Protein AF-A0A2T3CU09-F1 (afdb_monomer)

Nearest PDB structures (foldseek):
  6xbo-assembly1_A  TM=1.564E-01  e=3.171E+00  Mus musculus
  3hc1-assembly1_A  TM=1.417E-01  e=6.720E+00  Geobacter sulfurreducens

Radius of gyration: 25.85 Å; Cα contacts (8 Å, |Δi|>4): 640; chains: 1; bounding box: 70×50×76 Å

Mean predicted aligned error: 9.7 Å

Sequence (518 aa):
MKKQSDEFLNELQEYELAELKKSLKHATDPLSAEALLGFEELEFRTLTGRYPLNACKGVAEHIVHHLLDDADKKRIFASPYELGSPEVLDGKAVRQSPLIAHLETISPLAPGATIQNVDSVVKALKRVIQDLTGNRFQTYTEASPVFPCDAINHSFAIKALCTLYRYRMWEPKIFSRFAIPESGERWNLELRDLSPLKWDDDTARNGVALYSDLKQSLTFGMSYDEVISILPTMERVANRFAQSGFASTQVLALYLENPGINHLTIKQSDLAEHLPLRSNRPANRLDIDLYAGLVRREVKLRLLGKASLNSLLVSDDAHLPKCEVWSRDSVFEVVMALRARDWDTFRLKLAKLLGQSYSDAELNSAYDRHLNLTWIVKSPWEEDPTFNLLETLAAFITCLGKDVDTVRTKAYWYGKTTSSNNPLFYLDQVKDFKSTERVPEHYLEFWFRRYTLMVSRLVGREDLWHHQNELEQFEGERIAAVLDTYDIFTAVKMLNTYFDYVPDIAGPRERIKLTFQD

Structure (mmCIF, N/CA/C/O backbone):
data_AF-A0A2T3CU09-F1
#
_entry.id   AF-A0A2T3CU09-F1
#
loop_
_atom_site.group_PDB
_atom_site.id
_atom_site.type_symbol
_atom_site.label_atom_id
_atom_site.label_alt_id
_atom_site.label_comp_id
_atom_site.label_asym_id
_atom_site.label_entity_id
_atom_site.label_seq_id
_atom_site.pdbx_PDB_ins_code
_atom_site.Cartn_x
_atom_site.Cartn_y
_atom_site.Cartn_z
_atom_site.occupancy
_atom_site.B_iso_or_equiv
_atom_site.auth_seq_id
_atom_site.auth_comp_id
_atom_site.auth_asym_id
_atom_site.auth_atom_id
_atom_site.pdbx_PDB_model_num
ATOM 1 N N . MET A 1 1 ? -12.276 23.093 40.433 1.00 29.30 1 MET A N 1
ATOM 2 C CA . MET A 1 1 ? -11.068 23.939 40.308 1.00 29.30 1 MET A CA 1
ATOM 3 C C . MET A 1 1 ? -10.540 23.771 38.894 1.00 29.30 1 MET A C 1
ATOM 5 O O . MET A 1 1 ? -10.267 22.645 38.517 1.00 29.30 1 MET A O 1
ATOM 9 N N . LYS A 1 2 ? -10.484 24.858 38.109 1.00 30.83 2 LYS A N 1
ATOM 10 C CA . LYS A 1 2 ? -9.933 24.901 36.743 1.00 30.83 2 LYS A CA 1
ATOM 11 C C . LYS A 1 2 ? -8.401 24.825 36.798 1.00 30.83 2 LYS A C 1
ATOM 13 O O . LYS A 1 2 ? -7.739 25.857 36.819 1.00 30.83 2 LYS A O 1
ATOM 18 N N . LYS A 1 3 ? -7.853 23.621 36.898 1.00 32.84 3 LYS A N 1
ATOM 19 C CA . LYS A 1 3 ? -6.438 23.339 36.644 1.00 32.84 3 LYS A CA 1
ATOM 20 C C . LYS A 1 3 ? -6.372 22.214 35.609 1.00 32.84 3 LYS A C 1
ATOM 22 O O . LYS A 1 3 ? -7.215 21.327 35.670 1.00 32.84 3 LYS A O 1
ATOM 27 N N . GLN A 1 4 ? -5.373 22.297 34.727 1.00 42.72 4 GLN A N 1
ATOM 28 C CA . GLN A 1 4 ? -4.883 21.247 33.817 1.00 42.72 4 GLN A CA 1
ATOM 29 C C . GLN A 1 4 ? -5.504 21.121 32.410 1.00 42.72 4 GLN A C 1
ATOM 31 O O . GLN A 1 4 ? -5.758 20.023 31.939 1.00 42.72 4 GLN A O 1
ATOM 36 N N . SER A 1 5 ? -5.647 22.231 31.676 1.00 43.44 5 SER A N 1
ATOM 37 C CA . SER A 1 5 ? -5.325 22.212 30.228 1.00 43.44 5 SER A CA 1
ATOM 38 C C . SER A 1 5 ? -3.879 22.654 29.982 1.00 43.44 5 SER A C 1
ATOM 40 O O . SER A 1 5 ? -3.193 22.132 29.109 1.00 43.44 5 SER A O 1
ATOM 42 N N . ASP A 1 6 ? -3.403 23.598 30.799 1.00 42.94 6 ASP A N 1
ATOM 43 C CA . ASP A 1 6 ? -2.157 24.322 30.534 1.00 42.94 6 ASP A CA 1
ATOM 44 C C . ASP A 1 6 ? -0.901 23.621 31.075 1.00 42.94 6 ASP A C 1
ATOM 46 O O . ASP A 1 6 ? 0.175 23.842 30.538 1.00 42.94 6 ASP A O 1
ATOM 50 N N . GLU A 1 7 ? -1.002 22.762 32.099 1.00 47.84 7 GLU A N 1
ATOM 51 C CA . GLU A 1 7 ? 0.161 22.002 32.612 1.00 47.84 7 GLU A CA 1
ATOM 52 C C . GLU A 1 7 ? 0.639 20.942 31.608 1.00 47.84 7 GLU A C 1
ATOM 54 O O . GLU A 1 7 ? 1.838 20.783 31.425 1.00 47.84 7 GLU A O 1
ATOM 59 N N . PHE A 1 8 ? -0.286 20.316 30.879 1.00 50.16 8 PHE A N 1
ATOM 60 C CA . PHE A 1 8 ? -0.008 19.335 29.828 1.00 50.16 8 PHE A CA 1
ATOM 61 C C . PHE A 1 8 ? 0.751 19.942 28.629 1.00 50.16 8 PHE A C 1
ATOM 63 O O . PHE A 1 8 ? 1.723 19.373 28.134 1.00 50.16 8 PHE A O 1
ATOM 70 N N . LEU A 1 9 ? 0.361 21.145 28.190 1.00 49.84 9 LEU A N 1
ATOM 71 C CA . LEU A 1 9 ? 1.042 21.851 27.096 1.00 49.84 9 LEU A CA 1
ATOM 72 C C . LEU A 1 9 ? 2.477 22.270 27.457 1.00 49.84 9 LEU A C 1
ATOM 74 O O . LEU A 1 9 ? 3.256 22.570 26.553 1.00 49.84 9 LEU A O 1
ATOM 78 N N . ASN A 1 10 ? 2.819 22.291 28.750 1.00 50.94 10 ASN A N 1
ATOM 79 C CA . ASN A 1 10 ? 4.150 22.649 29.237 1.00 50.94 10 ASN A CA 1
ATOM 80 C C . ASN A 1 10 ? 5.135 21.463 29.251 1.00 50.94 10 ASN A C 1
ATOM 82 O O . ASN A 1 10 ? 6.325 21.694 29.449 1.00 50.94 10 ASN A O 1
ATOM 86 N N . GLU A 1 11 ? 4.671 20.222 29.047 1.00 50.72 11 GLU A N 1
ATOM 87 C CA . GLU A 1 11 ? 5.529 19.024 28.946 1.00 50.72 11 GLU A CA 1
ATOM 88 C C . GLU A 1 11 ? 5.989 18.731 27.507 1.00 50.72 11 GLU A C 1
ATOM 90 O O . GLU A 1 11 ? 6.929 17.966 27.292 1.00 50.72 11 GLU A O 1
ATOM 95 N N . LEU A 1 12 ? 5.359 19.370 26.518 1.00 50.12 12 LEU A N 1
ATOM 96 C CA . LEU A 1 12 ? 5.694 19.243 25.101 1.00 50.12 12 LEU A CA 1
ATOM 97 C C . LEU A 1 12 ? 6.868 20.156 24.733 1.00 50.12 12 LEU A C 1
ATOM 99 O O . LEU A 1 12 ? 6.918 21.318 25.144 1.00 50.12 12 LEU A O 1
ATOM 103 N N . GLN A 1 13 ? 7.792 19.675 23.895 1.00 54.78 13 GLN A N 1
ATOM 104 C CA . GLN A 1 13 ? 8.824 20.549 23.332 1.00 54.78 13 GLN A CA 1
ATOM 105 C C . GLN A 1 13 ? 8.184 21.628 22.443 1.00 54.78 13 GLN A C 1
ATOM 107 O O . GLN A 1 13 ? 7.120 21.420 21.859 1.00 54.78 13 GLN A O 1
ATOM 112 N N . GLU A 1 14 ? 8.831 22.791 22.291 1.00 53.22 14 GLU A N 1
ATOM 113 C CA . GLU A 1 14 ? 8.254 23.935 21.559 1.00 53.22 14 GLU A CA 1
ATOM 114 C C . GLU A 1 14 ? 7.772 23.582 20.141 1.00 53.22 14 GLU A C 1
ATOM 116 O O . GLU A 1 14 ? 6.736 24.085 19.703 1.00 53.22 14 GLU A O 1
ATOM 121 N N . TYR A 1 15 ? 8.479 22.696 19.429 1.00 53.81 15 TYR A N 1
ATOM 122 C CA . TYR A 1 15 ? 8.080 22.267 18.085 1.00 53.81 15 TYR A CA 1
ATOM 123 C C . TYR A 1 15 ? 6.871 21.314 18.098 1.00 53.81 15 TYR A C 1
ATOM 125 O O . TYR A 1 15 ? 6.025 21.390 17.208 1.00 53.81 15 TYR A O 1
ATOM 133 N N . GLU A 1 16 ? 6.753 20.459 19.118 1.00 52.53 16 GLU A N 1
ATOM 134 C CA . GLU A 1 16 ? 5.622 19.545 19.306 1.00 52.53 16 GLU A CA 1
ATOM 135 C C . GLU A 1 16 ? 4.369 20.335 19.670 1.00 52.53 16 GLU A C 1
ATOM 137 O O . GLU A 1 16 ? 3.296 20.106 19.121 1.00 52.53 16 GLU A O 1
ATOM 142 N N . LEU A 1 17 ? 4.521 21.333 20.540 1.00 56.66 17 LEU A N 1
ATOM 143 C CA . LEU A 1 17 ? 3.458 22.257 20.897 1.00 56.66 17 LEU A CA 1
ATOM 144 C C . LEU A 1 17 ? 3.015 23.103 19.693 1.00 56.66 17 LEU A C 1
ATOM 146 O O . LEU A 1 17 ? 1.826 23.389 19.551 1.00 56.66 17 LEU A O 1
ATOM 150 N N . ALA A 1 18 ? 3.943 23.504 18.820 1.00 57.41 18 ALA A N 1
ATOM 151 C CA . ALA A 1 18 ? 3.637 24.255 17.605 1.00 57.41 18 ALA A CA 1
ATOM 152 C C . ALA A 1 18 ? 2.876 23.415 16.562 1.00 57.41 18 ALA A C 1
ATOM 154 O O . ALA A 1 18 ? 1.879 23.899 16.022 1.00 57.41 18 ALA A O 1
ATOM 155 N N . GLU A 1 19 ? 3.284 22.167 16.301 1.00 54.22 19 GLU A N 1
ATOM 156 C CA . GLU A 1 19 ? 2.557 21.262 15.391 1.00 54.22 19 GLU A CA 1
ATOM 157 C C . GLU A 1 19 ? 1.210 20.813 15.976 1.00 54.22 19 GLU A C 1
ATOM 159 O O . GLU A 1 19 ? 0.210 20.778 15.253 1.00 54.22 19 GLU A O 1
ATOM 164 N N . LEU A 1 20 ? 1.135 20.581 17.291 1.00 56.41 20 LEU A N 1
ATOM 165 C CA . LEU A 1 20 ? -0.122 20.326 17.991 1.00 56.41 20 LEU A CA 1
ATOM 166 C C . LEU A 1 20 ? -1.075 21.526 17.848 1.00 56.41 20 LEU A C 1
ATOM 168 O O . LEU A 1 20 ? -2.192 21.363 17.369 1.00 56.41 20 LEU A O 1
ATOM 172 N N . LYS A 1 21 ? -0.630 22.753 18.159 1.00 58.06 21 LYS A N 1
ATOM 173 C CA . LYS A 1 21 ? -1.435 23.986 18.013 1.00 58.06 21 LYS A CA 1
ATOM 174 C C . LYS A 1 21 ? -1.863 24.265 16.569 1.00 58.06 21 LYS A C 1
ATOM 176 O O . LYS A 1 21 ? -2.958 24.773 16.346 1.00 58.06 21 LYS A O 1
ATOM 181 N N . LYS A 1 22 ? -1.016 23.943 15.590 1.00 55.03 22 LYS A N 1
ATOM 182 C CA . LYS A 1 22 ? -1.319 24.061 14.155 1.00 55.03 22 LYS A CA 1
ATOM 183 C C . LYS A 1 22 ? -2.363 23.040 13.701 1.00 55.03 22 LYS A C 1
ATOM 185 O O . LYS A 1 22 ? -3.202 23.381 12.872 1.00 55.03 22 LYS A O 1
ATOM 190 N N . SER A 1 23 ? -2.322 21.830 14.258 1.00 51.06 23 SER A N 1
ATOM 191 C CA . SER A 1 23 ? -3.320 20.783 14.011 1.00 51.06 23 SER A CA 1
ATOM 192 C C . SER A 1 23 ? -4.656 21.119 14.687 1.00 51.06 23 SER A C 1
ATOM 194 O O . SER A 1 23 ? -5.711 20.862 14.126 1.00 51.06 23 SER A O 1
ATOM 196 N N . LEU A 1 24 ? -4.619 21.778 15.849 1.00 53.41 24 LEU A N 1
ATOM 197 C CA . LEU A 1 24 ? -5.768 22.172 16.678 1.00 53.41 24 LEU A CA 1
ATOM 198 C C . LEU A 1 24 ? -6.518 23.433 16.224 1.00 53.41 24 LEU A C 1
ATOM 200 O O . LEU A 1 24 ? -7.202 24.059 17.032 1.00 53.41 24 LEU A O 1
ATOM 204 N N . LYS A 1 25 ? -6.388 23.857 14.964 1.00 51.25 25 LYS A N 1
ATOM 205 C CA . LYS A 1 25 ? -6.789 25.203 14.512 1.00 51.25 25 LYS A CA 1
ATOM 206 C C . LYS A 1 25 ? -8.268 25.566 14.776 1.00 51.25 25 LYS A C 1
ATOM 208 O O . LYS A 1 25 ? -8.602 26.752 14.739 1.00 51.25 25 LYS A O 1
ATOM 213 N N . HIS A 1 26 ? -9.130 24.592 15.066 1.00 49.41 26 HIS A N 1
ATOM 214 C CA . HIS A 1 26 ? -10.576 24.782 15.180 1.00 49.41 26 HIS A CA 1
ATOM 215 C C . HIS A 1 26 ? -11.249 24.069 16.375 1.00 49.41 26 HIS A C 1
ATOM 217 O O . HIS A 1 26 ? -12.436 24.292 16.605 1.00 49.41 26 HIS A O 1
ATOM 223 N N . ALA A 1 27 ? -10.528 23.275 17.180 1.00 52.62 27 ALA A N 1
ATOM 224 C CA . ALA A 1 27 ? -11.100 22.634 18.369 1.00 52.62 27 ALA A CA 1
ATOM 225 C C . ALA A 1 27 ? -11.117 23.604 19.566 1.00 52.62 27 ALA A C 1
ATOM 227 O O . ALA A 1 27 ? -10.083 24.159 19.940 1.00 52.62 27 ALA A O 1
ATOM 228 N N . THR A 1 28 ? -12.277 23.794 20.206 1.00 54.97 28 THR A N 1
ATOM 229 C CA . THR A 1 28 ? -12.402 24.630 21.419 1.00 54.97 28 THR A CA 1
ATOM 230 C C . THR A 1 28 ? -11.719 24.018 22.646 1.00 54.97 28 THR A C 1
ATOM 232 O O . THR A 1 28 ? -11.299 24.762 23.530 1.00 54.97 28 THR A O 1
ATOM 235 N N . ASP A 1 29 ? -11.596 22.686 22.689 1.00 65.88 29 ASP A N 1
ATOM 236 C CA . ASP A 1 29 ? -10.807 21.931 23.670 1.00 65.88 29 ASP A CA 1
ATOM 237 C C . ASP A 1 29 ? -10.159 20.696 22.991 1.00 65.88 29 ASP A C 1
ATOM 239 O O . ASP A 1 29 ? -10.887 19.784 22.579 1.00 65.88 29 ASP A O 1
ATOM 243 N N . PRO A 1 30 ? -8.815 20.643 22.872 1.00 61.44 30 PRO A N 1
ATOM 244 C CA . PRO A 1 30 ? -8.057 19.519 22.300 1.00 61.44 30 PRO A CA 1
ATOM 245 C C . PRO A 1 30 ? -8.287 18.176 22.995 1.00 61.44 30 PRO A C 1
ATOM 247 O O . PRO A 1 30 ? -8.074 17.122 22.400 1.00 61.44 30 PRO A O 1
ATOM 250 N N . LEU A 1 31 ? -8.638 18.234 24.281 1.00 68.62 31 LEU A N 1
ATOM 251 C CA . LEU A 1 31 ? -8.733 17.091 25.183 1.00 68.62 31 LEU A CA 1
ATOM 252 C C . LEU A 1 31 ? -10.190 16.666 25.397 1.00 68.62 31 LEU A C 1
ATOM 254 O O . LEU A 1 31 ? -10.487 15.908 26.313 1.00 68.62 31 LEU A O 1
ATOM 258 N N . SER A 1 32 ? -11.110 17.153 24.566 1.00 70.31 32 SER A N 1
ATOM 259 C CA . SER A 1 32 ? -12.509 16.730 24.583 1.00 70.31 32 SER A CA 1
ATOM 260 C C . SER A 1 32 ? -12.705 15.387 23.872 1.00 70.31 32 SER A C 1
ATOM 262 O O . SER A 1 32 ? -11.960 15.034 22.949 1.00 70.31 32 SER A O 1
ATOM 264 N N . ALA A 1 33 ? -13.738 14.636 24.272 1.00 72.69 33 ALA A N 1
ATOM 265 C CA . ALA A 1 33 ? -14.137 13.423 23.560 1.00 72.69 33 ALA A CA 1
ATOM 266 C C . ALA A 1 33 ? -14.485 13.754 22.111 1.00 72.69 33 ALA A C 1
ATOM 268 O O . ALA A 1 33 ? -14.114 13.027 21.199 1.00 72.69 33 ALA A O 1
ATOM 269 N N . GLU A 1 34 ? -15.146 14.885 21.890 1.00 70.75 34 GLU A N 1
ATOM 270 C CA . GLU A 1 34 ? -15.532 15.383 20.581 1.00 70.75 34 GLU A CA 1
ATOM 271 C C . GLU A 1 34 ? -14.313 15.544 19.663 1.00 70.75 34 GLU A C 1
ATOM 273 O O . GLU A 1 34 ? -14.320 15.015 18.551 1.00 70.75 34 GLU A O 1
ATOM 278 N N . ALA A 1 35 ? -13.235 16.174 20.143 1.00 69.06 35 ALA A N 1
ATOM 279 C CA . ALA A 1 35 ? -12.009 16.366 19.368 1.00 69.06 35 ALA A CA 1
ATOM 280 C C . ALA A 1 35 ? -11.264 15.047 19.098 1.00 69.06 35 ALA A C 1
ATOM 282 O O . ALA A 1 35 ? -10.878 14.769 17.960 1.00 69.06 35 ALA A O 1
ATOM 283 N N . LEU A 1 36 ? -11.086 14.202 20.120 1.00 75.00 36 LEU A N 1
ATOM 284 C CA . LEU A 1 36 ? -10.353 12.935 19.982 1.00 75.00 36 LEU A CA 1
ATOM 285 C C . LEU A 1 36 ? -11.125 11.898 19.164 1.00 75.00 36 LEU A C 1
ATOM 287 O O . LEU A 1 36 ? -10.532 11.106 18.429 1.00 75.00 36 LEU A O 1
ATOM 291 N N . LEU A 1 37 ? -12.452 11.896 19.284 1.00 74.88 37 LEU A N 1
ATOM 292 C CA . LEU A 1 37 ? -13.323 11.003 18.537 1.00 74.88 37 LEU A CA 1
ATOM 293 C C . LEU A 1 37 ? -13.683 11.538 17.166 1.00 74.88 37 LEU A C 1
ATOM 295 O O . LEU A 1 37 ? -14.169 10.706 16.410 1.00 74.88 37 LEU A O 1
ATOM 299 N N . GLY A 1 38 ? -13.437 12.826 16.872 1.00 63.19 38 GLY A N 1
ATOM 300 C CA . GLY A 1 38 ? -13.491 13.462 15.552 1.00 63.19 38 GLY A CA 1
ATOM 301 C C . GLY A 1 38 ? -14.807 14.070 15.109 1.00 63.19 38 GLY A C 1
ATOM 302 O O . GLY A 1 38 ? -15.121 14.052 13.917 1.00 63.19 38 GLY A O 1
ATOM 303 N N . PHE A 1 39 ? -15.589 14.572 16.051 1.00 59.75 39 PHE A N 1
ATOM 304 C CA . PHE A 1 39 ? -16.752 15.379 15.738 1.00 59.75 39 PHE A CA 1
ATOM 305 C C . PHE A 1 39 ? -16.257 16.647 15.017 1.00 59.75 39 PHE A C 1
ATOM 307 O O . PHE A 1 39 ? -15.502 17.426 15.580 1.00 59.75 39 PHE A O 1
ATOM 314 N N . GLU A 1 40 ? -16.646 16.803 13.748 1.00 48.97 40 GLU A N 1
ATOM 315 C CA . GLU A 1 40 ? -16.403 17.968 12.873 1.00 48.97 40 GLU A CA 1
ATOM 316 C C . GLU A 1 40 ? -15.056 18.045 12.118 1.00 48.97 40 GLU A C 1
ATOM 318 O O . GLU A 1 40 ? -15.042 18.662 11.054 1.00 48.97 40 GLU A O 1
ATOM 323 N N . GLU A 1 41 ? -13.972 17.359 12.524 1.00 57.78 41 GLU A N 1
ATOM 324 C CA . GLU A 1 41 ? -12.656 17.508 11.855 1.00 57.78 41 GLU A CA 1
ATOM 325 C C . GLU A 1 41 ? -11.840 16.214 11.674 1.00 57.78 41 GLU A C 1
ATOM 327 O O . GLU A 1 41 ? -11.237 15.662 12.597 1.00 57.78 41 GLU A O 1
ATOM 332 N N . LEU A 1 42 ? -11.753 15.739 10.428 1.00 56.00 42 LEU A N 1
ATOM 333 C CA . LEU A 1 42 ? -10.886 14.616 10.037 1.00 56.00 42 LEU A CA 1
ATOM 334 C C . LEU A 1 42 ? -9.401 15.006 9.958 1.00 56.00 42 LEU A C 1
ATOM 336 O O . LEU A 1 42 ? -8.538 14.182 10.247 1.00 56.00 42 LEU A O 1
ATOM 340 N N . GLU A 1 43 ? -9.100 16.258 9.599 1.00 52.28 43 GLU A N 1
ATOM 341 C CA . GLU A 1 43 ? -7.728 16.737 9.368 1.00 52.28 43 GLU A CA 1
ATOM 342 C C . GLU A 1 43 ? -6.896 16.829 10.655 1.00 52.28 43 GLU A C 1
ATOM 344 O O . GLU A 1 43 ? -5.691 16.595 10.616 1.00 52.28 43 GLU A O 1
ATOM 349 N N . PHE A 1 44 ? -7.538 17.099 11.798 1.00 52.62 44 PHE A N 1
ATOM 350 C CA . PHE A 1 44 ? -6.885 17.195 13.108 1.00 52.62 44 PHE A CA 1
ATOM 351 C C . PHE A 1 44 ? -6.216 15.877 13.545 1.00 52.62 44 PHE A C 1
ATOM 353 O O . PHE A 1 44 ? -5.164 15.882 14.185 1.00 52.62 44 PHE A O 1
ATOM 360 N N . ARG A 1 45 ? -6.807 14.729 13.191 1.00 58.66 45 ARG A N 1
ATOM 361 C CA . ARG A 1 45 ? -6.384 13.411 13.697 1.00 58.66 45 ARG A CA 1
ATOM 362 C C . ARG A 1 45 ? -5.282 12.780 12.847 1.00 58.66 45 ARG A C 1
ATOM 364 O O . ARG A 1 45 ? -4.399 12.110 13.379 1.00 58.66 45 ARG A O 1
ATOM 371 N N . THR A 1 46 ? -5.253 13.074 11.549 1.00 54.81 46 THR A N 1
ATOM 372 C CA . THR A 1 46 ? -4.238 12.576 10.612 1.00 54.81 46 THR A CA 1
ATOM 373 C C . THR A 1 46 ? -3.122 13.609 10.412 1.00 54.81 46 THR A C 1
ATOM 375 O O . THR A 1 46 ? -3.292 14.573 9.669 1.00 54.81 46 THR A O 1
ATOM 378 N N . LEU A 1 47 ? -1.970 13.418 11.062 1.00 49.31 47 LEU A N 1
ATOM 379 C CA . LEU A 1 47 ? -0.835 14.349 11.011 1.00 49.31 47 LEU A CA 1
ATOM 380 C C . LEU A 1 47 ? -0.341 14.657 9.582 1.00 49.31 47 LEU A C 1
ATOM 382 O O . LEU A 1 47 ? -0.167 13.763 8.749 1.00 49.31 47 LEU A O 1
ATOM 386 N N . THR A 1 48 ? 0.027 15.921 9.342 1.00 43.78 48 THR A N 1
ATOM 387 C CA . THR A 1 48 ? 0.951 16.312 8.268 1.00 43.78 48 THR A CA 1
ATOM 388 C C . THR A 1 48 ? 2.385 16.258 8.794 1.00 43.78 48 THR A C 1
ATOM 390 O O . THR A 1 48 ? 2.904 17.257 9.280 1.00 43.78 48 THR A O 1
ATOM 393 N N . GLY A 1 49 ? 3.022 15.093 8.702 1.00 43.84 49 GLY A N 1
ATOM 394 C CA . GLY A 1 49 ? 4.395 14.882 9.170 1.00 43.84 49 GLY A CA 1
ATOM 395 C C . GLY A 1 49 ? 4.443 13.916 10.348 1.00 43.84 49 GLY A C 1
ATOM 396 O O . GLY A 1 49 ? 3.776 14.106 11.359 1.00 43.84 49 GLY A O 1
ATOM 397 N N . ARG A 1 50 ? 5.213 12.836 10.189 1.00 43.53 50 ARG A N 1
ATOM 398 C CA . ARG A 1 50 ? 5.438 11.839 11.241 1.00 43.53 50 ARG A CA 1
ATOM 399 C C . ARG A 1 50 ? 6.091 12.540 12.433 1.00 43.53 50 ARG A C 1
ATOM 401 O O . ARG A 1 50 ? 7.107 13.198 12.231 1.00 43.53 50 ARG A O 1
ATOM 408 N N . TYR A 1 51 ? 5.555 12.378 13.644 1.00 43.12 51 TYR A N 1
ATOM 409 C CA . TYR A 1 51 ? 6.331 12.664 14.852 1.00 43.12 51 TYR A CA 1
ATOM 410 C C . TYR A 1 51 ? 7.502 11.673 14.869 1.00 43.12 51 TYR A C 1
ATOM 412 O O . TYR A 1 51 ? 7.261 10.471 14.980 1.00 43.12 51 TYR A O 1
ATOM 420 N N . PRO A 1 52 ? 8.759 12.120 14.717 1.00 39.84 52 PRO A N 1
ATOM 421 C CA . PRO A 1 52 ? 9.884 11.215 14.493 1.00 39.84 52 PRO A CA 1
ATOM 422 C C . PRO A 1 52 ? 10.317 10.440 15.750 1.00 39.84 52 PRO A C 1
ATOM 424 O O . PRO A 1 52 ? 11.333 9.754 15.709 1.00 39.84 52 PRO A O 1
ATOM 427 N N . LEU A 1 53 ? 9.572 10.533 16.858 1.00 42.75 53 LEU A N 1
ATOM 428 C CA . LEU A 1 53 ? 9.982 9.994 18.155 1.00 42.75 53 LEU A CA 1
ATOM 429 C C . LEU A 1 53 ? 9.020 8.962 18.770 1.00 42.75 53 LEU A C 1
ATOM 431 O O . LEU A 1 53 ? 9.413 8.330 19.743 1.00 42.75 53 LEU A O 1
ATOM 435 N N . ASN A 1 54 ? 7.818 8.729 18.217 1.00 56.25 54 ASN A N 1
ATOM 436 C CA . ASN A 1 54 ? 6.808 7.863 18.852 1.00 56.25 54 ASN A CA 1
ATOM 437 C C . ASN A 1 54 ? 6.159 6.860 17.876 1.00 56.25 54 ASN A C 1
ATOM 439 O O . ASN A 1 54 ? 6.063 7.114 16.678 1.00 56.25 54 ASN A O 1
ATOM 443 N N . ALA A 1 55 ? 5.674 5.723 18.398 1.00 60.12 55 ALA A N 1
ATOM 444 C CA . ALA A 1 55 ? 5.003 4.672 17.613 1.00 60.12 55 ALA A CA 1
ATOM 445 C C . ALA A 1 55 ? 3.662 5.122 16.986 1.00 60.12 55 ALA A C 1
ATOM 447 O O . ALA A 1 55 ? 3.192 4.510 16.023 1.00 60.12 55 ALA A O 1
ATOM 448 N N . CYS A 1 56 ? 3.070 6.199 17.513 1.00 68.25 56 CYS A N 1
ATOM 449 C CA . CYS A 1 56 ? 1.775 6.741 17.103 1.00 68.25 56 CYS A CA 1
ATOM 450 C C . CYS A 1 56 ? 1.806 7.403 15.707 1.00 68.25 56 CYS A C 1
ATOM 452 O O . CYS A 1 56 ? 2.803 7.993 15.290 1.00 68.25 56 CYS A O 1
ATOM 454 N N . LYS A 1 57 ? 0.684 7.333 14.987 1.00 67.81 57 LYS A N 1
ATOM 455 C CA . LYS A 1 57 ? 0.469 7.822 13.613 1.00 67.81 57 LYS A CA 1
ATOM 456 C C . LYS A 1 57 ? -0.341 9.111 13.532 1.00 67.81 57 LYS A C 1
ATOM 458 O O . LYS A 1 57 ? -0.324 9.771 12.494 1.00 67.81 57 LYS A O 1
ATOM 463 N N . GLY A 1 58 ? -1.033 9.479 14.605 1.00 71.88 58 GLY A N 1
ATOM 464 C CA . GLY A 1 58 ? -1.877 10.668 14.656 1.00 71.88 58 GLY A CA 1
ATOM 465 C C . GLY A 1 58 ? -1.806 11.399 15.985 1.00 71.88 58 GLY A C 1
ATOM 466 O O . GLY A 1 58 ? -1.356 10.849 16.991 1.00 71.88 58 GLY A O 1
ATOM 467 N N . VAL A 1 59 ? -2.282 12.645 15.984 1.00 71.94 59 VAL A N 1
ATOM 468 C CA . VAL A 1 59 ? -2.309 13.498 17.183 1.00 71.94 59 VAL A CA 1
ATOM 469 C C . VAL A 1 59 ? -3.179 12.873 18.268 1.00 71.94 59 VAL A C 1
ATOM 471 O O . VAL A 1 59 ? -2.749 12.764 19.412 1.00 71.94 59 VAL A O 1
ATOM 474 N N . ALA A 1 60 ? -4.386 12.426 17.913 1.00 76.81 60 ALA A N 1
ATOM 475 C CA . ALA A 1 60 ? -5.317 11.863 18.886 1.00 76.81 60 ALA A CA 1
ATOM 476 C C . ALA A 1 60 ? -4.796 10.549 19.488 1.00 76.81 60 ALA A C 1
ATOM 478 O O . ALA A 1 60 ? -4.895 10.346 20.693 1.00 76.81 60 ALA A O 1
ATOM 479 N N . GLU A 1 61 ? -4.172 9.697 18.672 1.00 80.25 61 GLU A N 1
ATOM 480 C CA . GLU A 1 61 ? -3.509 8.481 19.147 1.00 80.25 61 GLU A CA 1
ATOM 481 C C . GLU A 1 61 ? -2.358 8.798 20.113 1.00 80.25 61 GLU A C 1
ATOM 483 O O . GLU A 1 61 ? -2.254 8.183 21.172 1.00 80.25 61 GLU A O 1
ATOM 488 N N . HIS A 1 62 ? -1.541 9.807 19.797 1.00 78.62 62 HIS A N 1
ATOM 489 C CA . HIS A 1 62 ? -0.466 10.245 20.682 1.00 78.62 62 HIS A CA 1
ATOM 490 C C . HIS A 1 62 ? -0.998 10.777 22.019 1.00 78.62 62 HIS A C 1
ATOM 492 O O . HIS A 1 62 ? -0.502 10.367 23.067 1.00 78.62 62 HIS A O 1
ATOM 498 N N . ILE A 1 63 ? -2.034 11.624 21.996 1.00 78.31 63 ILE A N 1
ATOM 499 C CA . ILE A 1 63 ? -2.679 12.138 23.212 1.00 78.31 63 ILE A CA 1
ATOM 500 C C . ILE A 1 63 ? -3.167 10.977 24.080 1.00 78.31 63 ILE A C 1
ATOM 502 O O . ILE A 1 63 ? -2.785 10.877 25.243 1.00 78.31 63 ILE A O 1
ATOM 506 N N . VAL A 1 64 ? -3.952 10.062 23.507 1.00 85.44 64 VAL A N 1
ATOM 507 C CA . VAL A 1 64 ? -4.548 8.948 24.255 1.00 85.44 64 VAL A CA 1
ATOM 508 C C . VAL A 1 64 ? -3.495 8.044 24.897 1.00 85.44 64 VAL A C 1
ATOM 510 O O . VAL A 1 64 ? -3.713 7.570 26.008 1.00 85.44 64 VAL A O 1
ATOM 513 N N . HIS A 1 65 ? -2.361 7.802 24.242 1.00 85.62 65 HIS A N 1
ATOM 514 C CA . HIS A 1 65 ? -1.387 6.819 24.732 1.00 85.62 65 HIS A CA 1
ATOM 515 C C . HIS A 1 65 ? -0.255 7.387 25.565 1.00 85.62 65 HIS A C 1
ATOM 517 O O . HIS A 1 65 ? 0.247 6.689 26.441 1.00 85.62 65 HIS A O 1
ATOM 523 N N . HIS A 1 66 ? 0.159 8.621 25.299 1.00 78.31 66 HIS A N 1
ATOM 524 C CA . HIS A 1 66 ? 1.332 9.202 25.949 1.00 78.31 66 HIS A CA 1
ATOM 525 C C . HIS A 1 66 ? 0.986 10.271 26.979 1.00 78.31 66 HIS A C 1
ATOM 527 O O . HIS A 1 66 ? 1.821 10.563 27.827 1.00 78.31 66 HIS A O 1
ATOM 533 N N . LEU A 1 67 ? -0.204 10.871 26.888 1.00 76.69 67 LEU A N 1
ATOM 534 C CA . LEU A 1 67 ? -0.503 12.121 27.587 1.00 76.69 67 LEU A CA 1
ATOM 535 C C . LEU A 1 67 ? -1.686 12.001 28.549 1.00 76.69 67 LEU A C 1
ATOM 537 O O . LEU A 1 67 ? -1.823 12.830 29.440 1.00 76.69 67 LEU A O 1
ATOM 541 N N . LEU A 1 68 ? -2.539 10.988 28.377 1.00 81.62 68 LEU A N 1
ATOM 542 C CA . LEU A 1 68 ? -3.683 10.741 29.251 1.00 81.62 68 LEU A CA 1
ATOM 543 C C . LEU A 1 68 ? -3.434 9.520 30.137 1.00 81.62 68 LEU A C 1
ATOM 545 O O . LEU A 1 68 ? -3.179 8.422 29.634 1.00 81.62 68 LEU A O 1
ATOM 549 N N . ASP A 1 69 ? -3.595 9.696 31.447 1.00 84.75 69 ASP A N 1
ATOM 550 C CA . ASP A 1 69 ? -3.721 8.579 32.380 1.00 84.75 69 ASP A CA 1
ATOM 551 C C . ASP A 1 69 ? -5.157 8.011 32.389 1.00 84.75 69 ASP A C 1
ATOM 553 O O . ASP A 1 69 ? -6.060 8.506 31.706 1.00 84.75 69 ASP A O 1
ATOM 557 N N . ASP A 1 70 ? -5.400 6.948 33.158 1.00 86.44 70 ASP A N 1
ATOM 558 C CA . ASP A 1 70 ? -6.729 6.329 33.232 1.00 86.44 70 ASP A CA 1
ATOM 559 C C . ASP A 1 70 ? -7.798 7.260 33.836 1.00 86.44 70 ASP A C 1
ATOM 561 O O . ASP A 1 70 ? -8.979 7.160 33.486 1.00 86.44 70 ASP A O 1
ATOM 565 N N . ALA A 1 71 ? -7.420 8.176 34.733 1.00 86.75 71 ALA A N 1
ATOM 566 C CA . ALA A 1 71 ? -8.355 9.125 35.330 1.00 86.75 71 ALA A CA 1
ATOM 567 C C . ALA A 1 71 ? -8.784 10.186 34.307 1.00 86.75 71 ALA A C 1
ATOM 569 O O . ALA A 1 71 ? -9.976 10.500 34.204 1.00 86.75 71 ALA A O 1
ATOM 570 N N . ASP A 1 72 ? -7.842 10.678 33.506 1.00 85.19 72 ASP A N 1
ATOM 571 C CA . ASP A 1 72 ? -8.101 11.573 32.389 1.00 85.19 72 ASP A CA 1
ATOM 572 C C . ASP A 1 72 ? -8.913 10.890 31.296 1.00 85.19 72 ASP A C 1
ATOM 574 O O . ASP A 1 72 ? -9.936 11.430 30.874 1.00 85.19 72 ASP A O 1
ATOM 578 N N . LYS A 1 73 ? -8.545 9.668 30.894 1.00 87.94 73 LYS A N 1
ATOM 579 C CA . LYS A 1 73 ? -9.323 8.884 29.923 1.00 87.94 73 LYS A CA 1
ATOM 580 C C . LYS A 1 73 ? -10.757 8.685 30.385 1.00 87.94 73 LYS A C 1
ATOM 582 O O . LYS A 1 73 ? -11.672 8.857 29.591 1.00 87.94 73 LYS A O 1
ATOM 587 N N . LYS A 1 74 ? -10.982 8.378 31.663 1.00 88.00 74 LYS A N 1
ATOM 588 C CA . LYS A 1 74 ? -12.331 8.241 32.228 1.00 88.00 74 LYS A CA 1
ATOM 589 C C . LYS A 1 74 ? -13.114 9.557 32.229 1.00 88.00 74 LYS A C 1
ATOM 591 O O . LYS A 1 74 ? -14.328 9.547 32.041 1.00 88.00 74 LYS A O 1
ATOM 596 N N . ARG A 1 75 ? -12.445 10.687 32.469 1.00 85.81 75 ARG A N 1
ATOM 597 C CA . ARG A 1 75 ? -13.065 12.020 32.424 1.00 85.81 75 ARG A CA 1
ATOM 598 C C . ARG A 1 75 ? -13.444 12.420 30.998 1.00 85.81 75 ARG A C 1
ATOM 600 O O . ARG A 1 75 ? -14.483 13.045 30.813 1.00 85.81 75 ARG A O 1
ATOM 607 N N . ILE A 1 76 ? -12.588 12.093 30.034 1.00 84.31 76 ILE A N 1
ATOM 608 C CA . ILE A 1 76 ? -12.734 12.467 28.629 1.00 84.31 76 ILE A CA 1
ATOM 609 C C . ILE A 1 76 ? -13.717 11.520 27.940 1.00 84.31 76 ILE A C 1
ATOM 611 O O . ILE A 1 76 ? -14.760 11.965 27.479 1.00 84.31 76 ILE A O 1
ATOM 615 N N . PHE A 1 77 ? -13.451 10.214 27.951 1.00 88.56 77 PHE A N 1
ATOM 616 C CA . PHE A 1 77 ? -14.335 9.178 27.415 1.00 88.56 77 PHE A CA 1
ATOM 617 C C . PHE A 1 77 ? -15.429 8.813 28.427 1.00 88.56 77 PHE A C 1
ATOM 619 O O . PHE A 1 77 ? -15.424 7.740 29.044 1.00 88.56 77 PHE A O 1
ATOM 626 N N . ALA A 1 78 ? -16.340 9.764 28.640 1.00 82.25 78 ALA A N 1
ATOM 627 C CA . ALA A 1 78 ? -17.376 9.701 29.664 1.00 82.25 78 ALA A CA 1
ATOM 628 C C . ALA A 1 78 ? -18.407 8.586 29.422 1.00 82.25 78 ALA A C 1
ATOM 630 O O . ALA A 1 78 ? -19.072 8.151 30.366 1.00 82.25 78 ALA A O 1
ATOM 631 N N . SER A 1 79 ? -18.567 8.116 28.179 1.00 88.38 79 SER A N 1
ATOM 632 C CA . SER A 1 79 ? -19.421 6.966 27.896 1.00 88.38 79 SER A CA 1
ATOM 633 C C . SER A 1 79 ? -18.625 5.670 28.070 1.00 88.38 79 SER A C 1
ATOM 635 O O . SER A 1 79 ? -17.610 5.473 27.399 1.00 88.38 79 SER A O 1
ATOM 637 N N . PRO A 1 80 ? -19.112 4.698 28.861 1.00 89.69 80 PRO A N 1
ATOM 638 C CA . PRO A 1 80 ? -18.427 3.416 29.014 1.00 89.69 80 PRO A CA 1
ATOM 639 C C . PRO A 1 80 ? -18.458 2.569 27.728 1.00 89.69 80 PRO A C 1
ATOM 641 O O . PRO A 1 80 ? -17.802 1.536 27.665 1.00 89.69 80 PRO A O 1
ATOM 644 N N . TYR A 1 81 ? -19.206 2.976 26.695 1.00 92.00 81 TYR A N 1
ATOM 645 C CA . TYR A 1 81 ? -19.200 2.342 25.370 1.00 92.00 81 TYR A CA 1
ATOM 646 C C . TYR A 1 81 ? -18.107 2.886 24.437 1.00 92.00 81 TYR A C 1
ATOM 648 O O . TYR A 1 81 ? -17.923 2.353 23.341 1.00 92.00 81 TYR A O 1
ATOM 656 N N . GLU A 1 82 ? -17.383 3.930 24.840 1.00 91.38 82 GLU A N 1
ATOM 657 C CA . GLU A 1 82 ? -16.271 4.476 24.065 1.00 91.38 82 GLU A CA 1
ATOM 658 C C . GLU A 1 82 ? -15.019 3.620 24.240 1.00 91.38 82 GLU A C 1
ATOM 660 O O . GLU A 1 82 ? -14.680 3.181 25.341 1.00 91.38 82 GLU A O 1
ATOM 665 N N . LEU A 1 83 ? -14.312 3.385 23.133 1.00 92.25 83 LEU A N 1
ATOM 666 C CA . LEU A 1 83 ? -13.160 2.487 23.116 1.00 92.25 83 LEU A CA 1
ATOM 667 C C . LEU A 1 83 ? -11.991 2.980 23.979 1.00 92.25 83 LEU A C 1
ATOM 669 O O . LEU A 1 83 ? -11.320 2.153 24.583 1.00 92.25 83 LEU A O 1
ATOM 673 N N . GLY A 1 84 ? -11.807 4.299 24.092 1.00 89.88 84 GLY A N 1
ATOM 674 C CA . GLY A 1 84 ? -10.794 4.907 24.962 1.00 89.88 84 GLY A CA 1
ATOM 675 C C . GLY A 1 84 ? -11.149 4.926 26.451 1.00 89.88 84 GLY A C 1
ATOM 676 O O . GLY A 1 84 ? -10.300 5.267 27.270 1.00 89.88 84 GLY A O 1
ATOM 677 N N . SER A 1 85 ? -12.383 4.567 26.827 1.00 91.31 85 SER A N 1
ATOM 678 C CA . SER A 1 85 ? -12.782 4.518 28.235 1.00 91.31 85 SER A CA 1
ATOM 679 C C . SER A 1 85 ? -12.136 3.311 28.927 1.00 91.31 85 SER A C 1
ATOM 681 O O . SER A 1 85 ? -12.270 2.193 28.419 1.00 91.31 85 SER A O 1
ATOM 683 N N . PRO A 1 86 ? -11.503 3.469 30.104 1.00 88.50 86 PRO A N 1
ATOM 684 C CA . PRO A 1 86 ? -10.932 2.345 30.849 1.00 88.50 86 PRO A CA 1
ATOM 685 C C . PRO A 1 86 ? -12.005 1.495 31.552 1.00 88.50 86 PRO A C 1
ATOM 687 O O . PRO A 1 86 ? -11.718 0.401 32.035 1.00 88.50 86 PRO A O 1
ATOM 690 N N . GLU A 1 87 ? -13.257 1.963 31.625 1.00 90.19 87 GLU A N 1
ATOM 691 C CA . GLU A 1 87 ? -14.319 1.262 32.352 1.00 90.19 87 GLU A CA 1
ATOM 692 C C . GLU A 1 87 ? -14.761 -0.021 31.641 1.00 90.19 87 GLU A C 1
ATOM 694 O O . GLU A 1 87 ? -15.101 -0.013 30.458 1.00 90.19 87 GLU A O 1
ATOM 699 N N . VAL A 1 88 ? -14.801 -1.138 32.366 1.00 90.81 88 VAL A N 1
ATOM 700 C CA . VAL A 1 88 ? -15.305 -2.411 31.837 1.00 90.81 88 VAL A CA 1
ATOM 701 C C . VAL A 1 88 ? -16.832 -2.400 31.865 1.00 90.81 88 VAL A C 1
ATOM 703 O O . VAL A 1 88 ? -17.437 -2.169 32.913 1.00 90.81 88 VAL A O 1
ATOM 706 N N . LEU A 1 89 ? -17.458 -2.683 30.722 1.00 90.12 89 LEU A N 1
ATOM 707 C CA . LEU A 1 89 ? -18.908 -2.815 30.623 1.00 90.12 89 LEU A CA 1
ATOM 708 C C . LEU A 1 89 ? -19.409 -3.970 31.495 1.00 90.12 89 LEU A C 1
ATOM 710 O O . LEU A 1 89 ? -18.875 -5.081 31.465 1.00 90.12 89 LEU A O 1
ATOM 714 N N . ASP A 1 90 ? -20.479 -3.720 32.244 1.00 87.44 90 ASP A N 1
ATOM 715 C CA . ASP A 1 90 ? -21.117 -4.761 33.038 1.00 87.44 90 ASP A CA 1
ATOM 716 C C . ASP A 1 90 ? -21.908 -5.762 32.166 1.00 87.44 90 ASP A C 1
ATOM 718 O O . ASP A 1 90 ? -22.209 -5.539 30.988 1.00 87.44 90 ASP A O 1
ATOM 722 N N . GLY A 1 91 ? -22.306 -6.888 32.767 1.00 81.50 91 GLY A N 1
ATOM 723 C CA . GLY A 1 91 ? -23.045 -7.952 32.076 1.00 81.50 91 GLY A CA 1
ATOM 724 C C . GLY A 1 91 ? -24.443 -7.562 31.563 1.00 81.50 91 GLY A C 1
ATOM 725 O O . GLY A 1 91 ? -25.077 -8.356 30.857 1.00 81.50 91 GLY A O 1
ATOM 726 N N . LYS A 1 92 ? -24.973 -6.384 31.925 1.00 85.50 92 LYS A N 1
ATOM 727 C CA . LYS A 1 92 ? -26.208 -5.836 31.346 1.00 85.50 92 LYS A CA 1
ATOM 728 C C . LYS A 1 92 ? -25.882 -4.988 30.123 1.00 85.50 92 LYS A C 1
ATOM 730 O O . LYS A 1 92 ? -26.524 -5.185 29.096 1.00 85.50 92 LYS A O 1
ATOM 735 N N . ALA A 1 93 ? -24.892 -4.107 30.219 1.00 84.31 93 ALA A N 1
ATOM 736 C CA . ALA A 1 93 ? -24.499 -3.173 29.172 1.00 84.31 93 ALA A CA 1
ATOM 737 C C . ALA A 1 93 ? -23.999 -3.875 27.898 1.00 84.31 93 ALA A C 1
ATOM 739 O O . ALA A 1 93 ? -24.266 -3.416 26.793 1.00 84.31 93 ALA A O 1
ATOM 740 N N . VAL A 1 94 ? -23.369 -5.048 28.025 1.00 85.62 94 VAL A N 1
ATOM 741 C CA . VAL A 1 94 ? -22.920 -5.842 26.863 1.00 85.62 94 VAL A CA 1
ATOM 742 C C . VAL A 1 94 ? -24.051 -6.551 26.097 1.00 85.62 94 VAL A C 1
ATOM 744 O O . VAL A 1 94 ? -23.821 -7.141 25.041 1.00 85.62 94 VAL A O 1
ATOM 747 N N . ARG A 1 95 ? -25.292 -6.538 26.604 1.00 85.62 95 ARG A N 1
ATOM 748 C CA . ARG A 1 95 ? -26.428 -7.197 25.936 1.00 85.62 95 ARG A CA 1
ATOM 749 C C . ARG A 1 95 ? -26.886 -6.396 24.716 1.00 85.62 95 ARG A C 1
ATOM 751 O O . ARG A 1 95 ? -26.735 -5.180 24.654 1.00 85.62 95 ARG A O 1
ATOM 758 N N . GLN A 1 96 ? -27.539 -7.077 23.772 1.00 86.88 96 GLN A N 1
ATOM 759 C CA . GLN A 1 96 ? -27.996 -6.446 22.530 1.00 86.88 96 GLN A CA 1
ATOM 760 C C . GLN A 1 96 ? -28.958 -5.275 22.774 1.00 86.88 96 GLN A C 1
ATOM 762 O O . GLN A 1 96 ? -28.759 -4.225 22.184 1.00 86.88 96 GLN A O 1
ATOM 767 N N . SER A 1 97 ? -29.973 -5.405 23.638 1.00 88.50 97 SER A N 1
ATOM 768 C CA . SER A 1 97 ? -30.964 -4.327 23.807 1.00 88.50 97 SER A CA 1
ATOM 769 C C . SER A 1 97 ? -30.363 -3.024 24.365 1.00 88.50 97 SER A C 1
ATOM 771 O O . SER A 1 97 ? -30.620 -1.982 23.768 1.00 88.50 97 SER A O 1
ATOM 773 N N . PRO A 1 98 ? -29.536 -3.037 25.434 1.00 88.31 98 PRO A N 1
ATOM 774 C CA . PRO A 1 98 ? -28.843 -1.831 25.900 1.00 88.31 98 PRO A CA 1
ATOM 775 C C . PRO A 1 98 ? -27.870 -1.246 24.876 1.00 88.31 98 PRO A C 1
ATOM 777 O O . PRO A 1 98 ? -27.827 -0.028 24.720 1.00 88.31 98 PRO A O 1
ATOM 780 N N . LEU A 1 99 ? -27.150 -2.096 24.135 1.00 89.31 99 LEU A N 1
ATOM 781 C CA . LEU A 1 99 ? -26.290 -1.649 23.042 1.00 89.31 99 LEU A CA 1
ATOM 782 C C . LEU A 1 99 ? -27.092 -0.918 21.957 1.00 89.31 99 LEU A C 1
ATOM 784 O O . LEU A 1 99 ? -26.718 0.182 21.569 1.00 89.31 99 LEU A O 1
ATOM 788 N N . ILE A 1 100 ? -28.190 -1.503 21.470 1.00 89.50 100 ILE A N 1
ATOM 789 C CA . ILE A 1 100 ? -29.023 -0.877 20.432 1.00 89.50 100 ILE A CA 1
ATOM 790 C C . ILE A 1 100 ? -29.584 0.457 20.930 1.00 89.50 100 ILE A C 1
ATOM 792 O O . ILE A 1 100 ? -29.438 1.454 20.231 1.00 89.50 100 ILE A O 1
ATOM 796 N N . ALA A 1 101 ? -30.110 0.503 22.159 1.00 87.81 101 ALA A N 1
ATOM 797 C CA . ALA A 1 101 ? -30.590 1.745 22.762 1.00 87.81 101 ALA A CA 1
ATOM 798 C C . ALA A 1 101 ? -29.488 2.817 22.838 1.00 87.81 101 ALA A C 1
ATOM 800 O O . ALA A 1 101 ? -29.750 3.983 22.569 1.00 87.81 101 ALA A O 1
ATOM 801 N N . HIS A 1 102 ? -28.244 2.439 23.154 1.00 89.12 102 HIS A N 1
ATOM 802 C CA . HIS A 1 102 ? -27.113 3.367 23.117 1.00 89.12 102 HIS A CA 1
ATOM 803 C C . HIS A 1 102 ? -26.807 3.848 21.689 1.00 89.12 102 HIS A C 1
ATOM 805 O O . HIS A 1 102 ? -26.692 5.050 21.461 1.00 89.12 102 HIS A O 1
ATOM 811 N N . LEU A 1 103 ? -26.724 2.946 20.709 1.00 88.50 103 LEU A N 1
ATOM 812 C CA . LEU A 1 103 ? -26.436 3.300 19.313 1.00 88.50 103 LEU A CA 1
ATOM 813 C C . LEU A 1 103 ? -27.524 4.180 18.674 1.00 88.50 103 LEU A C 1
ATOM 815 O O . LEU A 1 103 ? -27.211 4.980 17.794 1.00 88.50 103 LEU A O 1
ATOM 819 N N . GLU A 1 104 ? -28.775 4.073 19.125 1.00 86.00 104 GLU A N 1
ATOM 820 C CA . GLU A 1 104 ? -29.874 4.971 18.737 1.00 86.00 104 GLU A CA 1
ATOM 821 C C . GLU A 1 104 ? -29.670 6.413 19.230 1.00 86.00 104 GLU A C 1
ATOM 823 O O . GLU A 1 104 ? -30.179 7.344 18.608 1.00 86.00 104 GLU A O 1
ATOM 828 N N . THR A 1 105 ? -28.898 6.623 20.305 1.00 82.38 105 THR A N 1
ATOM 829 C CA . THR A 1 105 ? -28.552 7.972 20.793 1.00 82.38 105 THR A CA 1
ATOM 830 C C . THR A 1 105 ? -27.412 8.625 20.007 1.00 82.38 105 THR A C 1
ATOM 832 O O . THR A 1 105 ? -27.281 9.851 20.027 1.00 82.38 105 THR A O 1
ATOM 835 N N . ILE A 1 106 ? -26.601 7.841 19.284 1.00 77.56 106 ILE A N 1
ATOM 836 C CA . ILE A 1 106 ? -25.506 8.360 18.458 1.00 77.56 106 ILE A CA 1
ATOM 837 C C . ILE A 1 106 ? -26.114 8.976 17.194 1.00 77.56 106 ILE A C 1
ATOM 839 O O . ILE A 1 106 ? -26.475 8.277 16.245 1.00 77.56 106 ILE A O 1
ATOM 843 N N . SER A 1 107 ? -26.245 10.303 17.189 1.00 60.22 107 SER A N 1
ATOM 844 C CA . SER A 1 107 ? -26.826 11.034 16.062 1.00 60.22 107 SER A CA 1
ATOM 845 C C . SER A 1 107 ? -25.911 11.007 14.824 1.00 60.22 107 SER A C 1
ATOM 847 O O . SER A 1 107 ? -24.687 11.094 14.963 1.00 60.22 107 SER A O 1
ATOM 849 N N . PRO A 1 108 ? -26.471 10.924 13.599 1.00 57.16 108 PRO A N 1
ATOM 850 C CA . PRO A 1 108 ? -25.704 11.136 12.377 1.00 57.16 108 PRO A CA 1
ATOM 851 C C . PRO A 1 108 ? -25.111 12.549 12.382 1.00 57.16 108 PRO A C 1
ATOM 853 O O . PRO A 1 108 ? -25.845 13.518 12.553 1.00 57.16 108 PRO A O 1
ATOM 856 N N . LEU A 1 109 ? -23.805 12.677 12.138 1.00 50.16 109 LEU A N 1
ATOM 857 C CA . LEU A 1 109 ? -23.179 13.991 11.934 1.00 50.16 109 LEU A CA 1
ATOM 858 C C . LEU A 1 109 ? -23.494 14.593 10.557 1.00 50.16 109 LEU A C 1
ATOM 860 O O . LEU A 1 109 ? -23.375 15.798 10.371 1.00 50.16 109 LEU A O 1
ATOM 864 N N . ALA A 1 110 ? -23.913 13.774 9.589 1.00 48.78 110 ALA A N 1
ATOM 865 C CA . ALA A 1 110 ? -24.235 14.234 8.244 1.00 48.78 110 ALA A CA 1
ATOM 866 C C . ALA A 1 110 ? -25.716 14.667 8.133 1.00 48.78 110 ALA A C 1
ATOM 868 O O . ALA A 1 110 ? -26.610 13.832 8.337 1.00 48.78 110 ALA A O 1
ATOM 869 N N . PRO A 1 111 ? -26.014 15.926 7.751 1.00 41.50 111 PRO A N 1
ATOM 870 C CA . PRO A 1 111 ? -27.380 16.381 7.504 1.00 41.50 111 PRO A CA 1
ATOM 871 C C . PRO A 1 111 ? -28.061 15.531 6.419 1.00 41.50 111 PRO A C 1
ATOM 873 O O . PRO A 1 111 ? -27.550 15.395 5.309 1.00 41.50 111 PRO A O 1
ATOM 876 N N . GLY A 1 112 ? -29.229 14.960 6.727 1.00 47.56 112 GLY A N 1
ATOM 877 C CA . GLY A 1 112 ? -30.065 14.231 5.760 1.00 47.56 112 GLY A CA 1
ATOM 878 C C . GLY A 1 112 ? -29.862 12.710 5.692 1.00 47.56 112 GLY A C 1
ATOM 879 O O . GLY A 1 112 ? -30.625 12.037 4.999 1.00 47.56 112 GLY A O 1
ATOM 880 N N . ALA A 1 113 ? -28.911 12.134 6.435 1.00 52.22 113 ALA A N 1
ATOM 881 C CA . ALA A 1 113 ? -28.767 10.681 6.542 1.00 52.22 113 ALA A CA 1
ATOM 882 C C . ALA A 1 113 ? -29.761 10.105 7.569 1.00 52.22 113 ALA A C 1
ATOM 884 O O . ALA A 1 113 ? -29.491 10.058 8.766 1.00 52.22 113 ALA A O 1
ATOM 885 N N . THR A 1 114 ? -30.926 9.644 7.112 1.00 52.41 114 THR A N 1
ATOM 886 C CA . THR A 1 114 ? -31.863 8.885 7.954 1.00 52.41 114 THR A CA 1
ATOM 887 C C . THR A 1 114 ? -31.424 7.422 8.013 1.00 52.41 114 THR A C 1
ATOM 889 O O . THR A 1 114 ? -31.483 6.703 7.014 1.00 52.41 114 THR A O 1
ATOM 892 N N . ILE A 1 115 ? -30.987 6.950 9.183 1.00 57.81 115 ILE A N 1
ATOM 893 C CA . ILE A 1 115 ? -30.843 5.507 9.411 1.00 57.81 115 ILE A CA 1
ATOM 894 C C . ILE A 1 115 ? -32.245 4.932 9.554 1.00 57.81 115 ILE A C 1
ATOM 896 O O . ILE A 1 115 ? -33.006 5.353 10.418 1.00 57.81 115 ILE A O 1
ATOM 900 N N . GLN A 1 116 ? -32.581 3.946 8.730 1.00 60.75 116 GLN A N 1
ATOM 901 C CA . GLN A 1 116 ? -33.891 3.300 8.805 1.00 60.75 116 GLN A CA 1
ATOM 902 C C . GLN A 1 116 ? -33.924 2.121 9.797 1.00 60.75 116 GLN A C 1
ATOM 904 O O . GLN A 1 116 ? -35.012 1.686 10.161 1.00 60.75 116 GLN A O 1
ATOM 909 N N . ASN A 1 117 ? -32.767 1.585 10.235 1.00 81.62 117 ASN A N 1
ATOM 910 C CA . ASN A 1 117 ? -32.690 0.443 11.161 1.00 81.62 117 ASN A CA 1
ATOM 911 C C . ASN A 1 117 ? -31.272 0.218 11.765 1.00 81.62 117 ASN A C 1
ATOM 913 O O . ASN A 1 117 ? -30.363 -0.200 11.040 1.00 81.62 117 ASN A O 1
ATOM 917 N N . VAL A 1 118 ? -31.084 0.431 13.078 1.00 87.25 118 VAL A N 1
ATOM 918 C CA . VAL A 1 118 ? -29.799 0.222 13.794 1.00 87.25 118 VAL A CA 1
ATOM 919 C C . VAL A 1 118 ? -29.353 -1.245 13.775 1.00 87.25 118 VAL A C 1
ATOM 921 O O . VAL A 1 118 ? -28.193 -1.529 13.467 1.00 87.25 118 VAL A O 1
ATOM 924 N N . ASP A 1 119 ? -30.260 -2.198 14.009 1.00 88.06 119 ASP A N 1
ATOM 925 C CA . ASP A 1 119 ? -29.953 -3.636 13.971 1.00 88.06 119 ASP A CA 1
ATOM 926 C C . ASP A 1 119 ? -29.398 -4.079 12.610 1.00 88.06 119 ASP A C 1
ATOM 928 O O . ASP A 1 119 ? -28.459 -4.878 12.534 1.00 88.06 119 ASP A O 1
ATOM 932 N N . SER A 1 120 ? -29.940 -3.540 11.514 1.00 87.69 120 SER A N 1
ATOM 933 C CA . SER A 1 120 ? -29.444 -3.824 10.164 1.00 87.69 120 SER A CA 1
ATOM 934 C C . SER A 1 120 ? -28.007 -3.334 9.976 1.00 87.69 120 SER A C 1
ATOM 936 O O . SER A 1 120 ? -27.188 -4.039 9.377 1.00 87.69 120 SER A O 1
ATOM 938 N N . VAL A 1 121 ? -27.680 -2.148 10.501 1.00 89.12 121 VAL A N 1
ATOM 939 C CA . VAL A 1 121 ? -26.315 -1.608 10.465 1.00 89.12 121 VAL A CA 1
ATOM 940 C C . VAL A 1 121 ? -25.382 -2.491 11.287 1.00 89.12 121 VAL A C 1
ATOM 942 O O . VAL A 1 121 ? -24.364 -2.943 10.767 1.00 89.12 121 VAL A O 1
ATOM 945 N N . VAL A 1 122 ? -25.758 -2.832 12.521 1.00 91.94 122 VAL A N 1
ATOM 946 C CA . VAL A 1 122 ? -24.974 -3.722 13.392 1.00 91.94 122 VAL A CA 1
ATOM 947 C C . VAL A 1 122 ? -24.718 -5.074 12.723 1.00 91.94 122 VAL A C 1
ATOM 949 O O . VAL A 1 122 ? -23.593 -5.576 12.735 1.00 91.94 122 VAL A O 1
ATOM 952 N N . LYS A 1 123 ? -25.727 -5.664 12.074 1.00 92.75 123 LYS A N 1
ATOM 953 C CA . LYS A 1 123 ? -25.574 -6.920 11.325 1.00 92.75 123 LYS A CA 1
ATOM 954 C C . LYS A 1 123 ? -24.578 -6.789 10.171 1.00 92.75 123 LYS A C 1
ATOM 956 O O . LYS A 1 123 ? -23.805 -7.718 9.937 1.00 92.75 123 LYS A O 1
ATOM 961 N N . ALA A 1 124 ? -24.581 -5.664 9.458 1.00 91.94 124 ALA A N 1
ATOM 962 C CA . ALA A 1 124 ? -23.604 -5.396 8.407 1.00 91.94 124 ALA A CA 1
ATOM 963 C C . ALA A 1 124 ? -22.185 -5.233 8.978 1.00 91.94 124 ALA A C 1
ATOM 965 O O . ALA A 1 124 ? -21.251 -5.832 8.452 1.00 91.94 124 ALA A O 1
ATOM 966 N N . LEU A 1 125 ? -22.024 -4.517 10.094 1.00 94.50 125 LEU A N 1
ATOM 967 C CA . LEU A 1 125 ? -20.728 -4.345 10.761 1.00 94.50 125 LEU A CA 1
ATOM 968 C C . LEU A 1 125 ? -20.155 -5.667 11.278 1.00 94.50 125 LEU A C 1
ATOM 970 O O . LEU A 1 125 ? -18.964 -5.913 11.137 1.00 94.50 125 LEU A O 1
ATOM 974 N N . LYS A 1 126 ? -20.994 -6.579 11.780 1.00 95.56 126 LYS A N 1
ATOM 975 C CA . LYS A 1 126 ? -20.554 -7.935 12.153 1.00 95.56 126 LYS A CA 1
ATOM 976 C C . LYS A 1 126 ? -19.980 -8.724 10.969 1.00 95.56 126 LYS A C 1
ATOM 978 O O . LYS A 1 126 ? -19.083 -9.538 11.170 1.00 95.56 126 LYS A O 1
ATOM 983 N N . ARG A 1 127 ? -20.457 -8.476 9.741 1.00 95.06 127 ARG A N 1
ATOM 984 C CA . ARG A 1 127 ? -19.863 -9.055 8.521 1.00 95.06 127 ARG A CA 1
ATOM 985 C C . ARG A 1 127 ? -18.535 -8.394 8.168 1.00 95.06 127 ARG A C 1
ATOM 987 O O . ARG A 1 127 ? -17.625 -9.100 7.764 1.00 95.06 127 ARG A O 1
ATOM 994 N N . VAL A 1 128 ? -18.416 -7.077 8.356 1.00 94.75 128 VAL A N 1
ATOM 995 C CA . VAL A 1 128 ? -17.140 -6.355 8.195 1.00 94.75 128 VAL A CA 1
ATOM 996 C C . VAL A 1 128 ? -16.090 -6.894 9.166 1.00 94.75 128 VAL A C 1
ATOM 998 O O . VAL A 1 128 ? -14.965 -7.150 8.760 1.00 94.75 128 VAL A O 1
ATOM 1001 N N . ILE A 1 129 ? -16.466 -7.133 10.426 1.00 95.81 129 ILE A N 1
ATOM 1002 C CA . ILE A 1 129 ? -15.586 -7.756 11.422 1.00 95.81 129 ILE A CA 1
ATOM 1003 C C . ILE A 1 129 ? -15.094 -9.113 10.912 1.00 95.81 129 ILE A C 1
ATOM 1005 O O . ILE A 1 129 ? -13.893 -9.338 10.855 1.00 95.81 129 ILE A O 1
ATOM 1009 N N . GLN A 1 130 ? -16.004 -9.976 10.454 1.00 94.44 130 GLN A N 1
ATOM 1010 C CA . GLN A 1 130 ? -15.629 -11.281 9.911 1.00 94.44 130 GLN A CA 1
ATOM 1011 C C . GLN A 1 130 ? -14.724 -11.186 8.672 1.00 94.44 130 GLN A C 1
ATOM 1013 O O . GLN A 1 130 ? -13.801 -11.982 8.542 1.00 94.44 130 GLN A O 1
ATOM 1018 N N . ASP A 1 131 ? -14.964 -10.222 7.784 1.00 92.75 131 ASP A N 1
ATOM 1019 C CA . ASP A 1 131 ? -14.143 -9.978 6.590 1.00 92.75 131 ASP A CA 1
ATOM 1020 C C . ASP A 1 131 ? -12.720 -9.496 6.931 1.00 92.75 131 ASP A C 1
ATOM 1022 O O . ASP A 1 131 ? -11.757 -9.865 6.259 1.00 92.75 131 ASP A O 1
ATOM 1026 N N . LEU A 1 132 ? -12.569 -8.684 7.981 1.00 92.50 132 LEU A N 1
ATOM 1027 C CA . LEU A 1 132 ? -11.273 -8.141 8.395 1.00 92.50 132 LEU A CA 1
ATOM 1028 C C . LEU A 1 132 ? -10.476 -9.094 9.288 1.00 92.50 132 LEU A C 1
ATOM 1030 O O . LEU A 1 132 ? -9.248 -9.127 9.193 1.00 92.50 132 LEU A O 1
ATOM 1034 N N . THR A 1 133 ? -11.145 -9.848 10.163 1.00 91.56 133 THR A N 1
ATOM 1035 C CA . THR A 1 133 ? -10.475 -10.673 11.181 1.00 91.56 133 THR A CA 1
ATOM 1036 C C . THR A 1 133 ? -10.489 -12.165 10.869 1.00 91.56 133 THR A C 1
ATOM 1038 O O . THR A 1 133 ? -9.735 -12.908 11.488 1.00 91.56 133 THR A O 1
ATOM 1041 N N . GLY A 1 134 ? -11.345 -12.620 9.948 1.00 89.81 134 GLY A N 1
ATOM 1042 C CA . GLY A 1 134 ? -11.617 -14.041 9.707 1.00 89.81 134 GLY A CA 1
ATOM 1043 C C . GLY A 1 134 ? -12.534 -14.686 10.756 1.00 89.81 134 GLY A C 1
ATOM 1044 O O . GLY A 1 134 ? -13.022 -15.798 10.551 1.00 89.81 134 GLY A O 1
ATOM 1045 N N . ASN A 1 135 ? -12.837 -13.986 11.854 1.00 90.19 135 ASN A N 1
ATOM 1046 C CA . ASN A 1 135 ? -13.605 -14.501 12.984 1.00 90.19 135 ASN A CA 1
ATOM 1047 C C . ASN A 1 135 ? -15.002 -13.884 13.048 1.00 90.19 135 ASN A C 1
ATOM 1049 O O . ASN A 1 135 ? -15.206 -12.691 12.821 1.00 90.19 135 ASN A O 1
ATOM 1053 N N . ARG A 1 136 ? -16.002 -14.685 13.426 1.00 92.81 136 ARG A N 1
ATOM 1054 C CA . ARG A 1 136 ? -17.343 -14.152 13.704 1.00 92.81 136 ARG A CA 1
ATOM 1055 C C . ARG A 1 136 ? -17.292 -13.270 14.949 1.00 92.81 136 ARG A C 1
ATOM 1057 O O . ARG A 1 136 ? -16.573 -13.572 15.891 1.00 92.81 136 ARG A O 1
ATOM 1064 N N . PHE A 1 137 ? -18.143 -12.246 15.015 1.00 93.12 137 PHE A N 1
ATOM 1065 C CA . PHE A 1 137 ? -18.248 -11.390 16.207 1.00 93.12 137 PHE A CA 1
ATOM 1066 C C . PHE A 1 137 ? -18.504 -12.176 17.511 1.00 93.12 137 PHE A C 1
ATOM 1068 O O . PHE A 1 137 ? -18.028 -11.795 18.576 1.00 93.12 137 PHE A O 1
ATOM 1075 N N . GLN A 1 138 ? -19.209 -13.309 17.419 1.00 91.19 138 GLN A N 1
ATOM 1076 C CA . GLN A 1 138 ? -19.457 -14.212 18.550 1.00 91.19 138 GLN A CA 1
ATOM 1077 C C . GLN A 1 138 ? -18.168 -14.745 19.186 1.00 91.19 138 GLN A C 1
ATOM 1079 O O . GLN A 1 138 ? -18.115 -14.873 20.403 1.00 91.19 138 GLN A O 1
ATOM 1084 N N . THR A 1 139 ? -17.104 -14.951 18.400 1.00 88.88 139 THR A N 1
ATOM 1085 C CA . THR A 1 139 ? -15.789 -15.385 18.899 1.00 88.88 139 THR A CA 1
ATOM 1086 C C . THR A 1 139 ? -15.229 -14.442 19.969 1.00 88.88 139 THR A C 1
ATOM 1088 O O . THR A 1 139 ? -14.493 -14.882 20.843 1.00 88.88 139 THR A O 1
ATOM 1091 N N . TYR A 1 140 ? -15.602 -13.160 19.929 1.00 89.75 140 TYR A N 1
ATOM 1092 C CA . TYR A 1 140 ? -15.114 -12.126 20.845 1.00 89.75 140 TYR A CA 1
ATOM 1093 C C . TYR A 1 140 ? -16.051 -11.851 22.032 1.00 89.75 140 TYR A C 1
ATOM 1095 O O . TYR A 1 140 ? -15.729 -11.024 22.878 1.00 89.75 140 TYR A O 1
ATOM 1103 N N . THR A 1 141 ? -17.226 -12.485 22.075 1.00 87.62 141 THR A N 1
ATOM 1104 C CA . THR A 1 141 ? -18.291 -12.176 23.052 1.00 87.62 141 THR A CA 1
ATOM 1105 C C . THR A 1 141 ? -18.809 -13.404 23.801 1.00 87.62 141 THR A C 1
ATOM 1107 O O . THR A 1 141 ? -19.373 -13.272 24.887 1.00 87.62 141 THR A O 1
ATOM 1110 N N . GLU A 1 142 ? -18.604 -14.605 23.258 1.00 81.50 142 GLU A N 1
ATOM 1111 C CA . GLU A 1 142 ? -18.971 -15.872 23.888 1.00 81.50 142 GLU A CA 1
ATOM 1112 C C . GLU A 1 142 ? -17.744 -16.513 24.556 1.00 81.50 142 GLU A C 1
ATOM 1114 O O . GLU A 1 142 ? -16.650 -16.552 23.992 1.00 81.50 142 GLU A O 1
ATOM 1119 N N . ALA A 1 143 ? -17.919 -17.040 25.770 1.00 66.44 143 ALA A N 1
ATOM 1120 C CA . ALA A 1 143 ? -16.863 -17.778 26.455 1.00 66.44 143 ALA A CA 1
ATOM 1121 C C . ALA A 1 143 ? -16.582 -19.103 25.723 1.00 66.44 143 ALA A C 1
ATOM 1123 O O . ALA A 1 143 ? -17.489 -19.911 25.523 1.00 66.44 143 ALA A O 1
ATOM 1124 N N . SER A 1 144 ? -15.322 -19.342 25.354 1.00 57.47 144 SER A N 1
ATOM 1125 C CA . SER A 1 144 ? -14.867 -20.567 24.692 1.00 57.47 144 SER A CA 1
ATOM 1126 C C . SER A 1 144 ? -13.804 -21.280 25.540 1.00 57.47 144 SER A C 1
ATOM 1128 O O . SER A 1 144 ? -12.992 -20.615 26.182 1.00 57.47 144 SER A O 1
ATOM 1130 N N . PRO A 1 145 ? -13.719 -22.624 25.512 1.00 50.56 145 PRO A N 1
ATOM 1131 C CA . PRO A 1 145 ? -12.615 -23.362 26.137 1.00 50.56 145 PRO A CA 1
ATOM 1132 C C . PRO A 1 145 ? -11.232 -22.995 25.567 1.00 50.56 145 PRO A C 1
ATOM 1134 O O . PRO A 1 145 ? -10.222 -23.199 26.230 1.00 50.56 145 PRO A O 1
ATOM 1137 N N . VAL A 1 146 ? -11.192 -22.476 24.332 1.00 51.97 146 VAL A N 1
ATOM 1138 C CA . VAL A 1 146 ? -9.975 -22.066 23.602 1.00 51.97 146 VAL A CA 1
ATOM 1139 C C . VAL A 1 146 ? -9.711 -20.560 23.745 1.00 51.97 146 VAL A C 1
ATOM 1141 O O . VAL A 1 146 ? -8.602 -20.096 23.501 1.00 51.97 146 VAL A O 1
ATOM 1144 N N . PHE A 1 147 ? -10.727 -19.799 24.158 1.00 53.00 147 PHE A N 1
ATOM 1145 C CA . PHE A 1 147 ? -10.663 -18.357 24.358 1.00 53.00 147 PHE A CA 1
ATOM 1146 C C . PHE A 1 147 ? -11.571 -17.982 25.537 1.00 53.00 147 PHE A C 1
ATOM 1148 O O . PHE A 1 147 ? -12.782 -17.814 25.346 1.00 53.00 147 PHE A O 1
ATOM 1155 N N . PRO A 1 148 ? -11.046 -17.911 26.773 1.00 50.62 148 PRO A N 1
ATOM 1156 C CA . PRO A 1 148 ? -11.831 -17.424 27.890 1.00 50.62 148 PRO A CA 1
ATOM 1157 C C . PRO A 1 148 ? -12.139 -15.950 27.617 1.00 50.62 148 PRO A C 1
ATOM 1159 O O . PRO A 1 148 ? -11.284 -15.085 27.780 1.00 50.62 148 PRO A O 1
ATOM 1162 N N . CYS A 1 149 ? -13.350 -15.665 27.136 1.00 59.41 149 CYS A N 1
ATOM 1163 C CA . CYS A 1 149 ? -13.844 -14.303 27.005 1.00 59.41 149 CYS A CA 1
ATOM 1164 C C . CYS A 1 149 ? -14.085 -13.777 28.425 1.00 59.41 149 CYS A C 1
ATOM 1166 O O . CYS A 1 149 ? -15.151 -13.975 29.012 1.00 59.41 149 CYS A O 1
ATOM 1168 N N . ASP A 1 150 ? -13.044 -13.201 29.020 1.00 73.06 150 ASP A N 1
ATOM 1169 C CA . ASP A 1 150 ? -13.168 -12.435 30.248 1.00 73.06 150 ASP A CA 1
ATOM 1170 C C . ASP A 1 150 ? -14.032 -11.185 30.001 1.00 73.06 150 ASP A C 1
ATOM 1172 O O . ASP A 1 150 ? -14.251 -10.742 28.869 1.00 73.06 150 ASP A O 1
ATOM 1176 N N . ALA A 1 151 ? -14.587 -10.620 31.076 1.00 80.88 151 ALA A N 1
ATOM 1177 C CA . ALA A 1 151 ? -15.479 -9.461 30.978 1.00 80.88 151 ALA A CA 1
ATOM 1178 C C . ALA A 1 151 ? -14.825 -8.279 30.234 1.00 80.88 151 ALA A C 1
ATOM 1180 O O . ALA A 1 151 ? -15.510 -7.500 29.570 1.00 80.88 151 ALA A O 1
ATOM 1181 N N . ILE A 1 152 ? -13.494 -8.192 30.307 1.00 85.19 152 ILE A N 1
ATOM 1182 C CA . ILE A 1 152 ? -12.669 -7.195 29.631 1.00 85.19 152 ILE A CA 1
ATOM 1183 C C . ILE A 1 152 ? -12.772 -7.365 28.111 1.00 85.19 152 ILE A C 1
ATOM 1185 O O . ILE A 1 152 ? -13.195 -6.432 27.426 1.00 85.19 152 ILE A O 1
ATOM 1189 N N . ASN A 1 153 ? -12.471 -8.547 27.570 1.00 87.25 153 ASN A N 1
ATOM 1190 C CA . ASN A 1 153 ? -12.503 -8.784 26.126 1.00 87.25 153 ASN A CA 1
ATOM 1191 C C . ASN A 1 153 ? -13.899 -8.585 25.522 1.00 87.25 153 ASN A C 1
ATOM 1193 O O . ASN A 1 153 ? -14.022 -7.964 24.463 1.00 87.25 153 ASN A O 1
ATOM 1197 N N . HIS A 1 154 ? -14.955 -9.026 26.216 1.00 89.75 154 HIS A N 1
ATOM 1198 C CA . HIS A 1 154 ? -16.331 -8.768 25.785 1.00 89.75 154 HIS A CA 1
ATOM 1199 C C . HIS A 1 154 ? -16.610 -7.259 25.732 1.00 89.75 154 HIS A C 1
ATOM 1201 O O . HIS A 1 154 ? -17.110 -6.750 24.728 1.00 89.75 154 HIS A O 1
ATOM 1207 N N . SER A 1 155 ? -16.237 -6.523 26.784 1.00 92.06 155 SER A N 1
ATOM 1208 C CA . SER A 1 155 ? -16.401 -5.070 26.843 1.00 92.06 155 SER A CA 1
ATOM 1209 C C . SER A 1 155 ? -15.723 -4.376 25.655 1.00 92.06 155 SER A C 1
ATOM 1211 O O . SER A 1 155 ? -16.357 -3.586 24.955 1.00 92.06 155 SER A O 1
ATOM 1213 N N . PHE A 1 156 ? -14.468 -4.720 25.357 1.00 92.75 156 PHE A N 1
ATOM 1214 C CA . PHE A 1 156 ? -13.745 -4.159 24.212 1.00 92.75 156 PHE A CA 1
ATOM 1215 C C . PHE A 1 156 ? -14.357 -4.536 22.860 1.00 92.75 156 PHE A C 1
ATOM 1217 O O . PHE A 1 156 ? -14.387 -3.703 21.955 1.00 92.75 156 PHE A O 1
ATOM 1224 N N . ALA A 1 157 ? -14.918 -5.739 22.719 1.00 94.06 157 ALA A N 1
ATOM 1225 C CA . ALA A 1 157 ? -15.618 -6.129 21.499 1.00 94.06 157 ALA A CA 1
ATOM 1226 C C . ALA A 1 157 ? -16.852 -5.250 21.228 1.00 94.06 157 ALA A C 1
ATOM 1228 O O . ALA A 1 157 ? -17.079 -4.821 20.093 1.00 94.06 157 ALA A O 1
ATOM 1229 N N . ILE A 1 158 ? -17.629 -4.936 22.269 1.00 95.19 158 ILE A N 1
ATOM 1230 C CA . ILE A 1 158 ? -18.780 -4.028 22.165 1.00 95.19 158 ILE A CA 1
ATOM 1231 C C . ILE A 1 158 ? -18.316 -2.605 21.833 1.00 95.19 158 ILE A C 1
ATOM 1233 O O . ILE A 1 158 ? -18.837 -1.997 20.899 1.00 95.19 158 ILE A O 1
ATOM 1237 N N . LYS A 1 159 ? -17.296 -2.097 22.532 1.00 95.44 159 LYS A N 1
ATOM 1238 C CA . LYS A 1 159 ? -16.728 -0.764 22.285 1.00 95.44 159 LYS A CA 1
ATOM 1239 C C . LYS A 1 159 ? -16.186 -0.608 20.860 1.00 95.44 159 LYS A C 1
ATOM 1241 O O . LYS A 1 159 ? -16.469 0.385 20.194 1.00 95.44 159 LYS A O 1
ATOM 1246 N N . ALA A 1 160 ? -15.465 -1.607 20.349 1.00 95.94 160 ALA A N 1
ATOM 1247 C CA . ALA A 1 160 ? -14.953 -1.599 18.980 1.00 95.94 160 ALA A CA 1
ATOM 1248 C C . ALA A 1 160 ? -16.091 -1.596 17.943 1.00 95.94 160 ALA A C 1
ATOM 1250 O O . ALA A 1 160 ? -16.015 -0.887 16.938 1.00 95.94 160 ALA A O 1
ATOM 1251 N N . LEU A 1 161 ? -17.185 -2.324 18.199 1.00 95.75 161 LEU A N 1
ATOM 1252 C CA . LEU A 1 161 ? -18.386 -2.274 17.361 1.00 95.75 161 LEU A CA 1
ATOM 1253 C C . LEU A 1 161 ? -19.034 -0.877 17.369 1.00 95.75 161 LEU A C 1
ATOM 1255 O O . LEU A 1 161 ? -19.443 -0.405 16.305 1.00 95.75 161 LEU A O 1
ATOM 1259 N N . CYS A 1 162 ? -19.087 -0.198 18.521 1.00 93.38 162 CYS A N 1
ATOM 1260 C CA . CYS A 1 162 ? -19.544 1.193 18.618 1.00 93.38 162 CYS A CA 1
ATOM 1261 C C . CYS A 1 162 ? -18.654 2.142 17.800 1.00 93.38 162 CYS A C 1
ATOM 1263 O O . CYS A 1 162 ? -19.175 2.982 17.064 1.00 93.38 162 CYS A O 1
ATOM 1265 N N . THR A 1 163 ? -17.328 1.965 17.844 1.00 92.12 163 THR A N 1
ATOM 1266 C CA . THR A 1 163 ? -16.391 2.716 16.991 1.00 92.12 163 THR A CA 1
ATOM 1267 C C . THR A 1 163 ? -16.717 2.512 15.511 1.00 92.12 163 THR A C 1
ATOM 1269 O O . THR A 1 163 ? -16.927 3.489 14.795 1.00 92.12 163 THR A O 1
ATOM 1272 N N . LEU A 1 164 ? -16.857 1.267 15.039 1.00 93.12 164 LEU A N 1
ATOM 1273 C CA . LEU A 1 164 ? -17.223 0.989 13.641 1.00 93.12 164 LEU A CA 1
ATOM 1274 C C . LEU A 1 164 ? -18.574 1.608 13.248 1.00 93.12 164 LEU A C 1
ATOM 1276 O O . LEU A 1 164 ? -18.730 2.101 12.127 1.00 93.12 164 LEU A O 1
ATOM 1280 N N . TYR A 1 165 ? -19.547 1.597 14.163 1.00 90.75 165 TYR A N 1
ATOM 1281 C CA . TYR A 1 165 ? -20.849 2.224 13.955 1.00 90.75 165 TYR A CA 1
ATOM 1282 C C . TYR A 1 165 ? -20.723 3.734 13.765 1.00 90.75 165 TYR A C 1
ATOM 1284 O O . TYR A 1 165 ? -21.273 4.259 12.799 1.00 90.75 165 TYR A O 1
ATOM 1292 N N . ARG A 1 166 ? -19.930 4.420 14.597 1.00 86.38 166 ARG A N 1
ATOM 1293 C CA . ARG A 1 166 ? -19.666 5.859 14.449 1.00 86.38 166 ARG A CA 1
ATOM 1294 C C . ARG A 1 166 ? -19.146 6.198 13.049 1.00 86.38 166 ARG A C 1
ATOM 1296 O O . ARG A 1 166 ? -19.719 7.045 12.372 1.00 86.38 166 ARG A O 1
ATOM 1303 N N . TYR A 1 167 ? -18.143 5.472 12.557 1.00 84.81 167 TYR A N 1
ATOM 1304 C CA . TYR A 1 167 ? -17.619 5.691 11.203 1.00 84.81 167 TYR A CA 1
ATOM 1305 C C . TYR A 1 167 ? -18.641 5.383 10.104 1.00 84.81 167 TYR A C 1
ATOM 1307 O O . TYR A 1 167 ? -18.713 6.104 9.109 1.00 84.81 167 TYR A O 1
ATOM 1315 N N . ARG A 1 168 ? -19.474 4.345 10.280 1.00 84.00 168 ARG A N 1
ATOM 1316 C CA . ARG A 1 168 ? -20.577 4.046 9.350 1.00 84.00 168 ARG A CA 1
ATOM 1317 C C . ARG A 1 168 ? -21.604 5.171 9.281 1.00 84.00 168 ARG A C 1
ATOM 1319 O O . ARG A 1 168 ? -22.284 5.296 8.257 1.00 84.00 168 ARG A O 1
ATOM 1326 N N . MET A 1 169 ? -21.746 5.913 10.374 1.00 80.38 169 MET A N 1
ATOM 1327 C CA . MET A 1 169 ? -22.656 7.041 10.485 1.00 80.38 169 MET A CA 1
ATOM 1328 C C . MET A 1 169 ? -22.114 8.315 9.873 1.00 80.38 169 MET A C 1
ATOM 1330 O O . MET A 1 169 ? -22.879 9.077 9.287 1.00 80.38 169 MET A O 1
ATOM 1334 N N . TRP A 1 170 ? -20.809 8.516 9.964 1.00 77.69 170 TRP A N 1
ATOM 1335 C CA . TRP A 1 170 ? -20.142 9.638 9.327 1.00 77.69 170 TRP A CA 1
ATOM 1336 C C . TRP A 1 170 ? -20.051 9.475 7.816 1.00 77.69 170 TRP A C 1
ATOM 1338 O O . TRP A 1 170 ? -20.387 10.391 7.076 1.00 77.69 170 TRP A O 1
ATOM 1348 N N . GLU A 1 171 ? -19.655 8.288 7.356 1.00 78.50 171 GLU A N 1
ATOM 1349 C CA . GLU A 1 171 ? -19.518 7.981 5.937 1.00 78.50 171 GLU A CA 1
ATOM 1350 C C . GLU A 1 171 ? -20.194 6.633 5.643 1.00 78.50 171 GLU A C 1
ATOM 1352 O O . GLU A 1 171 ? -19.608 5.560 5.841 1.00 78.50 171 GLU A O 1
ATOM 1357 N N . PRO A 1 172 ? -21.435 6.645 5.116 1.00 79.69 172 PRO A N 1
ATOM 1358 C CA . PRO A 1 172 ? -22.203 5.431 4.881 1.00 79.69 172 PRO A CA 1
ATOM 1359 C C . PRO A 1 172 ? -21.528 4.367 4.013 1.00 79.69 172 PRO A C 1
ATOM 1361 O O . PRO A 1 172 ? -21.883 3.189 4.060 1.00 79.69 172 PRO A O 1
ATOM 1364 N N . LYS A 1 173 ? -20.556 4.759 3.196 1.00 78.25 173 LYS A N 1
ATOM 1365 C CA . LYS A 1 173 ? -19.846 3.858 2.291 1.00 78.25 173 LYS A CA 1
ATOM 1366 C C . LYS A 1 173 ? -18.418 3.562 2.743 1.00 78.25 173 LYS A C 1
ATOM 1368 O O . LYS A 1 173 ? -17.698 2.917 1.985 1.00 78.25 173 LYS A O 1
ATOM 1373 N N . ILE A 1 174 ? -18.017 3.942 3.961 1.00 78.75 174 ILE A N 1
ATOM 1374 C CA . ILE A 1 174 ? -16.620 3.865 4.418 1.00 78.75 174 ILE A CA 1
ATOM 1375 C C . ILE A 1 174 ? -16.012 2.472 4.212 1.00 78.75 174 ILE A C 1
ATOM 1377 O O . ILE A 1 174 ? -15.013 2.340 3.514 1.00 78.75 174 ILE A O 1
ATOM 1381 N N . PHE A 1 175 ? -16.683 1.417 4.678 1.00 83.88 175 PHE A N 1
ATOM 1382 C CA . PHE A 1 175 ? -16.195 0.037 4.567 1.00 83.88 175 PHE A CA 1
ATOM 1383 C C . PHE A 1 175 ? -16.159 -0.488 3.127 1.00 83.88 175 PHE A C 1
ATOM 1385 O O . PHE A 1 175 ? -15.372 -1.372 2.811 1.00 83.88 175 PHE A O 1
ATOM 1392 N N . SER A 1 176 ? -16.973 0.075 2.228 1.00 79.38 176 SER A N 1
ATOM 1393 C CA . SER A 1 176 ? -16.914 -0.271 0.802 1.00 79.38 176 SER A CA 1
ATOM 1394 C C . SER A 1 176 ? -15.728 0.376 0.080 1.00 79.38 176 SER A C 1
ATOM 1396 O O . SER A 1 176 ? -15.325 -0.117 -0.968 1.00 79.38 176 SER A O 1
ATOM 1398 N N . ARG A 1 177 ? -15.133 1.444 0.639 1.00 75.06 177 ARG A N 1
ATOM 1399 C CA . ARG A 1 177 ? -13.964 2.127 0.052 1.00 75.06 177 ARG A CA 1
ATOM 1400 C C . ARG A 1 177 ? -12.676 1.312 0.180 1.00 75.06 177 ARG A C 1
ATOM 1402 O O . ARG A 1 177 ? -11.770 1.504 -0.623 1.00 75.06 177 ARG A O 1
ATOM 1409 N N . PHE A 1 178 ? -12.620 0.401 1.150 1.00 78.56 178 PHE A N 1
ATOM 1410 C CA . PHE A 1 178 ? -11.506 -0.527 1.371 1.00 78.56 178 PHE A CA 1
ATOM 1411 C C . PHE A 1 178 ? -11.935 -2.002 1.314 1.00 78.56 178 PHE A C 1
ATOM 1413 O O . PHE A 1 178 ? -11.242 -2.901 1.800 1.00 78.56 178 PHE A O 1
ATOM 1420 N N . ALA A 1 179 ? -13.091 -2.281 0.711 1.00 80.75 179 ALA A N 1
ATOM 1421 C CA . ALA A 1 179 ? -13.470 -3.643 0.371 1.00 80.75 179 ALA A CA 1
ATOM 1422 C C . ALA A 1 179 ? -12.538 -4.186 -0.722 1.00 80.75 179 ALA A C 1
ATOM 1424 O O . ALA A 1 179 ? -12.091 -3.441 -1.595 1.00 80.75 179 ALA A O 1
ATOM 1425 N N . ILE A 1 180 ? -12.262 -5.491 -0.692 1.00 78.81 180 ILE A 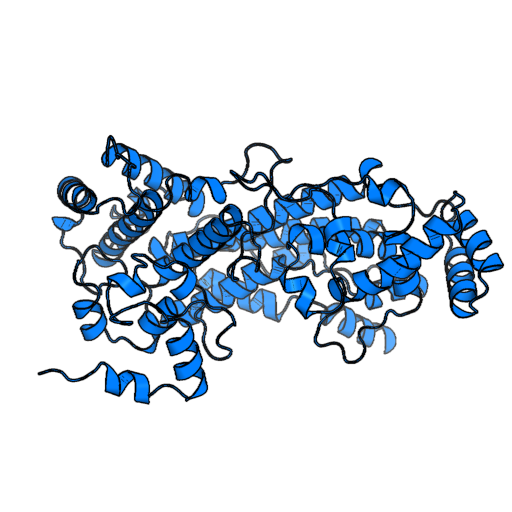N 1
ATOM 1426 C CA . ILE A 1 180 ? -11.608 -6.149 -1.825 1.00 78.81 180 ILE A CA 1
ATOM 1427 C C . ILE A 1 180 ? -12.578 -6.071 -3.013 1.00 78.81 180 ILE A C 1
ATOM 1429 O O . ILE A 1 180 ? -13.736 -6.471 -2.864 1.00 78.81 180 ILE A O 1
ATOM 1433 N N . PRO A 1 181 ? -12.152 -5.539 -4.167 1.00 72.31 181 PRO A N 1
ATOM 1434 C CA . PRO A 1 181 ? -13.009 -5.449 -5.338 1.00 72.31 181 PRO A CA 1
ATOM 1435 C C . PRO A 1 181 ? -13.373 -6.843 -5.859 1.00 72.31 181 PRO A C 1
ATOM 1437 O O . PRO A 1 181 ? -12.541 -7.743 -5.898 1.00 72.31 181 PRO A O 1
ATOM 1440 N N . GLU A 1 182 ? -14.619 -7.005 -6.308 1.00 68.62 182 GLU A N 1
ATOM 1441 C CA . GLU A 1 182 ? -15.111 -8.265 -6.894 1.00 68.62 182 GLU A CA 1
ATOM 1442 C C . GLU A 1 182 ? -14.474 -8.574 -8.262 1.00 68.62 182 GLU A C 1
ATOM 1444 O O . GLU A 1 182 ? -14.453 -9.722 -8.695 1.00 68.62 182 GLU A O 1
ATOM 1449 N N . SER A 1 183 ? -13.947 -7.552 -8.945 1.00 67.19 183 SER A N 1
ATOM 1450 C CA . SER A 1 183 ? -13.249 -7.664 -10.229 1.00 67.19 183 SER A CA 1
ATOM 1451 C C . SER A 1 183 ? -11.781 -7.277 -10.066 1.00 67.19 183 SER A C 1
ATOM 1453 O O . SER A 1 183 ? -11.469 -6.234 -9.485 1.00 67.19 183 SER A O 1
ATOM 1455 N N . GLY A 1 184 ? -10.890 -8.083 -10.652 1.00 60.69 184 GLY A N 1
ATOM 1456 C CA . GLY A 1 184 ? -9.443 -7.850 -10.668 1.00 60.69 184 GLY A CA 1
ATOM 1457 C C . GLY A 1 184 ? -8.993 -6.600 -11.434 1.00 60.69 184 GLY A C 1
ATOM 1458 O O . GLY A 1 184 ? -7.820 -6.262 -11.381 1.00 60.69 184 GLY A O 1
ATOM 1459 N N . GLU A 1 185 ? -9.900 -5.885 -12.105 1.00 58.62 185 GLU A N 1
ATOM 1460 C CA . GLU A 1 185 ? -9.605 -4.651 -12.853 1.00 58.62 185 GLU A CA 1
ATOM 1461 C C . GLU A 1 185 ? -9.912 -3.370 -12.051 1.00 58.62 185 GLU A C 1
ATOM 1463 O O . GLU A 1 185 ? -9.734 -2.258 -12.547 1.00 58.62 185 GLU A O 1
ATOM 1468 N N . ARG A 1 186 ? -10.420 -3.494 -10.814 1.00 64.50 186 ARG A N 1
ATOM 1469 C CA . ARG A 1 186 ? -10.907 -2.360 -10.002 1.00 64.50 186 ARG A CA 1
ATOM 1470 C C . ARG A 1 186 ? -10.189 -2.236 -8.663 1.00 64.50 186 ARG A C 1
ATOM 1472 O O . ARG A 1 186 ? -10.821 -2.276 -7.615 1.00 64.50 186 ARG A O 1
ATOM 1479 N N . TRP A 1 187 ? -8.878 -2.078 -8.677 1.00 64.81 187 TRP A N 1
ATOM 1480 C CA . TRP A 1 187 ? -8.047 -2.053 -7.469 1.00 64.81 187 TRP A CA 1
ATOM 1481 C C . TRP A 1 187 ? -7.548 -0.648 -7.123 1.00 64.81 187 TRP A C 1
ATOM 1483 O O . TRP A 1 187 ? -7.456 0.243 -7.969 1.00 64.81 187 TRP A O 1
ATOM 1493 N N . ASN A 1 188 ? -7.249 -0.459 -5.840 1.00 61.78 188 ASN A N 1
ATOM 1494 C CA . ASN A 1 188 ? -6.796 0.797 -5.264 1.00 61.78 188 ASN A CA 1
ATOM 1495 C C . ASN A 1 188 ? -5.445 0.577 -4.575 1.00 61.78 188 ASN A C 1
ATOM 1497 O O . ASN A 1 188 ? -5.375 -0.233 -3.653 1.00 61.78 188 ASN A O 1
ATOM 1501 N N . LEU A 1 189 ? -4.403 1.293 -5.002 1.00 62.09 189 LEU A N 1
ATOM 1502 C CA . LEU A 1 189 ? -3.080 1.264 -4.361 1.00 62.09 189 LEU A CA 1
ATOM 1503 C C . LEU A 1 189 ? -2.913 2.313 -3.260 1.00 62.09 189 LEU A C 1
ATOM 1505 O O . LEU A 1 189 ? -1.909 2.325 -2.571 1.00 62.09 189 LEU A O 1
ATOM 1509 N N . GLU A 1 190 ? -3.886 3.195 -3.074 1.00 63.66 190 GLU A N 1
ATOM 1510 C CA . GLU A 1 190 ? -3.699 4.412 -2.284 1.00 63.66 190 GLU A CA 1
ATOM 1511 C C . GLU A 1 190 ? -4.217 4.318 -0.841 1.00 63.66 190 GLU A C 1
ATOM 1513 O O . GLU A 1 190 ? -4.280 5.331 -0.139 1.00 63.66 190 GLU A O 1
ATOM 1518 N N . LEU A 1 191 ? -4.667 3.143 -0.385 1.00 64.81 191 LEU A N 1
ATOM 1519 C CA . LEU A 1 191 ? -4.946 2.985 1.041 1.00 64.81 191 LEU A CA 1
ATOM 1520 C C . LEU A 1 191 ? -3.616 3.041 1.783 1.00 64.81 191 LEU A C 1
ATOM 1522 O O . LEU A 1 191 ? -2.742 2.214 1.546 1.00 64.81 191 LEU A O 1
ATOM 1526 N N . ARG A 1 192 ? -3.459 4.029 2.658 1.00 61.62 192 ARG A N 1
ATOM 1527 C CA . ARG A 1 192 ? -2.229 4.241 3.418 1.00 61.62 192 ARG A CA 1
ATOM 1528 C C . ARG A 1 192 ? -2.513 4.905 4.757 1.00 61.62 192 ARG A C 1
ATOM 1530 O O . ARG A 1 192 ? -3.500 5.623 4.894 1.00 61.62 192 ARG A O 1
ATOM 1537 N N . ASP A 1 193 ? -1.590 4.715 5.695 1.00 53.25 193 ASP A N 1
ATOM 1538 C CA . ASP A 1 193 ? -1.545 5.397 7.003 1.00 53.25 193 ASP A CA 1
ATOM 1539 C C . ASP A 1 193 ? -1.003 6.832 6.938 1.00 53.25 193 ASP A C 1
ATOM 1541 O O . ASP A 1 193 ? -0.775 7.478 7.959 1.00 53.25 193 ASP A O 1
ATOM 1545 N N . LEU A 1 194 ? -0.742 7.333 5.732 1.00 47.81 194 LEU A N 1
ATOM 1546 C CA . LEU A 1 194 ? -0.265 8.689 5.499 1.00 47.81 194 LEU A CA 1
ATOM 1547 C C . LEU A 1 194 ? -1.418 9.583 5.065 1.00 47.81 194 LEU A C 1
ATOM 1549 O O . LEU A 1 194 ? -2.363 9.119 4.425 1.00 47.81 194 LEU A O 1
ATOM 1553 N N . SER A 1 195 ? -1.289 10.879 5.370 1.00 47.16 195 SER A N 1
ATOM 1554 C CA . SER A 1 195 ? -2.238 11.908 4.950 1.00 47.16 195 SER A CA 1
ATOM 1555 C C . SER A 1 195 ? -2.668 11.678 3.494 1.00 47.16 195 SER A C 1
ATOM 1557 O O . SER A 1 195 ? -1.827 11.317 2.647 1.00 47.16 195 SER A O 1
ATOM 1559 N N . PRO A 1 196 ? -3.960 11.858 3.173 1.00 47.59 196 PRO A N 1
ATOM 1560 C CA . PRO A 1 196 ? -4.356 11.939 1.781 1.00 47.59 196 PRO A CA 1
ATOM 1561 C C . PRO A 1 196 ? -3.435 12.904 1.033 1.00 47.59 196 PRO A C 1
ATOM 1563 O O . PRO A 1 196 ? -2.973 13.900 1.590 1.00 47.59 196 PRO A O 1
ATOM 1566 N N . LEU A 1 197 ? -3.140 12.590 -0.229 1.00 48.47 197 LEU A N 1
ATOM 1567 C CA . LEU A 1 197 ? -2.403 13.500 -1.106 1.00 48.47 197 LEU A CA 1
ATOM 1568 C C . LEU A 1 197 ? -2.992 14.908 -0.963 1.00 48.47 197 LEU A C 1
ATOM 1570 O O . LEU A 1 197 ? -4.211 15.050 -0.822 1.00 48.47 197 LEU A O 1
ATOM 1574 N N . LYS A 1 198 ? -2.143 15.941 -1.018 1.00 51.84 198 LYS A N 1
ATOM 1575 C CA . LYS A 1 198 ? -2.589 17.335 -1.166 1.00 51.84 198 LYS A CA 1
ATOM 1576 C C . LYS A 1 198 ? -3.225 17.486 -2.551 1.00 51.84 198 LYS A C 1
ATOM 1578 O O . LYS A 1 198 ? -2.597 17.982 -3.480 1.00 51.84 198 LYS A O 1
ATOM 1583 N N . TRP A 1 199 ? -4.429 16.949 -2.685 1.00 49.28 199 TRP A N 1
ATOM 1584 C CA . TRP A 1 199 ? -5.249 16.935 -3.878 1.00 49.28 199 TRP A CA 1
ATOM 1585 C C . TRP A 1 199 ? -6.437 17.846 -3.617 1.00 49.28 199 TRP A C 1
ATOM 1587 O O . TRP A 1 199 ? -7.096 17.734 -2.587 1.00 49.28 199 TRP A O 1
ATOM 1597 N N . ASP A 1 200 ? -6.750 18.673 -4.600 1.00 50.03 200 ASP A N 1
ATOM 1598 C CA . ASP A 1 200 ? -8.002 19.419 -4.722 1.00 50.03 200 ASP A CA 1
ATOM 1599 C C . ASP A 1 200 ? -9.268 18.525 -4.899 1.00 50.03 200 ASP A C 1
ATOM 1601 O O . ASP A 1 200 ? -10.335 19.044 -5.211 1.00 50.03 200 ASP A O 1
ATOM 1605 N N . ASP A 1 201 ? -9.181 17.187 -4.758 1.00 51.56 201 ASP A N 1
ATOM 1606 C CA . ASP A 1 201 ? -10.319 16.246 -4.843 1.00 51.56 201 ASP A CA 1
ATOM 1607 C C . ASP A 1 201 ? -10.662 15.681 -3.456 1.00 51.56 201 ASP A C 1
ATOM 1609 O O . ASP A 1 201 ? -10.046 14.728 -2.959 1.00 51.56 201 ASP A O 1
ATOM 1613 N N . ASP A 1 202 ? -11.698 16.263 -2.853 1.00 51.78 202 ASP A N 1
ATOM 1614 C CA . ASP A 1 202 ? -12.176 15.953 -1.503 1.00 51.78 202 ASP A CA 1
ATOM 1615 C C . ASP A 1 202 ? -12.586 14.480 -1.316 1.00 51.78 202 ASP A C 1
ATOM 1617 O O . ASP A 1 202 ? -12.536 13.948 -0.205 1.00 51.78 202 ASP A O 1
ATOM 1621 N N . THR A 1 203 ? -12.972 13.765 -2.379 1.00 56.91 203 THR A N 1
ATOM 1622 C CA . THR A 1 203 ? -13.556 12.417 -2.243 1.00 56.91 203 THR A CA 1
ATOM 1623 C C . THR A 1 203 ? -12.528 11.329 -1.939 1.00 56.91 203 THR A C 1
ATOM 1625 O O . THR A 1 203 ? -12.798 10.431 -1.131 1.00 56.91 203 THR A O 1
ATOM 1628 N N . ALA A 1 204 ? -11.352 11.399 -2.567 1.00 52.38 204 ALA A N 1
ATOM 1629 C CA . ALA A 1 204 ? -10.221 10.525 -2.266 1.00 52.38 204 ALA A CA 1
ATOM 1630 C C . ALA A 1 204 ? -9.530 10.973 -0.971 1.00 52.38 204 ALA A C 1
ATOM 1632 O O . ALA A 1 204 ? -9.144 10.129 -0.157 1.00 52.38 204 ALA A O 1
ATOM 1633 N N . ARG A 1 205 ? -9.470 12.296 -0.748 1.00 57.66 205 ARG A N 1
ATOM 1634 C CA . ARG A 1 205 ? -8.915 12.898 0.465 1.00 57.66 205 ARG A CA 1
ATOM 1635 C C . ARG A 1 205 ? -9.611 12.381 1.725 1.00 57.66 205 ARG A C 1
ATOM 1637 O O . ARG A 1 205 ? -8.965 11.836 2.617 1.00 57.66 205 ARG A O 1
ATOM 1644 N N . ASN A 1 206 ? -10.938 12.440 1.740 1.00 65.00 206 ASN A N 1
ATOM 1645 C CA . ASN A 1 206 ? -11.740 11.991 2.874 1.00 65.00 206 ASN A CA 1
ATOM 1646 C C . ASN A 1 206 ? -11.681 10.470 3.072 1.00 65.00 206 ASN A C 1
ATOM 1648 O O . ASN A 1 206 ? -11.695 10.006 4.206 1.00 65.00 206 ASN A O 1
ATOM 1652 N N . GLY A 1 207 ? -11.577 9.678 1.997 1.00 68.44 207 GLY A N 1
ATOM 1653 C CA . GLY A 1 207 ? -11.512 8.215 2.083 1.00 68.44 207 GLY A CA 1
ATOM 1654 C C . GLY A 1 207 ? -10.249 7.689 2.773 1.00 68.44 207 GLY A C 1
ATOM 1655 O O . GLY A 1 207 ? -10.356 6.844 3.661 1.00 68.44 207 GLY A O 1
ATOM 1656 N N . VAL A 1 208 ? -9.071 8.197 2.391 1.00 70.50 208 VAL A N 1
ATOM 1657 C CA . VAL A 1 208 ? -7.787 7.843 3.035 1.00 70.50 208 VAL A CA 1
ATOM 1658 C C . VAL A 1 208 ? -7.752 8.349 4.471 1.00 70.50 208 VAL A C 1
ATOM 1660 O O . VAL A 1 208 ? -7.384 7.596 5.370 1.00 70.50 208 VAL A O 1
ATOM 1663 N N . ALA A 1 209 ? -8.188 9.594 4.694 1.00 73.44 209 ALA A N 1
ATOM 1664 C CA . ALA A 1 209 ? -8.229 10.178 6.029 1.00 73.44 209 ALA A CA 1
ATOM 1665 C C . ALA A 1 209 ? -9.105 9.345 6.974 1.00 73.44 209 ALA A C 1
ATOM 1667 O O . ALA A 1 209 ? -8.630 8.930 8.022 1.00 73.44 209 ALA A O 1
ATOM 1668 N N . LEU A 1 210 ? -10.334 9.007 6.564 1.00 77.31 210 LEU A N 1
ATOM 1669 C CA . LEU A 1 210 ? -11.257 8.174 7.344 1.00 77.31 210 LEU A CA 1
ATOM 1670 C C . LEU A 1 210 ? -10.715 6.767 7.622 1.00 77.31 210 LEU A C 1
ATOM 1672 O O . LEU A 1 210 ? -10.983 6.206 8.681 1.00 77.31 210 LEU A O 1
ATOM 1676 N N . TYR A 1 211 ? -9.978 6.178 6.679 1.00 81.12 211 TYR A N 1
ATOM 1677 C CA . TYR A 1 211 ? -9.357 4.868 6.861 1.00 81.12 211 TYR A CA 1
ATOM 1678 C C . TYR A 1 211 ? -8.229 4.905 7.900 1.00 81.12 211 TYR A C 1
ATOM 1680 O O . TYR A 1 211 ? -8.231 4.109 8.841 1.00 81.12 211 TYR A O 1
ATOM 1688 N N . SER A 1 212 ? -7.297 5.852 7.751 1.00 79.50 212 SER A N 1
ATOM 1689 C CA . SER A 1 212 ? -6.197 6.075 8.697 1.00 79.50 212 SER A CA 1
ATOM 1690 C C . SER A 1 212 ? -6.729 6.388 10.095 1.00 79.50 212 SER A C 1
ATOM 1692 O O . SER A 1 212 ? -6.261 5.859 11.098 1.00 79.50 212 SER A O 1
ATOM 1694 N N . ASP A 1 213 ? -7.740 7.238 10.159 1.00 80.62 213 ASP A N 1
ATOM 1695 C CA . ASP A 1 213 ? -8.376 7.673 11.389 1.00 80.62 213 ASP A CA 1
ATOM 1696 C C . ASP A 1 213 ? -9.138 6.540 12.099 1.00 80.62 213 ASP A C 1
ATOM 1698 O O . ASP A 1 213 ? -9.033 6.376 13.317 1.00 80.62 213 ASP A O 1
ATOM 1702 N N . LEU A 1 214 ? -9.824 5.673 11.341 1.00 87.25 214 LEU A N 1
ATOM 1703 C CA . LEU A 1 214 ? -10.411 4.446 11.882 1.00 87.25 214 LEU A CA 1
ATOM 1704 C C . LEU A 1 214 ? -9.335 3.538 12.492 1.00 87.25 214 LEU A C 1
ATOM 1706 O O . LEU A 1 214 ? -9.537 3.042 13.600 1.00 87.25 214 LEU A O 1
ATOM 1710 N N . LYS A 1 215 ? -8.200 3.335 11.805 1.00 88.00 215 LYS A N 1
ATOM 1711 C CA . LYS A 1 215 ? -7.075 2.545 12.338 1.00 88.00 215 LYS A CA 1
ATOM 1712 C C . LYS A 1 215 ? -6.577 3.124 13.662 1.00 88.00 215 LYS A C 1
ATOM 1714 O O . LYS A 1 215 ? -6.498 2.383 14.634 1.00 88.00 215 LYS A O 1
ATOM 1719 N N . GLN A 1 216 ? -6.345 4.432 13.733 1.00 85.75 216 GLN A N 1
ATOM 1720 C CA . GLN A 1 216 ? -5.920 5.110 14.966 1.00 85.75 216 GLN A CA 1
ATOM 1721 C C . GLN A 1 216 ? -6.973 5.014 16.078 1.00 85.75 216 GLN A C 1
ATOM 1723 O O . GLN A 1 216 ? -6.656 4.723 17.223 1.00 85.75 216 GLN A O 1
ATOM 1728 N N . SER A 1 217 ? -8.256 5.185 15.755 1.00 88.69 217 SER A N 1
ATOM 1729 C CA . SER A 1 217 ? -9.334 5.079 16.747 1.00 88.69 217 SER A CA 1
ATOM 1730 C C . SER A 1 217 ? -9.428 3.687 17.368 1.00 88.69 217 SER A C 1
ATOM 1732 O O . SER A 1 217 ? -9.834 3.566 18.521 1.00 88.69 217 SER A O 1
ATOM 1734 N N . LEU A 1 218 ? -9.072 2.635 16.622 1.00 93.38 218 LEU A N 1
ATOM 1735 C CA . LEU A 1 218 ? -9.032 1.266 17.139 1.00 93.38 218 LEU A CA 1
ATOM 1736 C C . LEU A 1 218 ? -7.917 1.061 18.166 1.00 93.38 218 LEU A C 1
ATOM 1738 O O . LEU A 1 218 ? -8.017 0.137 18.966 1.00 93.38 218 LEU A O 1
ATOM 1742 N N . THR A 1 219 ? -6.893 1.913 18.203 1.00 92.50 219 THR A N 1
ATOM 1743 C CA . THR A 1 219 ? -5.821 1.779 19.192 1.00 92.50 219 THR A CA 1
ATOM 1744 C C . THR A 1 219 ? -6.186 2.382 20.535 1.00 92.50 219 THR A C 1
ATOM 1746 O O . THR A 1 219 ? -5.527 2.068 21.510 1.00 92.50 219 THR A O 1
ATOM 1749 N N . PHE A 1 220 ? -7.255 3.177 20.655 1.00 92.62 220 PHE A N 1
ATOM 1750 C CA . PHE A 1 220 ? -7.594 3.848 21.920 1.00 92.62 220 PHE A CA 1
ATOM 1751 C C . PHE A 1 220 ? -7.898 2.873 23.063 1.00 92.62 220 PHE A C 1
ATOM 1753 O O . PHE A 1 220 ? -7.755 3.233 24.228 1.00 92.62 220 PHE A O 1
ATOM 1760 N N . GLY A 1 221 ? -8.308 1.647 22.730 1.00 91.12 221 GLY A N 1
ATOM 1761 C CA . GLY A 1 221 ? -8.532 0.583 23.703 1.00 91.12 221 GLY A CA 1
ATOM 1762 C C . GLY A 1 221 ? -7.278 -0.207 24.076 1.00 91.12 221 GLY A C 1
ATOM 1763 O O . GLY A 1 221 ? -7.339 -1.051 24.967 1.00 91.12 221 GLY A O 1
ATOM 1764 N N . MET A 1 222 ? -6.158 0.050 23.400 1.00 92.50 222 MET A N 1
ATOM 1765 C CA . MET A 1 222 ? -4.893 -0.633 23.624 1.00 92.50 222 MET A CA 1
ATOM 1766 C C . MET A 1 222 ? -4.132 -0.045 24.807 1.00 92.50 222 MET A C 1
ATOM 1768 O O . MET A 1 222 ? -4.169 1.160 25.058 1.00 92.50 222 MET A O 1
ATOM 1772 N N . SER A 1 223 ? -3.431 -0.909 25.538 1.00 89.31 223 SER A N 1
ATOM 1773 C CA . SER A 1 223 ? -2.469 -0.472 26.545 1.00 89.31 223 SER A CA 1
ATOM 1774 C C . SER A 1 223 ? -1.243 0.155 25.880 1.00 89.31 223 SER A C 1
ATOM 1776 O O . SER A 1 223 ? -0.953 -0.083 24.705 1.00 89.31 223 SER A O 1
ATOM 1778 N N . TYR A 1 224 ? -0.477 0.925 26.655 1.00 85.62 224 TYR A N 1
ATOM 1779 C CA . TYR A 1 224 ? 0.785 1.487 26.179 1.00 85.62 224 TYR A CA 1
ATOM 1780 C C . TYR A 1 224 ? 1.742 0.399 25.657 1.00 85.62 224 TYR A C 1
ATOM 1782 O O . TYR A 1 224 ? 2.313 0.542 24.578 1.00 85.62 224 TYR A O 1
ATOM 1790 N N . ASP A 1 225 ? 1.848 -0.725 26.374 1.00 88.06 225 ASP A N 1
ATOM 1791 C CA . ASP A 1 225 ? 2.696 -1.862 25.991 1.00 88.06 225 ASP A CA 1
ATOM 1792 C C . ASP A 1 225 ? 2.242 -2.520 24.677 1.00 88.06 225 ASP A C 1
ATOM 1794 O O . ASP A 1 225 ? 3.066 -2.882 23.833 1.00 88.06 225 ASP A O 1
ATOM 1798 N N . GLU A 1 226 ? 0.927 -2.648 24.471 1.00 91.50 226 GLU A N 1
ATOM 1799 C CA . GLU A 1 226 ? 0.350 -3.130 23.211 1.00 91.50 226 GLU A CA 1
ATOM 1800 C C . GLU A 1 226 ? 0.702 -2.189 22.055 1.00 91.50 226 GLU A C 1
ATOM 1802 O O . GLU A 1 226 ? 1.139 -2.644 20.996 1.00 91.50 226 GLU A O 1
ATOM 1807 N N . VAL A 1 227 ? 0.580 -0.878 22.271 1.00 89.00 227 VAL A N 1
ATOM 1808 C CA . VAL A 1 227 ? 0.882 0.157 21.275 1.00 89.00 227 VAL A CA 1
ATOM 1809 C C . VAL A 1 227 ? 2.339 0.106 20.835 1.00 89.00 227 VAL A C 1
ATOM 1811 O O . VAL A 1 227 ? 2.613 -0.039 19.642 1.00 89.00 227 VAL A O 1
ATOM 1814 N N . ILE A 1 228 ? 3.281 0.165 21.777 1.00 86.56 228 ILE A N 1
ATOM 1815 C CA . ILE A 1 228 ? 4.713 0.179 21.448 1.00 86.56 228 ILE A CA 1
ATOM 1816 C C . ILE A 1 228 ? 5.193 -1.151 20.852 1.00 86.56 228 ILE A C 1
ATOM 1818 O O . ILE A 1 228 ? 6.199 -1.174 20.146 1.00 86.56 228 ILE A O 1
ATOM 1822 N N . SER A 1 229 ? 4.485 -2.256 21.111 1.00 88.69 229 SER A N 1
ATOM 1823 C CA . SER A 1 229 ? 4.823 -3.572 20.567 1.00 88.69 229 SER A CA 1
ATOM 1824 C C . SER A 1 229 ? 4.243 -3.798 19.168 1.00 88.69 229 SER A C 1
ATOM 1826 O O . SER A 1 229 ? 4.951 -4.281 18.285 1.00 88.69 229 SER A O 1
ATOM 1828 N N . ILE A 1 230 ? 2.968 -3.463 18.947 1.00 91.50 230 ILE A N 1
ATOM 1829 C CA . ILE A 1 230 ? 2.220 -3.867 17.747 1.00 91.50 230 ILE A CA 1
ATOM 1830 C C . ILE A 1 230 ? 2.372 -2.847 16.616 1.00 91.50 230 ILE A C 1
ATOM 1832 O O . ILE A 1 230 ? 2.622 -3.233 15.468 1.00 91.50 230 ILE A O 1
ATOM 1836 N N . LEU A 1 231 ? 2.217 -1.552 16.911 1.00 88.62 231 LEU A N 1
ATOM 1837 C CA . LEU A 1 231 ? 2.148 -0.510 15.881 1.00 88.62 231 LEU A CA 1
ATOM 1838 C C . LEU A 1 231 ? 3.420 -0.417 15.029 1.00 88.62 231 LEU A C 1
ATOM 1840 O O . LEU A 1 231 ? 3.274 -0.392 13.804 1.00 88.62 231 LEU A O 1
ATOM 1844 N N . PRO A 1 232 ? 4.646 -0.429 15.596 1.00 86.88 232 PRO A N 1
ATOM 1845 C CA . PRO A 1 232 ? 5.866 -0.335 14.794 1.00 86.88 232 PRO A CA 1
ATOM 1846 C C . PRO A 1 232 ? 6.009 -1.484 13.793 1.00 86.88 232 PRO A C 1
ATOM 1848 O O . PRO A 1 232 ? 6.384 -1.276 12.640 1.00 86.88 232 PRO A O 1
ATOM 1851 N N . THR A 1 233 ? 5.663 -2.708 14.193 1.00 89.81 233 THR A N 1
ATOM 1852 C CA . THR A 1 233 ? 5.733 -3.863 13.293 1.00 89.81 233 THR A CA 1
ATOM 1853 C C . THR A 1 233 ? 4.662 -3.804 12.219 1.00 89.81 233 THR A C 1
ATOM 1855 O O . THR A 1 233 ? 4.956 -4.074 11.058 1.00 89.81 233 THR A O 1
ATOM 1858 N N . MET A 1 234 ? 3.434 -3.414 12.567 1.00 89.94 234 MET A N 1
ATOM 1859 C CA . MET A 1 234 ? 2.373 -3.230 11.576 1.00 89.94 234 MET A CA 1
ATOM 1860 C C . MET A 1 234 ? 2.704 -2.115 10.576 1.00 89.94 234 MET A C 1
ATOM 1862 O O . MET A 1 234 ? 2.402 -2.247 9.392 1.00 89.94 234 MET A O 1
ATOM 1866 N N . GLU A 1 235 ? 3.387 -1.058 11.016 1.00 84.06 235 GLU A N 1
ATOM 1867 C CA . GLU A 1 235 ? 3.929 -0.038 10.122 1.00 84.06 235 GLU A CA 1
ATOM 1868 C C . GLU A 1 235 ? 4.999 -0.612 9.189 1.00 84.06 235 GLU A C 1
ATOM 1870 O O . GLU A 1 235 ? 4.957 -0.334 7.992 1.00 84.06 235 GLU A O 1
ATOM 1875 N N . ARG A 1 236 ? 5.946 -1.417 9.696 1.00 84.56 236 ARG A N 1
ATOM 1876 C CA . ARG A 1 236 ? 6.937 -2.099 8.842 1.00 84.56 236 ARG A CA 1
ATOM 1877 C C . ARG A 1 236 ? 6.240 -2.965 7.793 1.00 84.56 236 ARG A C 1
ATOM 1879 O O . ARG A 1 236 ? 6.598 -2.879 6.626 1.00 84.56 236 ARG A O 1
ATOM 1886 N N . VAL A 1 237 ? 5.207 -3.719 8.183 1.00 88.25 237 VAL A N 1
ATOM 1887 C CA . VAL A 1 237 ? 4.383 -4.522 7.263 1.00 88.25 237 VAL A CA 1
ATOM 1888 C C . VAL A 1 237 ? 3.717 -3.652 6.197 1.00 88.25 237 VAL A C 1
ATOM 1890 O O . VAL A 1 237 ? 3.822 -3.963 5.015 1.00 88.25 237 VAL A O 1
ATOM 1893 N N . ALA A 1 238 ? 3.051 -2.560 6.579 1.00 82.50 238 ALA A N 1
ATOM 1894 C CA . ALA A 1 238 ? 2.403 -1.667 5.622 1.00 82.50 238 ALA A CA 1
ATOM 1895 C C . ALA A 1 238 ? 3.427 -1.028 4.663 1.00 82.50 238 ALA A C 1
ATOM 1897 O O . ALA A 1 238 ? 3.265 -1.100 3.442 1.00 82.50 238 ALA A O 1
ATOM 1898 N N . ASN A 1 239 ? 4.510 -0.464 5.207 1.00 78.88 239 ASN A N 1
ATOM 1899 C CA . ASN A 1 239 ? 5.552 0.224 4.444 1.00 78.88 239 ASN A CA 1
ATOM 1900 C C . ASN A 1 239 ? 6.333 -0.721 3.520 1.00 78.88 239 ASN A C 1
ATOM 1902 O O . ASN A 1 239 ? 6.712 -0.293 2.433 1.00 78.88 239 ASN A O 1
ATOM 1906 N N . ARG A 1 240 ? 6.524 -1.995 3.903 1.00 80.00 240 ARG A N 1
ATOM 1907 C CA . ARG A 1 240 ? 7.215 -3.015 3.090 1.00 80.00 240 ARG A CA 1
ATOM 1908 C C . ARG A 1 240 ? 6.649 -3.110 1.677 1.00 80.00 240 ARG A C 1
ATOM 1910 O O . ARG A 1 240 ? 7.395 -3.310 0.730 1.00 80.00 240 ARG A O 1
ATOM 1917 N N . PHE A 1 241 ? 5.336 -2.936 1.542 1.00 80.31 241 PHE A N 1
ATOM 1918 C CA . PHE A 1 241 ? 4.649 -3.032 0.259 1.00 80.31 241 PHE A CA 1
ATOM 1919 C C . PHE A 1 241 ? 4.261 -1.675 -0.328 1.00 80.31 241 PHE A C 1
ATOM 1921 O O . PHE A 1 241 ? 3.714 -1.668 -1.427 1.00 80.31 241 PHE A O 1
ATOM 1928 N N . ALA A 1 242 ? 4.543 -0.557 0.349 1.00 72.88 242 ALA A N 1
ATOM 1929 C CA . ALA A 1 242 ? 4.255 0.795 -0.147 1.00 72.88 242 ALA A CA 1
ATOM 1930 C C . ALA A 1 242 ? 5.185 1.225 -1.297 1.00 72.88 242 ALA A C 1
ATOM 1932 O O . ALA A 1 242 ? 4.844 2.100 -2.085 1.00 72.88 242 ALA A O 1
ATOM 1933 N N . GLN A 1 243 ? 6.358 0.601 -1.406 1.00 67.44 243 GLN A N 1
ATOM 1934 C CA . GLN A 1 243 ? 7.250 0.706 -2.558 1.00 67.44 243 GLN A CA 1
ATOM 1935 C C . GLN A 1 243 ? 7.745 -0.694 -2.901 1.00 67.44 243 GLN A C 1
ATOM 1937 O O . GLN A 1 243 ? 7.964 -1.514 -2.013 1.00 67.44 243 GLN A O 1
ATOM 1942 N N . SER A 1 244 ? 7.865 -1.011 -4.184 1.00 66.38 244 SER A N 1
ATOM 1943 C CA . SER A 1 244 ? 8.382 -2.318 -4.602 1.00 66.38 244 SER A CA 1
ATOM 1944 C C . SER A 1 244 ? 9.885 -2.413 -4.368 1.00 66.38 244 SER A C 1
ATOM 1946 O O . SER A 1 244 ? 10.660 -1.652 -4.941 1.00 66.38 244 SER A O 1
ATOM 1948 N N . GLY A 1 245 ? 10.306 -3.361 -3.534 1.00 56.91 245 GLY A N 1
ATOM 1949 C CA . GLY A 1 245 ? 11.698 -3.511 -3.119 1.00 56.91 245 GLY A CA 1
ATOM 1950 C C . GLY A 1 245 ? 12.175 -4.946 -3.254 1.00 56.91 245 GLY A C 1
ATOM 1951 O O . GLY A 1 245 ? 12.040 -5.719 -2.312 1.00 56.91 245 GLY A O 1
ATOM 1952 N N . PHE A 1 246 ? 12.753 -5.303 -4.409 1.00 49.75 246 PHE A N 1
ATOM 1953 C CA . PHE A 1 246 ? 13.424 -6.604 -4.560 1.00 49.75 246 PHE A CA 1
ATOM 1954 C C . PHE A 1 246 ? 14.700 -6.633 -5.411 1.00 49.75 246 PHE A C 1
ATOM 1956 O O . PHE A 1 246 ? 15.444 -7.608 -5.324 1.00 49.75 246 PHE A O 1
ATOM 1963 N N . ALA A 1 247 ? 15.059 -5.570 -6.136 1.00 53.31 247 ALA A N 1
ATOM 1964 C CA . ALA A 1 247 ? 16.424 -5.432 -6.642 1.00 53.31 247 ALA A CA 1
ATOM 1965 C C . ALA A 1 247 ? 16.819 -3.977 -6.860 1.00 53.31 247 ALA A C 1
ATOM 1967 O O . ALA A 1 247 ? 16.127 -3.222 -7.539 1.00 53.31 247 ALA A O 1
ATOM 1968 N N . SER A 1 248 ? 17.987 -3.607 -6.335 1.00 60.59 248 SER A N 1
ATOM 1969 C CA . SER A 1 248 ? 18.648 -2.387 -6.772 1.00 60.59 248 SER A CA 1
ATOM 1970 C C . SER A 1 248 ? 19.165 -2.583 -8.196 1.00 60.59 248 SER A C 1
ATOM 1972 O O . SER A 1 248 ? 19.666 -3.647 -8.570 1.00 60.59 248 SER A O 1
ATOM 1974 N N . THR A 1 249 ? 19.089 -1.529 -8.995 1.00 62.34 249 THR A N 1
ATOM 1975 C CA . THR A 1 249 ? 19.691 -1.439 -10.334 1.00 62.34 249 THR A CA 1
ATOM 1976 C C . THR A 1 249 ? 21.165 -1.853 -10.342 1.00 62.34 249 THR A C 1
ATOM 1978 O O . THR A 1 249 ? 21.638 -2.446 -11.306 1.00 62.34 249 THR A O 1
ATOM 1981 N N . GLN A 1 250 ? 21.875 -1.622 -9.235 1.00 62.41 250 GLN A N 1
ATOM 1982 C CA . GLN A 1 250 ? 23.255 -2.059 -9.010 1.00 62.41 250 GLN A CA 1
ATOM 1983 C C . GLN A 1 250 ? 23.412 -3.588 -9.014 1.00 62.41 250 GLN A C 1
ATOM 1985 O O . GLN A 1 250 ? 24.379 -4.094 -9.570 1.00 62.41 250 GLN A O 1
ATOM 1990 N N . VAL A 1 251 ? 22.466 -4.334 -8.433 1.00 65.81 251 VAL A N 1
ATOM 1991 C CA . VAL A 1 251 ? 22.474 -5.809 -8.450 1.00 65.81 251 VAL A CA 1
ATOM 1992 C C . VAL A 1 251 ? 22.170 -6.323 -9.854 1.00 65.81 251 VAL A C 1
ATOM 1994 O O . VAL A 1 251 ? 22.819 -7.254 -10.319 1.00 65.81 251 VAL A O 1
ATOM 1997 N N . LEU A 1 252 ? 21.218 -5.694 -10.551 1.00 71.38 252 LEU A N 1
ATOM 1998 C CA . LEU A 1 252 ? 20.880 -6.051 -11.932 1.00 71.38 252 LEU A CA 1
ATOM 1999 C C . LEU A 1 252 ? 22.054 -5.798 -12.889 1.00 71.38 252 LEU A C 1
ATOM 2001 O O . LEU A 1 252 ? 22.314 -6.621 -13.762 1.00 71.38 252 LEU A O 1
ATOM 2005 N N . ALA A 1 253 ? 22.817 -4.720 -12.687 1.00 68.56 253 ALA A N 1
ATOM 2006 C CA . ALA A 1 253 ? 23.989 -4.403 -13.502 1.00 68.56 253 ALA A CA 1
ATOM 2007 C C . ALA A 1 253 ? 25.078 -5.493 -13.452 1.00 68.56 253 ALA A C 1
ATOM 2009 O O . ALA A 1 253 ? 25.758 -5.714 -14.451 1.00 68.56 253 ALA A O 1
ATOM 2010 N N . LEU A 1 254 ? 25.206 -6.240 -12.350 1.00 71.88 254 LEU A N 1
ATOM 2011 C CA . LEU A 1 254 ? 26.185 -7.331 -12.257 1.00 71.88 254 LEU A CA 1
ATOM 2012 C C . LEU A 1 254 ? 25.904 -8.487 -13.212 1.00 71.88 254 LEU A C 1
ATOM 2014 O O . LEU A 1 254 ? 26.841 -9.175 -13.609 1.00 71.88 254 LEU A O 1
ATOM 2018 N N . TYR A 1 255 ? 24.648 -8.690 -13.610 1.00 74.50 255 TYR A N 1
ATOM 2019 C CA . TYR A 1 255 ? 24.287 -9.737 -14.565 1.00 74.50 255 TYR A CA 1
ATOM 2020 C C . TYR A 1 255 ? 24.795 -9.439 -15.977 1.00 74.50 255 TYR A C 1
ATOM 2022 O O . TYR A 1 255 ? 25.090 -10.377 -16.716 1.00 74.50 255 TYR A O 1
ATOM 2030 N N . LEU A 1 256 ? 24.968 -8.159 -16.342 1.00 72.50 256 LEU A N 1
ATOM 2031 C CA . LEU A 1 256 ? 25.629 -7.792 -17.601 1.00 72.50 256 LEU A CA 1
ATOM 2032 C C . LEU A 1 256 ? 27.081 -8.259 -17.612 1.00 72.50 256 LEU A C 1
ATOM 2034 O O . LEU A 1 256 ? 27.578 -8.752 -18.625 1.00 72.50 256 LEU A O 1
ATOM 2038 N N . GLU A 1 257 ? 27.769 -8.083 -16.488 1.00 70.31 257 GLU A N 1
ATOM 2039 C CA . GLU A 1 257 ? 29.179 -8.433 -16.360 1.00 70.31 257 GLU A CA 1
ATOM 2040 C C . GLU A 1 257 ? 29.374 -9.935 -16.134 1.00 70.31 257 GLU A C 1
ATOM 2042 O O . GLU A 1 257 ? 30.340 -10.498 -16.652 1.00 70.31 257 GLU A O 1
ATOM 2047 N N . ASN A 1 258 ? 28.416 -10.583 -15.462 1.00 72.38 258 ASN A N 1
ATOM 2048 C CA . ASN A 1 258 ? 28.489 -11.959 -14.985 1.00 72.38 258 ASN A CA 1
ATOM 2049 C C . ASN A 1 258 ? 27.153 -12.718 -15.191 1.00 72.38 258 ASN A C 1
ATOM 2051 O O . ASN A 1 258 ? 26.414 -12.978 -14.235 1.00 72.38 258 ASN A O 1
ATOM 2055 N N . PRO A 1 259 ? 26.833 -13.140 -16.427 1.00 64.50 259 PRO A N 1
ATOM 2056 C CA . PRO A 1 259 ? 25.524 -13.710 -16.775 1.00 64.50 259 PRO A CA 1
ATOM 2057 C C . PRO A 1 259 ? 25.169 -15.036 -16.068 1.00 64.50 259 PRO A C 1
ATOM 2059 O O . PRO A 1 259 ? 24.015 -15.455 -16.102 1.00 64.50 259 PRO A O 1
ATOM 2062 N N . GLY A 1 260 ? 26.129 -15.696 -15.407 1.00 63.91 260 GLY A N 1
ATOM 2063 C CA . GLY A 1 260 ? 25.923 -16.950 -14.667 1.00 63.91 260 GLY A CA 1
ATOM 2064 C C . GLY A 1 260 ? 25.583 -16.804 -13.175 1.00 63.91 260 GLY A C 1
ATOM 2065 O O . GLY A 1 260 ? 25.391 -17.819 -12.501 1.00 63.91 260 GLY A O 1
ATOM 2066 N N . ILE A 1 261 ? 25.523 -15.585 -12.626 1.00 69.88 261 ILE A N 1
ATOM 2067 C CA . ILE A 1 261 ? 25.314 -15.364 -11.186 1.00 69.88 261 ILE A CA 1
ATOM 2068 C C . ILE A 1 261 ? 23.843 -15.598 -10.799 1.00 69.88 261 ILE A C 1
ATOM 2070 O O . ILE A 1 261 ? 23.062 -14.673 -10.666 1.00 69.88 261 ILE A O 1
ATOM 2074 N N . ASN A 1 262 ? 23.436 -16.850 -10.590 1.00 63.41 262 ASN A N 1
ATOM 2075 C CA . ASN A 1 262 ? 22.044 -17.187 -10.234 1.00 63.41 262 ASN A CA 1
ATOM 2076 C C . ASN A 1 262 ? 21.786 -17.334 -8.721 1.00 63.41 262 ASN A C 1
ATOM 2078 O O . ASN A 1 262 ? 20.653 -17.564 -8.310 1.00 63.41 262 ASN A O 1
ATOM 2082 N N . HIS A 1 263 ? 22.815 -17.231 -7.877 1.00 63.16 263 HIS A N 1
ATOM 2083 C CA . HIS A 1 263 ? 22.712 -17.458 -6.427 1.00 63.16 263 HIS A CA 1
ATOM 2084 C C . HIS A 1 263 ? 22.420 -16.182 -5.613 1.00 63.16 263 HIS A C 1
ATOM 2086 O O . HIS A 1 263 ? 22.238 -16.253 -4.399 1.00 63.16 263 HIS A O 1
ATOM 2092 N N . LEU A 1 264 ? 22.365 -15.009 -6.256 1.00 65.62 264 LEU A N 1
ATOM 2093 C CA . LEU A 1 264 ? 22.120 -13.736 -5.567 1.00 65.62 264 LEU A CA 1
ATOM 2094 C C . LEU A 1 264 ? 20.638 -13.475 -5.258 1.00 65.62 264 LEU A C 1
ATOM 2096 O O . LEU A 1 264 ? 20.338 -12.594 -4.455 1.00 65.62 264 LEU A O 1
ATOM 2100 N N . THR A 1 265 ? 19.712 -14.226 -5.857 1.00 69.81 265 THR A N 1
ATOM 2101 C CA . THR A 1 265 ? 18.265 -14.012 -5.705 1.00 69.81 265 THR A CA 1
ATOM 2102 C C . THR A 1 265 ? 17.696 -14.735 -4.490 1.00 69.81 265 THR A C 1
ATOM 2104 O O . THR A 1 265 ? 18.023 -15.897 -4.250 1.00 69.81 265 THR A O 1
ATOM 2107 N N . ILE A 1 266 ? 16.782 -14.077 -3.777 1.00 74.62 266 ILE A N 1
ATOM 2108 C CA . ILE A 1 266 ? 15.974 -14.695 -2.719 1.00 74.62 266 ILE A CA 1
ATOM 2109 C C . ILE A 1 266 ? 14.945 -15.640 -3.359 1.00 74.62 266 ILE A C 1
ATOM 2111 O O . ILE A 1 266 ? 14.340 -15.316 -4.386 1.00 74.62 266 ILE A O 1
ATOM 2115 N N . LYS A 1 267 ? 14.752 -16.819 -2.765 1.00 78.25 267 LYS A N 1
ATOM 2116 C CA . LYS A 1 267 ? 13.746 -17.807 -3.175 1.00 78.25 267 LYS A CA 1
ATOM 2117 C C . LYS A 1 267 ? 12.568 -17.817 -2.206 1.00 78.25 267 LYS A C 1
ATOM 2119 O O . LYS A 1 267 ? 12.704 -17.492 -1.031 1.00 78.25 267 LYS A O 1
ATOM 2124 N N . GLN A 1 268 ? 11.414 -18.292 -2.678 1.00 85.44 268 GLN A N 1
ATOM 2125 C CA . GLN A 1 268 ? 10.229 -18.480 -1.831 1.00 85.44 268 GLN A CA 1
ATOM 2126 C C . GLN A 1 268 ? 10.493 -19.427 -0.647 1.00 85.44 268 GLN A C 1
ATOM 2128 O O . GLN A 1 268 ? 9.936 -19.227 0.429 1.00 85.44 268 GLN A O 1
ATOM 2133 N N . SER A 1 269 ? 11.366 -20.430 -0.817 1.00 83.75 269 SER A N 1
ATOM 2134 C CA . SER A 1 269 ? 11.790 -21.328 0.267 1.00 83.75 269 SER A CA 1
ATOM 2135 C C . SER A 1 269 ? 12.466 -20.582 1.413 1.00 83.75 269 SER A C 1
ATOM 2137 O O . SER A 1 269 ? 12.181 -20.878 2.569 1.00 83.75 269 SER A O 1
ATOM 2139 N N . ASP A 1 270 ? 13.298 -19.590 1.087 1.00 80.44 270 ASP A N 1
ATOM 2140 C CA . ASP A 1 270 ? 14.031 -18.791 2.069 1.00 80.44 270 ASP A CA 1
ATOM 2141 C C . ASP A 1 270 ? 13.027 -17.986 2.910 1.00 80.44 270 ASP A C 1
ATOM 2143 O O . ASP A 1 270 ? 13.080 -17.967 4.137 1.00 80.44 270 ASP A O 1
ATOM 2147 N N . LEU A 1 271 ? 12.021 -17.397 2.252 1.00 83.12 271 LEU A N 1
ATOM 2148 C CA . LEU A 1 271 ? 10.941 -16.681 2.935 1.00 83.12 271 LEU A CA 1
ATOM 2149 C C . LEU A 1 271 ? 10.076 -17.617 3.793 1.00 83.12 271 LEU A C 1
ATOM 2151 O O . LEU A 1 271 ? 9.686 -17.263 4.906 1.00 83.12 271 LEU A O 1
ATOM 2155 N N . ALA A 1 272 ? 9.773 -18.817 3.294 1.00 86.31 272 ALA A N 1
ATOM 2156 C CA . ALA A 1 272 ? 8.947 -19.792 3.999 1.00 86.31 272 ALA A CA 1
ATOM 2157 C C . ALA A 1 272 ? 9.612 -20.329 5.277 1.00 86.31 272 ALA A C 1
ATOM 2159 O O . ALA A 1 272 ? 8.895 -20.623 6.238 1.00 86.31 272 ALA A O 1
ATOM 2160 N N . GLU A 1 273 ? 10.944 -20.439 5.287 1.00 84.44 273 GLU A N 1
ATOM 2161 C CA . GLU A 1 273 ? 11.742 -20.824 6.455 1.00 84.44 273 GLU A CA 1
ATOM 2162 C C . GLU A 1 273 ? 11.676 -19.761 7.560 1.00 84.44 273 GLU A C 1
ATOM 2164 O O . GLU A 1 273 ? 11.483 -20.097 8.729 1.00 84.44 273 GLU A O 1
ATOM 2169 N N . HIS A 1 274 ? 11.753 -18.478 7.196 1.00 84.38 274 HIS A N 1
ATOM 2170 C CA . HIS A 1 274 ? 11.694 -17.372 8.158 1.00 84.38 274 HIS A CA 1
ATOM 2171 C C . HIS A 1 274 ? 10.270 -16.994 8.595 1.00 84.38 274 HIS A C 1
ATOM 2173 O O . HIS A 1 274 ? 10.086 -16.409 9.663 1.00 84.38 274 HIS A O 1
ATOM 2179 N N . LEU A 1 275 ? 9.255 -17.350 7.805 1.00 88.50 275 LEU A N 1
ATOM 2180 C CA . LEU A 1 275 ? 7.839 -17.126 8.103 1.00 88.50 275 LEU A CA 1
ATOM 2181 C C . LEU A 1 275 ? 7.082 -18.465 8.153 1.00 88.50 275 LEU A C 1
ATOM 2183 O O . LEU A 1 275 ? 6.261 -18.741 7.273 1.00 88.50 275 LEU A O 1
ATOM 2187 N N . PRO A 1 276 ? 7.342 -19.349 9.132 1.00 89.50 276 PRO A N 1
ATOM 2188 C CA . PRO A 1 276 ? 6.590 -20.592 9.269 1.00 89.50 276 PRO A CA 1
ATOM 2189 C C . PRO A 1 276 ? 5.108 -20.307 9.552 1.00 89.50 276 PRO A C 1
ATOM 2191 O O . PRO A 1 276 ? 4.775 -19.294 10.159 1.00 89.50 276 PRO A O 1
ATOM 2194 N N . LEU A 1 277 ? 4.220 -21.205 9.116 1.00 91.06 277 LEU A N 1
ATOM 2195 C CA . LEU A 1 277 ? 2.775 -21.117 9.365 1.00 91.06 277 LEU A CA 1
ATOM 2196 C C . LEU A 1 277 ? 2.318 -22.187 10.354 1.00 91.06 277 LEU A C 1
ATOM 2198 O O . LEU A 1 277 ? 2.911 -23.264 10.449 1.00 91.06 277 LEU A O 1
ATOM 2202 N N . ARG A 1 278 ? 1.210 -21.908 11.044 1.00 86.38 278 ARG A N 1
ATOM 2203 C CA . ARG A 1 278 ? 0.488 -22.863 11.896 1.00 86.38 278 ARG A CA 1
ATOM 2204 C C . ARG A 1 278 ? -0.924 -23.107 11.381 1.00 86.38 278 ARG A C 1
ATOM 2206 O O . ARG A 1 278 ? -1.425 -22.391 10.527 1.00 86.38 278 ARG A O 1
ATOM 2213 N N . SER A 1 279 ? -1.562 -24.151 11.892 1.00 76.62 279 SER A N 1
ATOM 2214 C CA . SER A 1 279 ? -2.893 -24.572 11.453 1.00 76.62 279 SER A CA 1
ATOM 2215 C C . SER A 1 279 ? -4.037 -23.768 12.071 1.00 76.62 279 SER A C 1
ATOM 2217 O O . SER A 1 279 ? -5.096 -23.712 11.463 1.00 76.62 279 SER A O 1
ATOM 2219 N N . ASN A 1 280 ? -3.850 -23.152 13.241 1.00 69.69 280 ASN A N 1
ATOM 2220 C CA . ASN A 1 280 ? -4.901 -22.409 13.937 1.00 69.69 280 ASN A CA 1
ATOM 2221 C C . ASN A 1 280 ? -4.333 -21.210 14.690 1.00 69.69 280 ASN A C 1
ATOM 2223 O O . ASN A 1 280 ? -3.277 -21.310 15.317 1.00 69.69 280 ASN A O 1
ATOM 2227 N N . ARG A 1 281 ? -5.119 -20.134 14.717 1.00 71.62 281 ARG A N 1
ATOM 2228 C CA . ARG A 1 281 ? -4.884 -18.943 15.523 1.00 71.62 281 ARG A CA 1
ATOM 2229 C C . ARG A 1 281 ? -5.966 -18.797 16.598 1.00 71.62 281 ARG A C 1
ATOM 2231 O O . ARG A 1 281 ? -7.149 -18.885 16.267 1.00 71.62 281 ARG A O 1
ATOM 2238 N N . PRO A 1 282 ? -5.605 -18.531 17.863 1.00 74.62 282 PRO A N 1
ATOM 2239 C CA . PRO A 1 282 ? -6.547 -17.957 18.816 1.00 74.62 282 PRO A CA 1
ATOM 2240 C C . PRO A 1 282 ? -6.839 -16.497 18.424 1.00 74.62 282 PRO A C 1
ATOM 2242 O O . PRO A 1 282 ? -5.927 -15.772 18.021 1.00 74.62 282 PRO A O 1
ATOM 2245 N N . ALA A 1 283 ? -8.100 -16.061 18.514 1.00 80.81 283 ALA A N 1
ATOM 2246 C CA . ALA A 1 283 ? -8.449 -14.644 18.332 1.00 80.81 283 ALA A CA 1
ATOM 2247 C C . ALA A 1 283 ? -7.633 -13.757 19.301 1.00 80.81 283 ALA A C 1
ATOM 2249 O O . ALA A 1 283 ? -7.061 -14.273 20.248 1.00 80.81 283 ALA A O 1
ATOM 2250 N N . ASN A 1 284 ? -7.534 -12.443 19.102 1.00 87.25 284 ASN A N 1
ATOM 2251 C CA . ASN A 1 284 ? -7.138 -11.554 20.209 1.00 87.25 284 ASN A CA 1
ATOM 2252 C C . ASN A 1 284 ? -8.349 -10.728 20.650 1.00 87.25 284 ASN A C 1
ATOM 2254 O O . ASN A 1 284 ? -9.496 -11.049 20.336 1.00 87.25 284 ASN A O 1
ATOM 2258 N N . ARG A 1 285 ? -8.105 -9.633 21.368 1.00 91.25 285 ARG A N 1
ATOM 2259 C CA . ARG A 1 285 ? -9.107 -8.589 21.558 1.00 91.25 285 ARG A CA 1
ATOM 2260 C C . ARG A 1 285 ? -9.503 -7.991 20.201 1.00 91.25 285 ARG A C 1
ATOM 2262 O O . ARG A 1 285 ? -8.673 -7.860 19.299 1.00 91.25 285 ARG A O 1
ATOM 2269 N N . LEU A 1 286 ? -10.788 -7.677 20.032 1.00 94.00 286 LEU A N 1
ATOM 2270 C CA . LEU A 1 286 ? -11.353 -7.334 18.721 1.00 94.00 286 LEU A CA 1
ATOM 2271 C C . LEU A 1 286 ? -10.743 -6.065 18.105 1.00 94.00 286 LEU A C 1
ATOM 2273 O O . LEU A 1 286 ? -10.548 -6.009 16.897 1.00 94.00 286 LEU A O 1
ATOM 2277 N N . ASP A 1 287 ? -10.455 -5.050 18.910 1.00 95.19 287 ASP A N 1
ATOM 2278 C CA . ASP A 1 287 ? -9.805 -3.807 18.486 1.00 95.19 287 ASP A CA 1
ATOM 2279 C C . ASP A 1 287 ? -8.418 -4.059 17.867 1.00 95.19 287 ASP A C 1
ATOM 2281 O O . ASP A 1 287 ? -8.121 -3.531 16.794 1.00 95.19 287 ASP A O 1
ATOM 2285 N N . ILE A 1 288 ? -7.623 -4.954 18.465 1.00 94.38 288 ILE A N 1
ATOM 2286 C CA . ILE A 1 288 ? -6.320 -5.382 17.931 1.00 94.38 288 ILE A CA 1
ATOM 2287 C C . ILE A 1 288 ? -6.486 -6.155 16.620 1.00 94.38 288 ILE A C 1
ATOM 2289 O O . ILE A 1 288 ? -5.795 -5.881 15.635 1.00 94.38 288 ILE A O 1
ATOM 2293 N N . ASP A 1 289 ? -7.423 -7.102 16.579 1.00 93.81 289 ASP A N 1
ATOM 2294 C CA . ASP A 1 289 ? -7.673 -7.905 15.380 1.00 93.81 289 ASP A CA 1
ATOM 2295 C C . ASP A 1 289 ? -8.199 -7.065 14.216 1.00 93.81 289 ASP A C 1
ATOM 2297 O O . ASP A 1 289 ? -7.841 -7.321 13.066 1.00 93.81 289 ASP A O 1
ATOM 2301 N N . LEU A 1 290 ? -9.023 -6.054 14.496 1.00 95.31 290 LEU A N 1
ATOM 2302 C CA . LEU A 1 290 ? -9.491 -5.096 13.500 1.00 95.31 290 LEU A CA 1
ATOM 2303 C C . LEU A 1 290 ? -8.352 -4.208 13.003 1.00 95.31 290 LEU A C 1
ATOM 2305 O O . LEU A 1 290 ? -8.237 -4.024 11.792 1.00 95.31 290 LEU A O 1
ATOM 2309 N N . TY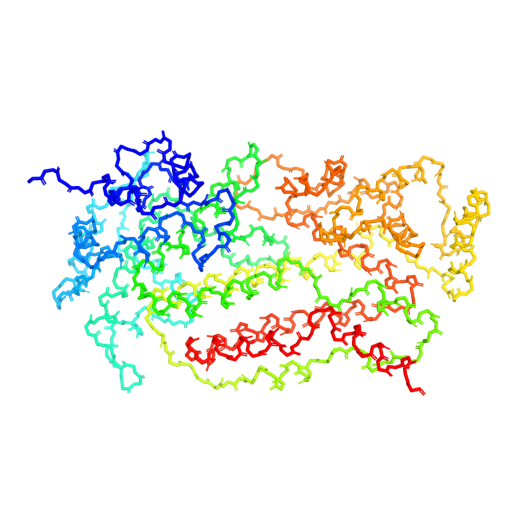R A 1 291 ? -7.494 -3.706 13.895 1.00 93.75 291 TYR A N 1
ATOM 2310 C CA . TYR A 1 291 ? -6.326 -2.912 13.510 1.00 93.75 291 TYR A CA 1
ATOM 2311 C C . TYR A 1 291 ? -5.403 -3.703 12.571 1.00 93.75 291 TYR A C 1
ATOM 2313 O O . TYR A 1 291 ? -5.127 -3.269 11.449 1.00 93.75 291 TYR A O 1
ATOM 2321 N N . ALA A 1 292 ? -5.007 -4.916 12.974 1.00 93.00 292 ALA A N 1
ATOM 2322 C CA . ALA A 1 292 ? -4.207 -5.812 12.140 1.00 93.00 292 ALA A CA 1
ATOM 2323 C C . ALA A 1 292 ? -4.951 -6.217 10.852 1.00 93.00 292 ALA A C 1
ATOM 2325 O O . ALA A 1 292 ? -4.357 -6.295 9.778 1.00 93.00 292 ALA A O 1
ATOM 2326 N N . GLY A 1 293 ? -6.267 -6.432 10.928 1.00 93.12 293 GLY A N 1
ATOM 2327 C CA . GLY A 1 293 ? -7.137 -6.711 9.785 1.00 93.12 293 GLY A CA 1
ATOM 2328 C C . GLY A 1 293 ? -7.107 -5.612 8.723 1.00 93.12 293 GLY A C 1
ATOM 2329 O O . GLY A 1 293 ? -7.000 -5.914 7.534 1.00 93.12 293 GLY A O 1
ATOM 2330 N N . LEU A 1 294 ? -7.131 -4.345 9.141 1.00 91.25 294 LEU A N 1
ATOM 2331 C CA . LEU A 1 294 ? -6.990 -3.198 8.244 1.00 91.25 294 LEU A CA 1
ATOM 2332 C C . LEU A 1 294 ? -5.575 -3.147 7.644 1.00 91.25 294 LEU A C 1
ATOM 2334 O O . LEU A 1 294 ? -5.436 -3.078 6.429 1.00 91.25 294 LEU A O 1
ATOM 2338 N N . VAL A 1 295 ? -4.510 -3.310 8.431 1.00 89.81 295 VAL A N 1
ATOM 2339 C CA . VAL A 1 295 ? -3.130 -3.372 7.890 1.00 89.81 295 VAL A CA 1
ATOM 2340 C C . VAL A 1 295 ? -2.990 -4.466 6.821 1.00 89.81 295 VAL A C 1
ATOM 2342 O O . VAL A 1 295 ? -2.441 -4.233 5.746 1.00 89.81 295 VAL A O 1
ATOM 2345 N N . ARG A 1 296 ? -3.562 -5.651 7.050 1.00 90.44 296 ARG A N 1
ATOM 2346 C CA . ARG A 1 296 ? -3.585 -6.726 6.042 1.00 90.44 296 ARG A CA 1
ATOM 2347 C C . ARG A 1 296 ? -4.407 -6.365 4.816 1.00 90.44 296 ARG A C 1
ATOM 2349 O O . ARG A 1 296 ? -4.034 -6.730 3.704 1.00 90.44 296 ARG A O 1
ATOM 2356 N N . ARG A 1 297 ? -5.532 -5.668 4.997 1.00 88.94 297 ARG A N 1
ATOM 2357 C CA . ARG A 1 297 ? -6.363 -5.189 3.886 1.00 88.94 297 ARG A CA 1
ATOM 2358 C C . ARG A 1 297 ? -5.586 -4.223 2.996 1.00 88.94 297 ARG A C 1
ATOM 2360 O O . ARG A 1 297 ? -5.668 -4.346 1.778 1.00 88.94 297 ARG A O 1
ATOM 2367 N N . GLU A 1 298 ? -4.821 -3.326 3.603 1.00 85.56 298 GLU A N 1
ATOM 2368 C CA . GLU A 1 298 ? -3.913 -2.408 2.920 1.00 85.56 298 GLU A CA 1
ATOM 2369 C C . GLU A 1 298 ? -2.862 -3.167 2.100 1.00 85.56 298 GLU A C 1
ATOM 2371 O O . GLU A 1 298 ? -2.795 -2.981 0.887 1.00 85.56 298 GLU A O 1
ATOM 2376 N N . VAL A 1 299 ? -2.134 -4.106 2.718 1.00 86.81 299 VAL A N 1
ATOM 2377 C CA . VAL A 1 299 ? -1.159 -4.962 2.015 1.00 86.81 299 VAL A CA 1
ATOM 2378 C C . VAL A 1 299 ? -1.809 -5.709 0.852 1.00 86.81 299 VAL A C 1
ATOM 2380 O O . VAL A 1 299 ? -1.318 -5.658 -0.272 1.00 86.81 299 VAL A O 1
ATOM 2383 N N . LYS A 1 300 ? -2.954 -6.358 1.080 1.00 87.19 300 LYS A N 1
ATOM 2384 C CA . LYS A 1 300 ? -3.654 -7.126 0.045 1.00 87.19 300 LYS A CA 1
ATOM 2385 C C . LYS A 1 300 ? -4.069 -6.258 -1.142 1.00 87.19 300 LYS A C 1
ATOM 2387 O O . LYS A 1 300 ? -3.924 -6.681 -2.285 1.00 87.19 300 LYS A O 1
ATOM 2392 N N . LEU A 1 301 ? -4.590 -5.058 -0.895 1.00 84.31 301 LEU A N 1
ATOM 2393 C CA . LEU A 1 301 ? -4.985 -4.142 -1.965 1.00 84.31 301 LEU A CA 1
ATOM 2394 C C . LEU A 1 301 ? -3.771 -3.604 -2.730 1.00 84.31 301 LEU A C 1
ATOM 2396 O O . LEU A 1 301 ? -3.832 -3.533 -3.960 1.00 84.31 301 LEU A O 1
ATOM 2400 N N . ARG A 1 302 ? -2.650 -3.347 -2.037 1.00 84.44 302 ARG A N 1
ATOM 2401 C CA . ARG A 1 302 ? -1.371 -3.021 -2.680 1.00 84.44 302 ARG A CA 1
ATOM 2402 C C . ARG A 1 302 ? -0.890 -4.134 -3.608 1.00 84.44 302 ARG A C 1
ATOM 2404 O O . ARG A 1 302 ? -0.591 -3.889 -4.773 1.00 84.44 302 ARG A O 1
ATOM 2411 N N . LEU A 1 303 ? -0.870 -5.371 -3.124 1.00 86.12 303 LEU A N 1
ATOM 2412 C CA . LEU A 1 303 ? -0.447 -6.531 -3.912 1.00 86.12 303 LEU A CA 1
ATOM 2413 C C . LEU A 1 303 ? -1.335 -6.755 -5.140 1.00 86.12 303 LEU A C 1
ATOM 2415 O O . LEU A 1 303 ? -0.809 -6.958 -6.234 1.00 86.12 303 LEU A O 1
ATOM 2419 N N . LEU A 1 304 ? -2.660 -6.646 -4.987 1.00 85.56 304 LEU A N 1
ATOM 2420 C CA . LEU A 1 304 ? -3.605 -6.761 -6.102 1.00 85.56 304 LEU A CA 1
ATOM 2421 C C . LEU A 1 304 ? -3.357 -5.695 -7.173 1.00 85.56 304 LEU A C 1
ATOM 2423 O O . LEU A 1 304 ? -3.357 -6.006 -8.365 1.00 85.56 304 LEU A O 1
ATOM 2427 N N . GLY A 1 305 ? -3.116 -4.447 -6.763 1.00 83.94 305 GLY A N 1
ATOM 2428 C CA . GLY A 1 305 ? -2.850 -3.389 -7.727 1.00 83.94 305 GLY A CA 1
ATOM 2429 C C . GLY A 1 305 ? -1.512 -3.538 -8.436 1.00 83.94 305 GLY A C 1
ATOM 2430 O O . GLY A 1 305 ? -1.434 -3.411 -9.657 1.00 83.94 305 GLY A O 1
ATOM 2431 N N . LYS A 1 306 ? -0.477 -3.935 -7.698 1.00 86.69 306 LYS A N 1
ATOM 2432 C CA . LYS A 1 306 ? 0.839 -4.273 -8.245 1.00 86.69 306 LYS A CA 1
ATOM 2433 C C . LYS A 1 306 ? 0.761 -5.416 -9.261 1.00 86.69 306 LYS A C 1
ATOM 2435 O O . LYS A 1 306 ? 1.323 -5.305 -10.349 1.00 86.69 306 LYS A O 1
ATOM 2440 N N . ALA A 1 307 ? 0.008 -6.477 -8.965 1.00 87.44 307 ALA A N 1
ATOM 2441 C CA . ALA A 1 307 ? -0.200 -7.600 -9.880 1.00 87.44 307 ALA A CA 1
ATOM 2442 C C . ALA A 1 307 ? -0.875 -7.169 -11.195 1.00 87.44 307 ALA A C 1
ATOM 2444 O O . ALA A 1 307 ? -0.488 -7.612 -12.280 1.00 87.44 307 ALA A O 1
ATOM 2445 N N . SER A 1 308 ? -1.848 -6.260 -11.124 1.00 86.56 308 SER A N 1
ATOM 2446 C CA . SER A 1 308 ? -2.498 -5.737 -12.324 1.00 86.56 308 SER A CA 1
ATOM 2447 C C . SER A 1 308 ? -1.610 -4.769 -13.111 1.00 86.56 308 SER A C 1
ATOM 2449 O O . SER A 1 308 ? -1.596 -4.856 -14.338 1.00 86.56 308 SER A O 1
ATOM 2451 N N . LEU A 1 309 ? -0.807 -3.922 -12.450 1.00 88.38 309 LEU A N 1
ATOM 2452 C CA . LEU A 1 309 ? 0.230 -3.134 -13.130 1.00 88.38 309 LEU A CA 1
ATOM 2453 C C . LEU A 1 309 ? 1.207 -4.038 -13.876 1.00 88.38 309 LEU A C 1
ATOM 2455 O O . LEU A 1 309 ? 1.495 -3.785 -15.040 1.00 88.38 309 LEU A O 1
ATOM 2459 N N . ASN A 1 310 ? 1.677 -5.114 -13.244 1.00 90.38 310 ASN A N 1
ATOM 2460 C CA . ASN A 1 310 ? 2.575 -6.064 -13.897 1.00 90.38 310 ASN A CA 1
ATOM 2461 C C . ASN A 1 310 ? 1.926 -6.709 -15.121 1.00 90.38 310 ASN A C 1
ATOM 2463 O O . ASN A 1 310 ? 2.559 -6.808 -16.167 1.00 90.38 310 ASN A O 1
ATOM 2467 N N . SER A 1 311 ? 0.653 -7.095 -15.007 1.00 90.25 311 SER A N 1
ATOM 2468 C CA . SER A 1 311 ? -0.108 -7.669 -16.121 1.00 90.25 311 SER A CA 1
ATOM 2469 C C . SER A 1 311 ? -0.227 -6.683 -17.289 1.00 90.25 311 SER A C 1
ATOM 2471 O O . SER A 1 311 ? 0.002 -7.062 -18.435 1.00 90.25 311 SER A O 1
ATOM 2473 N N . LEU A 1 312 ? -0.502 -5.404 -17.000 1.00 90.62 312 LEU A N 1
ATOM 2474 C CA . LEU A 1 312 ? -0.512 -4.337 -18.002 1.00 90.62 312 LEU A CA 1
ATOM 2475 C C . LEU A 1 312 ? 0.867 -4.176 -18.655 1.00 90.62 312 LEU A C 1
ATOM 2477 O O . LEU A 1 312 ? 0.958 -4.154 -19.875 1.00 90.62 312 LEU A O 1
ATOM 2481 N N . LEU A 1 313 ? 1.942 -4.093 -17.867 1.00 91.69 313 LEU A N 1
ATOM 2482 C CA . LEU A 1 313 ? 3.301 -3.825 -18.357 1.00 91.69 313 LEU A CA 1
ATOM 2483 C C . LEU A 1 313 ? 3.867 -4.905 -19.289 1.00 91.69 313 LEU A C 1
ATOM 2485 O O . LEU A 1 313 ? 4.720 -4.605 -20.125 1.00 91.69 313 LEU A O 1
ATOM 2489 N N . VAL A 1 314 ? 3.403 -6.146 -19.148 1.00 90.44 314 VAL A N 1
ATOM 2490 C CA . VAL A 1 314 ? 3.796 -7.271 -20.013 1.00 90.44 314 VAL A CA 1
ATOM 2491 C C . VAL A 1 314 ? 2.954 -7.320 -21.297 1.00 90.44 314 VAL A C 1
ATOM 2493 O O . VAL A 1 314 ? 3.382 -7.915 -22.287 1.00 90.44 314 VAL A O 1
ATOM 2496 N N . SER A 1 315 ? 1.780 -6.686 -21.298 1.00 90.81 315 SER A N 1
ATOM 2497 C CA . SER A 1 315 ? 0.893 -6.602 -22.460 1.00 90.81 315 SER A CA 1
ATOM 2498 C C . SER A 1 315 ? 1.346 -5.547 -23.475 1.00 90.81 315 SER A C 1
ATOM 2500 O O . SER A 1 315 ? 2.092 -4.619 -23.150 1.00 90.81 315 SER A O 1
ATOM 2502 N N . ASP A 1 316 ? 0.835 -5.652 -24.702 1.00 87.75 316 ASP A N 1
ATOM 2503 C CA . ASP A 1 316 ? 1.109 -4.677 -25.762 1.00 87.75 316 ASP A CA 1
ATOM 2504 C C . ASP A 1 316 ? 0.503 -3.291 -25.454 1.00 87.75 316 ASP A C 1
ATOM 2506 O O . ASP A 1 316 ? 1.046 -2.275 -25.893 1.00 87.75 316 ASP A O 1
ATOM 2510 N N . ASP A 1 317 ? -0.543 -3.228 -24.618 1.00 88.56 317 ASP A N 1
ATOM 2511 C CA . ASP A 1 317 ? -1.228 -1.989 -24.211 1.00 88.56 317 ASP A CA 1
ATOM 2512 C C . ASP A 1 317 ? -0.344 -1.060 -23.365 1.00 88.56 317 ASP A C 1
ATOM 2514 O O . ASP A 1 317 ? -0.605 0.141 -23.248 1.00 88.56 317 ASP A O 1
ATOM 2518 N N . ALA A 1 318 ? 0.722 -1.589 -22.756 1.00 88.62 318 ALA A N 1
ATOM 2519 C CA . ALA A 1 318 ? 1.691 -0.756 -22.059 1.00 88.62 318 ALA A CA 1
ATOM 2520 C C . ALA A 1 318 ? 2.624 -0.011 -23.015 1.00 88.62 318 ALA A C 1
ATOM 2522 O O . ALA A 1 318 ? 3.306 0.913 -22.566 1.00 88.62 318 ALA A O 1
ATOM 2523 N N . HIS A 1 319 ? 2.717 -0.398 -24.291 1.00 91.00 319 HIS A N 1
ATOM 2524 C CA . HIS A 1 319 ? 3.644 0.197 -25.257 1.00 91.00 319 HIS A CA 1
ATOM 2525 C C . HIS A 1 319 ? 5.085 0.318 -24.715 1.00 91.00 319 HIS A C 1
ATOM 2527 O O . HIS A 1 319 ? 5.768 1.311 -24.960 1.00 91.00 319 HIS A O 1
ATOM 2533 N N . LEU A 1 320 ? 5.543 -0.635 -23.890 1.00 91.81 320 LEU A N 1
ATOM 2534 C CA . LEU A 1 320 ? 6.931 -0.675 -23.420 1.00 91.81 320 LEU A CA 1
ATOM 2535 C C . LEU A 1 320 ? 7.754 -1.536 -24.388 1.00 91.81 320 LEU A C 1
ATOM 2537 O O . LEU A 1 320 ? 7.494 -2.742 -24.465 1.00 91.81 320 LEU A O 1
ATOM 2541 N N . PRO A 1 321 ? 8.750 -0.970 -25.096 1.00 90.75 321 PRO A N 1
ATOM 2542 C CA . PRO A 1 321 ? 9.526 -1.715 -26.081 1.00 90.75 321 PRO A CA 1
ATOM 2543 C C . PRO A 1 321 ? 10.203 -2.965 -25.502 1.00 90.75 321 PRO A C 1
ATOM 2545 O O . PRO A 1 321 ? 10.634 -2.994 -24.343 1.00 90.75 321 PRO A O 1
ATOM 2548 N N . LYS A 1 322 ? 10.320 -4.005 -26.331 1.00 90.94 322 LYS A N 1
ATOM 2549 C CA . LYS A 1 322 ? 11.163 -5.180 -26.069 1.00 90.94 322 LYS A CA 1
ATOM 2550 C C . LYS A 1 322 ? 12.529 -4.978 -26.731 1.00 90.94 322 LYS A C 1
ATOM 2552 O O . LYS A 1 322 ? 12.653 -4.214 -27.684 1.00 90.94 322 LYS A O 1
ATOM 2557 N N . CYS A 1 323 ? 13.558 -5.661 -26.236 1.00 91.31 323 CYS A N 1
ATOM 2558 C CA . CYS A 1 323 ? 14.863 -5.691 -26.897 1.00 91.31 323 CYS A CA 1
ATOM 2559 C C . CYS A 1 323 ? 14.882 -6.822 -27.939 1.00 91.31 323 CYS A C 1
ATOM 2561 O O . CYS A 1 323 ? 15.151 -7.967 -27.583 1.00 91.31 323 CYS A O 1
ATOM 2563 N N . GLU A 1 324 ? 14.579 -6.524 -29.206 1.00 88.88 324 GLU A N 1
ATOM 2564 C CA . GLU A 1 324 ? 14.512 -7.531 -30.281 1.00 88.88 324 GLU A CA 1
ATOM 2565 C C . GLU A 1 324 ? 15.868 -8.180 -30.582 1.00 88.88 324 GLU A C 1
ATOM 2567 O O . GLU A 1 324 ? 15.955 -9.391 -30.778 1.00 88.88 324 GLU A O 1
ATOM 2572 N N . VAL A 1 325 ? 16.939 -7.381 -30.597 1.00 86.31 325 VAL A N 1
ATOM 2573 C CA . VAL A 1 325 ? 18.306 -7.849 -30.878 1.00 86.31 325 VAL A CA 1
ATOM 2574 C C . VAL A 1 325 ? 19.167 -7.671 -29.633 1.00 86.31 325 VAL A C 1
ATOM 2576 O O . VAL A 1 325 ? 20.158 -6.931 -29.614 1.00 86.31 325 VAL A O 1
ATOM 2579 N N . TRP A 1 326 ? 18.752 -8.320 -28.546 1.00 90.88 326 TRP A N 1
ATOM 2580 C CA . TRP A 1 326 ? 19.495 -8.259 -27.297 1.00 90.88 326 TRP A CA 1
ATOM 2581 C C . TRP A 1 326 ? 20.811 -9.044 -27.394 1.00 90.88 326 TRP A C 1
ATOM 2583 O O . TRP A 1 326 ? 20.833 -10.244 -27.667 1.00 90.88 326 TRP A O 1
ATOM 2593 N N . SER A 1 327 ? 21.919 -8.355 -27.135 1.00 88.19 327 SER A N 1
ATOM 2594 C CA . SER A 1 327 ? 23.205 -8.934 -26.764 1.00 88.19 327 SER A CA 1
ATOM 2595 C C . SER A 1 327 ? 23.925 -7.962 -25.829 1.00 88.19 327 SER A C 1
ATOM 2597 O O . SER A 1 327 ? 23.642 -6.762 -25.823 1.00 88.19 327 SER A O 1
ATOM 2599 N N . ARG A 1 328 ? 24.892 -8.457 -25.049 1.00 85.75 328 ARG A N 1
ATOM 2600 C CA . ARG A 1 328 ? 25.718 -7.587 -24.195 1.00 85.75 328 ARG A CA 1
ATOM 2601 C C . ARG A 1 328 ? 26.375 -6.468 -25.011 1.00 85.75 328 ARG A C 1
ATOM 2603 O O . ARG A 1 328 ? 26.365 -5.315 -24.587 1.00 85.75 328 ARG A O 1
ATOM 2610 N N . ASP A 1 329 ? 26.880 -6.804 -26.195 1.00 88.94 329 ASP A N 1
ATOM 2611 C CA . ASP A 1 329 ? 27.525 -5.847 -27.092 1.00 88.94 329 ASP A CA 1
ATOM 2612 C C . ASP A 1 329 ? 26.530 -4.824 -27.649 1.00 88.94 329 ASP A C 1
ATOM 2614 O O . ASP A 1 329 ? 26.858 -3.643 -27.705 1.00 88.94 329 ASP A O 1
ATOM 2618 N N . SER A 1 330 ? 25.304 -5.228 -28.012 1.00 91.00 330 SER A N 1
ATOM 2619 C CA . SER A 1 330 ? 24.312 -4.288 -28.552 1.00 91.00 330 SER A CA 1
ATOM 2620 C C . SER A 1 330 ? 23.903 -3.240 -27.518 1.00 91.00 330 SER A C 1
ATOM 2622 O O . SER A 1 330 ? 23.847 -2.052 -27.832 1.00 91.00 330 SER A O 1
ATOM 2624 N N . VAL A 1 331 ? 23.708 -3.649 -26.263 1.00 91.06 331 VAL A N 1
ATOM 2625 C CA . VAL A 1 331 ? 23.422 -2.730 -25.152 1.00 91.06 331 VAL A CA 1
ATOM 2626 C C . VAL A 1 331 ? 24.623 -1.825 -24.875 1.00 91.06 331 VAL A C 1
ATOM 2628 O O . VAL A 1 331 ? 24.458 -0.613 -24.727 1.00 91.06 331 VAL A O 1
ATOM 2631 N N . PHE A 1 332 ? 25.838 -2.381 -24.863 1.00 89.19 332 PHE A N 1
ATOM 2632 C CA . PHE A 1 332 ? 27.062 -1.609 -24.651 1.00 89.19 332 PHE A CA 1
ATOM 2633 C C . PHE A 1 332 ? 27.285 -0.553 -25.743 1.00 89.19 332 PHE A C 1
ATOM 2635 O O . PHE A 1 332 ? 27.600 0.591 -25.425 1.00 89.19 332 PHE A O 1
ATOM 2642 N N . GLU A 1 333 ? 27.063 -0.886 -27.017 1.00 92.31 333 GLU A N 1
ATOM 2643 C CA . GLU A 1 333 ? 27.152 0.065 -28.132 1.00 92.31 333 GLU A CA 1
ATOM 2644 C C . GLU A 1 333 ? 26.194 1.254 -27.956 1.00 92.31 333 GLU A C 1
ATOM 2646 O O . GLU A 1 333 ? 26.595 2.401 -28.163 1.00 92.31 333 GLU A O 1
ATOM 2651 N N . VAL A 1 334 ? 24.948 0.999 -27.537 1.00 94.12 334 VAL A N 1
ATOM 2652 C CA . VAL A 1 334 ? 23.954 2.056 -27.275 1.00 94.12 334 VAL A CA 1
ATOM 2653 C C . VAL A 1 334 ? 24.391 2.936 -26.104 1.00 94.12 334 VAL A C 1
ATOM 2655 O O . VAL A 1 334 ? 24.373 4.163 -26.211 1.00 94.12 334 VAL A O 1
ATOM 2658 N N . VAL A 1 335 ? 24.830 2.324 -25.002 1.00 90.31 335 VAL A N 1
ATOM 2659 C CA . VAL A 1 335 ? 25.315 3.042 -23.814 1.00 90.31 335 VAL A CA 1
ATOM 2660 C C . VAL A 1 335 ? 26.530 3.912 -24.143 1.00 90.31 335 VAL A C 1
ATOM 2662 O O . VAL A 1 335 ? 26.610 5.060 -23.702 1.00 90.31 335 VAL A O 1
ATOM 2665 N N . MET A 1 336 ? 27.473 3.399 -24.933 1.00 91.81 336 MET A N 1
ATOM 2666 C CA . MET A 1 336 ? 28.669 4.143 -25.322 1.00 91.81 336 MET A CA 1
ATOM 2667 C C . MET A 1 336 ? 28.343 5.315 -26.248 1.00 91.81 336 MET A C 1
ATOM 2669 O O . MET A 1 336 ? 28.902 6.396 -26.059 1.00 91.81 336 MET A O 1
ATOM 2673 N N . ALA A 1 337 ? 27.410 5.141 -27.187 1.00 92.56 337 ALA A N 1
ATOM 2674 C CA . ALA A 1 337 ? 26.933 6.235 -28.030 1.00 92.56 337 ALA A CA 1
ATOM 2675 C C . ALA A 1 337 ? 26.233 7.331 -27.203 1.00 92.56 337 ALA A C 1
ATOM 2677 O O . ALA A 1 337 ? 26.528 8.516 -27.374 1.00 92.56 337 ALA A O 1
ATOM 2678 N N . LEU A 1 338 ? 25.391 6.939 -26.236 1.00 89.12 338 LEU A N 1
ATOM 2679 C CA . LEU A 1 338 ? 24.746 7.862 -25.296 1.00 89.12 338 LEU A CA 1
ATOM 2680 C C . LEU A 1 338 ? 25.783 8.641 -24.471 1.00 89.12 338 LEU A C 1
ATOM 2682 O O . LEU A 1 338 ? 25.716 9.866 -24.374 1.00 89.12 338 LEU A O 1
ATOM 2686 N N . ARG A 1 339 ? 26.787 7.945 -23.921 1.00 89.81 339 ARG A N 1
ATOM 2687 C CA . ARG A 1 339 ? 27.882 8.554 -23.148 1.00 89.81 339 ARG A CA 1
ATOM 2688 C C . ARG A 1 339 ? 28.693 9.548 -23.980 1.00 89.81 339 ARG A C 1
ATOM 2690 O O . ARG A 1 339 ? 29.062 10.606 -23.475 1.00 89.81 339 ARG A O 1
ATOM 2697 N N . ALA A 1 340 ? 28.979 9.206 -25.235 1.00 91.50 340 ALA A N 1
ATOM 2698 C CA . ALA A 1 340 ? 29.714 10.057 -26.167 1.00 91.50 340 ALA A CA 1
ATOM 2699 C C . ALA A 1 340 ? 28.893 11.259 -26.667 1.00 91.50 340 ALA A C 1
ATOM 2701 O O . ALA A 1 340 ? 29.459 12.144 -27.305 1.00 91.50 340 ALA A O 1
ATOM 2702 N N . ARG A 1 341 ? 27.584 11.305 -26.365 1.00 87.00 341 ARG A N 1
ATOM 2703 C CA . ARG A 1 341 ? 26.621 12.272 -26.917 1.00 87.00 341 ARG A CA 1
ATOM 2704 C C . ARG A 1 341 ? 26.574 12.249 -28.451 1.00 87.00 341 ARG A C 1
ATOM 2706 O O . ARG A 1 341 ? 26.290 13.263 -29.083 1.00 87.00 341 ARG A O 1
ATOM 2713 N N . ASP A 1 342 ? 26.853 11.088 -29.038 1.00 93.50 342 ASP A N 1
ATOM 2714 C CA . ASP A 1 342 ? 26.750 10.844 -30.474 1.00 93.50 342 ASP A CA 1
ATOM 2715 C C . ASP A 1 342 ? 25.314 10.418 -30.797 1.00 93.50 342 ASP A C 1
ATOM 2717 O O . ASP A 1 342 ? 24.971 9.235 -30.766 1.00 93.50 342 ASP A O 1
ATOM 2721 N N . TRP A 1 343 ? 24.451 11.408 -31.037 1.00 89.44 343 TRP A N 1
ATOM 2722 C CA . TRP A 1 343 ? 23.013 11.199 -31.224 1.00 89.44 343 TRP A CA 1
ATOM 2723 C C . TRP A 1 343 ? 22.662 10.398 -32.481 1.00 89.44 343 TRP A C 1
ATOM 2725 O O . TRP A 1 343 ? 21.684 9.644 -32.458 1.00 89.44 343 TRP A O 1
ATOM 2735 N N . ASP A 1 344 ? 23.455 10.518 -33.546 1.00 91.88 344 ASP A N 1
ATOM 2736 C CA . ASP A 1 344 ? 23.231 9.793 -34.798 1.00 91.88 344 ASP A CA 1
ATOM 2737 C C . ASP A 1 344 ? 23.524 8.302 -34.606 1.00 91.88 344 ASP A C 1
ATOM 2739 O O . ASP A 1 344 ? 22.680 7.446 -34.905 1.00 91.88 344 ASP A O 1
ATOM 2743 N N . THR A 1 345 ? 24.680 7.978 -34.013 1.00 94.00 345 THR A N 1
ATOM 2744 C CA . THR A 1 345 ? 25.022 6.591 -33.676 1.00 94.00 345 THR A CA 1
ATOM 2745 C C . THR A 1 345 ? 24.077 6.038 -32.615 1.00 94.00 345 THR A C 1
ATOM 2747 O O . THR A 1 345 ? 23.608 4.907 -32.750 1.00 94.00 345 THR A O 1
ATOM 2750 N N . PHE A 1 346 ? 23.743 6.822 -31.587 1.00 93.94 346 PHE A N 1
ATOM 2751 C CA . PHE A 1 346 ? 22.817 6.409 -30.533 1.00 93.94 346 PHE A CA 1
ATOM 2752 C C . PHE A 1 346 ? 21.473 5.986 -31.120 1.00 93.94 346 PHE A C 1
ATOM 2754 O O . PHE A 1 346 ? 21.004 4.886 -30.838 1.00 93.94 346 PHE A O 1
ATOM 2761 N N . ARG A 1 347 ? 20.889 6.806 -31.999 1.00 93.12 347 ARG A N 1
ATOM 2762 C CA . ARG A 1 347 ? 19.613 6.506 -32.654 1.00 93.12 347 ARG A CA 1
ATOM 2763 C C . ARG A 1 347 ? 19.678 5.240 -33.492 1.00 93.12 347 ARG A C 1
ATOM 2765 O O . ARG A 1 347 ? 18.795 4.393 -33.378 1.00 93.12 347 ARG A O 1
ATOM 2772 N N . LEU A 1 348 ? 20.715 5.100 -34.316 1.00 94.75 348 LEU A N 1
ATOM 2773 C CA . LEU A 1 348 ? 20.891 3.928 -35.171 1.00 94.75 348 LEU A CA 1
ATOM 2774 C C . LEU A 1 348 ? 20.985 2.641 -34.338 1.00 94.75 348 LEU A C 1
ATOM 2776 O O . LEU A 1 348 ? 20.338 1.639 -34.647 1.00 94.75 348 LEU A O 1
ATOM 2780 N N . LYS A 1 349 ? 21.788 2.668 -33.270 1.00 95.62 349 LYS A N 1
ATOM 2781 C CA . LYS A 1 349 ? 22.000 1.514 -32.391 1.00 95.62 349 LYS A CA 1
ATOM 2782 C C . LYS A 1 349 ? 20.768 1.213 -31.540 1.00 95.62 349 LYS A C 1
ATOM 2784 O O . LYS A 1 349 ? 20.413 0.046 -31.400 1.00 95.62 349 LYS A O 1
ATOM 2789 N N . LEU A 1 350 ? 20.080 2.240 -31.040 1.00 95.38 350 LEU A N 1
ATOM 2790 C CA . LEU A 1 350 ? 18.837 2.096 -30.285 1.00 95.38 350 LEU A CA 1
ATOM 2791 C C . LEU A 1 350 ? 17.734 1.480 -31.149 1.00 95.38 350 LEU A C 1
ATOM 2793 O O . LEU A 1 350 ? 17.071 0.544 -30.711 1.00 95.38 350 LEU A O 1
ATOM 2797 N N . ALA A 1 351 ? 17.581 1.950 -32.391 1.00 94.19 351 ALA A N 1
ATOM 2798 C CA . ALA A 1 351 ? 16.597 1.403 -33.317 1.00 94.19 351 ALA A CA 1
ATOM 2799 C C . ALA A 1 351 ? 16.865 -0.073 -33.631 1.00 94.19 351 ALA A C 1
ATOM 2801 O O . ALA A 1 351 ? 15.939 -0.876 -33.689 1.00 94.19 351 ALA A O 1
ATOM 2802 N N . LYS A 1 352 ? 18.141 -0.455 -33.760 1.00 94.69 352 LYS A N 1
ATOM 2803 C CA . LYS A 1 352 ? 18.537 -1.859 -33.910 1.00 94.69 352 LYS A CA 1
ATOM 2804 C C . LYS A 1 352 ? 18.236 -2.688 -32.656 1.00 94.69 352 LYS A C 1
ATOM 2806 O O . LYS A 1 352 ? 17.786 -3.820 -32.785 1.00 94.69 352 LYS A O 1
ATOM 2811 N N . LEU A 1 353 ? 18.498 -2.152 -31.461 1.00 95.25 353 LEU A N 1
ATOM 2812 C CA . LEU A 1 353 ? 18.248 -2.848 -30.195 1.00 95.25 353 LEU A CA 1
ATOM 2813 C C . LEU A 1 353 ? 16.750 -3.101 -29.973 1.00 95.25 353 LEU A C 1
ATOM 2815 O O . LEU A 1 353 ? 16.376 -4.189 -29.540 1.00 95.25 353 LEU A O 1
ATOM 2819 N N . LEU A 1 354 ? 15.915 -2.097 -30.254 1.00 94.25 354 LEU A N 1
ATOM 2820 C CA . LEU A 1 354 ? 14.474 -2.113 -29.985 1.00 94.25 354 LEU A CA 1
ATOM 2821 C C . LEU A 1 354 ? 13.616 -2.573 -31.172 1.00 94.25 354 LEU A C 1
ATOM 2823 O O . LEU A 1 354 ? 12.410 -2.719 -31.009 1.00 94.25 354 LEU A O 1
ATOM 2827 N N . GLY A 1 355 ? 14.207 -2.766 -32.354 1.00 92.19 355 GLY A N 1
ATOM 2828 C CA . GLY A 1 355 ? 13.498 -3.231 -33.552 1.00 92.19 355 GLY A CA 1
ATOM 2829 C C . GLY A 1 355 ? 12.704 -2.167 -34.311 1.00 92.19 355 GLY A C 1
ATOM 2830 O O . GLY A 1 355 ? 12.081 -2.464 -35.327 1.00 92.19 355 GLY A O 1
ATOM 2831 N N . GLN A 1 356 ? 12.719 -0.913 -33.854 1.00 91.38 356 GLN A N 1
ATOM 2832 C CA . GLN A 1 356 ? 11.915 0.159 -34.439 1.00 91.38 356 GLN A CA 1
ATOM 2833 C C . GLN A 1 356 ? 12.617 1.514 -34.400 1.00 91.38 356 GLN A C 1
ATOM 2835 O O . GLN A 1 356 ? 13.443 1.791 -33.534 1.00 91.38 356 GLN A O 1
ATOM 2840 N N . SER A 1 357 ? 12.278 2.372 -35.361 1.00 90.50 357 SER A N 1
ATOM 2841 C CA . SER A 1 357 ? 12.811 3.735 -35.451 1.00 90.50 357 SER A CA 1
ATOM 2842 C C . SER A 1 357 ? 11.904 4.733 -34.736 1.00 90.50 357 SER A C 1
ATOM 2844 O O . SER A 1 357 ? 10.686 4.585 -34.763 1.00 90.50 357 SER A O 1
ATOM 2846 N N . TYR A 1 358 ? 12.504 5.780 -34.172 1.00 90.06 358 TYR A N 1
ATOM 2847 C CA . TYR A 1 358 ? 11.803 6.842 -33.450 1.00 90.06 358 TYR A CA 1
ATOM 2848 C C . TYR A 1 358 ? 12.105 8.206 -34.067 1.00 90.06 358 TYR A C 1
ATOM 2850 O O . TYR A 1 358 ? 13.214 8.447 -34.554 1.00 90.06 358 TYR A O 1
ATOM 2858 N N . SER A 1 359 ? 11.117 9.096 -34.043 1.00 90.75 359 SER A N 1
ATOM 2859 C CA . SER A 1 359 ? 11.261 10.478 -34.502 1.00 90.75 359 SER A CA 1
ATOM 2860 C C . SER A 1 359 ? 12.054 11.340 -33.511 1.00 90.75 359 SER A C 1
ATOM 2862 O O . SER A 1 359 ? 12.144 11.030 -32.323 1.00 90.75 359 SER A O 1
ATOM 2864 N N . ASP A 1 360 ? 12.582 12.475 -33.982 1.00 88.81 360 ASP A N 1
ATOM 2865 C CA . ASP A 1 360 ? 13.276 13.456 -33.129 1.00 88.81 360 ASP A CA 1
ATOM 2866 C C . ASP A 1 360 ? 12.401 13.929 -31.966 1.00 88.81 360 ASP A C 1
ATOM 2868 O O . ASP A 1 360 ? 12.875 14.079 -30.843 1.00 88.81 360 ASP A O 1
ATOM 2872 N N . ALA A 1 361 ? 11.110 14.140 -32.228 1.00 89.94 361 ALA A N 1
ATOM 2873 C CA . ALA A 1 361 ? 10.156 14.584 -31.222 1.00 89.94 361 ALA A CA 1
ATOM 2874 C C . ALA A 1 361 ? 9.991 13.550 -30.096 1.00 89.94 361 ALA A C 1
ATOM 2876 O O . ALA A 1 361 ? 9.982 13.920 -28.924 1.00 89.94 361 ALA A O 1
ATOM 2877 N N . GLU A 1 362 ? 9.913 12.260 -30.440 1.00 91.06 362 GLU A N 1
ATOM 2878 C CA . GLU A 1 362 ? 9.806 11.173 -29.459 1.00 91.06 362 GLU A CA 1
ATOM 2879 C C . GLU A 1 362 ? 11.073 11.049 -28.613 1.00 91.06 362 GLU A C 1
ATOM 2881 O O . GLU A 1 362 ? 10.986 10.909 -27.394 1.00 91.06 362 GLU A O 1
ATOM 2886 N N . LEU A 1 363 ? 12.246 11.143 -29.244 1.00 90.94 363 LEU A N 1
ATOM 2887 C CA . LEU A 1 363 ? 13.528 11.080 -28.543 1.00 90.94 363 LEU A CA 1
ATOM 2888 C C . LEU A 1 363 ? 13.705 12.269 -27.588 1.00 90.94 363 LEU A C 1
ATOM 2890 O O . LEU A 1 363 ? 14.095 12.076 -26.440 1.00 90.94 363 LEU A O 1
ATOM 2894 N N . ASN A 1 364 ? 13.374 13.486 -28.030 1.00 90.00 364 ASN A N 1
ATOM 2895 C CA . ASN A 1 364 ? 13.462 14.684 -27.192 1.00 90.00 364 ASN A CA 1
ATOM 2896 C C . ASN A 1 364 ? 12.482 14.623 -26.013 1.00 90.00 364 ASN A C 1
ATOM 2898 O O . ASN A 1 364 ? 12.862 14.901 -24.880 1.00 90.00 364 ASN A O 1
ATOM 2902 N N . SER A 1 365 ? 11.241 14.187 -26.248 1.00 90.75 365 SER A N 1
ATOM 2903 C CA . SER A 1 365 ? 10.251 14.055 -25.176 1.00 90.75 365 SER A CA 1
ATOM 2904 C C . SER A 1 365 ? 10.663 13.014 -24.128 1.00 90.75 365 SER A C 1
ATOM 2906 O O . SER A 1 365 ? 10.544 13.262 -22.927 1.00 90.75 365 SER A O 1
ATOM 2908 N N . ALA A 1 366 ? 11.205 11.874 -24.564 1.00 92.56 366 ALA A N 1
ATOM 2909 C CA . ALA A 1 366 ? 11.760 10.868 -23.663 1.00 92.56 366 ALA A CA 1
ATOM 2910 C C . ALA A 1 366 ? 12.950 11.416 -22.858 1.00 92.56 366 ALA A C 1
ATOM 2912 O O . ALA A 1 366 ? 13.074 11.135 -21.663 1.00 92.56 366 ALA A O 1
ATOM 2913 N N . TYR A 1 367 ? 13.793 12.243 -23.487 1.00 88.75 367 TYR A N 1
ATOM 2914 C CA . TYR A 1 367 ? 14.902 12.912 -22.816 1.00 88.75 367 TYR A CA 1
ATOM 2915 C C . TYR A 1 367 ? 14.427 13.891 -21.733 1.00 88.75 367 TYR A C 1
ATOM 2917 O O . TYR A 1 367 ? 14.991 13.910 -20.647 1.00 88.75 367 TYR A O 1
ATOM 2925 N N . ASP A 1 368 ? 13.361 14.650 -21.943 1.00 89.38 368 ASP A N 1
ATOM 2926 C CA . ASP A 1 368 ? 12.872 15.545 -20.887 1.00 89.38 368 ASP A CA 1
ATOM 2927 C C . ASP A 1 368 ? 12.239 14.754 -19.728 1.00 89.38 368 ASP A C 1
ATOM 2929 O O . ASP A 1 368 ? 12.487 15.021 -18.550 1.00 89.38 368 ASP A O 1
ATOM 2933 N N . ARG A 1 369 ? 11.468 13.711 -20.052 1.00 93.38 369 ARG A N 1
ATOM 2934 C CA . ARG A 1 369 ? 10.709 12.919 -19.070 1.00 93.38 369 ARG A CA 1
ATOM 2935 C C . ARG A 1 369 ? 11.574 11.983 -18.228 1.00 93.38 369 ARG A C 1
ATOM 2937 O O . ARG A 1 369 ? 11.216 11.713 -17.081 1.00 93.38 369 ARG A O 1
ATOM 2944 N N . HIS A 1 370 ? 12.702 11.483 -18.745 1.00 91.94 370 HIS A N 1
ATOM 2945 C CA . HIS A 1 370 ? 13.573 10.606 -17.949 1.00 91.94 370 HIS A CA 1
ATOM 2946 C C . HIS A 1 370 ? 14.155 11.335 -16.728 1.00 91.94 370 HIS A C 1
ATOM 2948 O O . HIS A 1 370 ? 14.328 10.717 -15.681 1.00 91.94 370 HIS A O 1
ATOM 2954 N N . LEU A 1 371 ? 14.386 12.650 -16.821 1.00 90.38 371 LEU A N 1
ATOM 2955 C CA . LEU A 1 371 ? 14.840 13.449 -15.683 1.00 90.38 371 LEU A CA 1
ATOM 2956 C C . LEU A 1 371 ? 13.793 13.456 -14.565 1.00 90.38 371 LEU A C 1
ATOM 2958 O O . LEU A 1 371 ? 14.147 13.226 -13.410 1.00 90.38 371 LEU A O 1
ATOM 2962 N N . ASN A 1 372 ? 12.511 13.612 -14.905 1.00 93.25 372 ASN A N 1
ATOM 2963 C CA . ASN A 1 372 ? 11.418 13.554 -13.931 1.00 93.25 372 ASN A CA 1
ATOM 2964 C C . ASN A 1 372 ? 11.315 12.172 -13.268 1.00 93.25 372 ASN A C 1
ATOM 2966 O O . ASN A 1 372 ? 11.087 12.076 -12.062 1.00 93.25 372 ASN A O 1
ATOM 2970 N N . LEU A 1 373 ? 11.521 11.103 -14.046 1.00 91.94 373 LEU A N 1
ATOM 2971 C CA . LEU A 1 373 ? 11.456 9.719 -13.569 1.00 91.94 373 LEU A CA 1
ATOM 2972 C C . LEU A 1 373 ? 12.506 9.422 -12.487 1.00 91.94 373 LEU A C 1
ATOM 2974 O O . LEU A 1 373 ? 12.236 8.641 -11.576 1.00 91.94 373 LEU A O 1
ATOM 2978 N N . THR A 1 374 ? 13.664 10.086 -12.539 1.00 89.88 374 THR A N 1
ATOM 2979 C CA . THR A 1 374 ? 14.722 10.007 -11.517 1.00 89.88 374 THR A CA 1
ATOM 2980 C C . THR A 1 374 ? 14.177 10.203 -10.102 1.00 89.88 374 THR A C 1
ATOM 2982 O O . THR A 1 374 ? 14.461 9.407 -9.211 1.00 89.88 374 THR A O 1
ATOM 2985 N N . TRP A 1 375 ? 13.318 11.205 -9.902 1.00 88.12 375 TRP A N 1
ATOM 2986 C CA . TRP A 1 375 ? 12.754 11.534 -8.588 1.00 88.12 375 TRP A CA 1
ATOM 2987 C C . TRP A 1 375 ? 11.768 10.487 -8.055 1.00 88.12 375 TRP A C 1
ATOM 2989 O O . TRP A 1 375 ? 11.450 10.505 -6.869 1.00 88.12 375 TRP A O 1
ATOM 2999 N N . ILE A 1 376 ? 11.267 9.598 -8.918 1.00 87.12 376 ILE A N 1
ATOM 3000 C CA . ILE A 1 376 ? 10.372 8.496 -8.540 1.00 87.12 376 ILE A CA 1
ATOM 3001 C C . ILE A 1 376 ? 11.179 7.260 -8.137 1.00 87.12 376 ILE A C 1
ATOM 3003 O O . ILE A 1 376 ? 10.804 6.561 -7.201 1.00 87.12 376 ILE A O 1
ATOM 3007 N N . VAL A 1 377 ? 12.260 6.960 -8.862 1.00 86.31 377 VAL A N 1
ATOM 3008 C CA . VAL A 1 377 ? 12.976 5.679 -8.729 1.00 86.31 377 VAL A CA 1
ATOM 3009 C C . VAL A 1 377 ? 14.176 5.731 -7.786 1.00 86.31 377 VAL A C 1
ATOM 3011 O O . VAL A 1 377 ? 14.705 4.680 -7.425 1.00 86.31 377 VAL A O 1
ATOM 3014 N N . LYS A 1 378 ? 14.617 6.931 -7.405 1.00 82.06 378 LYS A N 1
ATOM 3015 C CA . LYS A 1 378 ? 15.720 7.154 -6.465 1.00 82.06 378 LYS A CA 1
ATOM 3016 C C . LYS A 1 378 ? 15.212 7.516 -5.077 1.00 82.06 378 LYS A C 1
ATOM 3018 O O . LYS A 1 378 ? 14.086 7.981 -4.909 1.00 82.06 378 LYS A O 1
ATOM 3023 N N . SER A 1 379 ? 16.062 7.319 -4.076 1.00 74.19 379 SER A N 1
ATOM 3024 C CA . SER A 1 379 ? 15.758 7.690 -2.694 1.00 74.19 379 SER A CA 1
ATOM 3025 C C . SER A 1 379 ? 16.104 9.160 -2.407 1.00 74.19 379 SER A C 1
ATOM 3027 O O . SER A 1 379 ? 17.155 9.628 -2.845 1.00 74.19 379 SER A O 1
ATOM 3029 N N . PRO A 1 380 ? 15.305 9.882 -1.590 1.00 69.00 380 PRO A N 1
ATOM 3030 C CA . PRO A 1 380 ? 15.652 11.228 -1.121 1.00 69.00 380 PRO A CA 1
ATOM 3031 C C . PRO A 1 380 ? 16.914 11.274 -0.246 1.00 69.00 380 PRO A C 1
ATOM 3033 O O . PRO A 1 380 ? 17.416 12.356 0.045 1.00 69.00 380 PRO A O 1
ATOM 3036 N N . TRP A 1 381 ? 17.414 10.114 0.182 1.00 66.75 381 TRP A N 1
ATOM 3037 C CA . TRP A 1 381 ? 18.620 9.965 0.995 1.00 66.75 381 TRP A CA 1
ATOM 3038 C C . TRP A 1 381 ? 19.879 9.659 0.170 1.00 66.75 381 TRP A C 1
ATOM 3040 O O . TRP A 1 381 ? 20.946 9.468 0.748 1.00 66.75 381 TRP A O 1
ATOM 3050 N N . GLU A 1 382 ? 19.774 9.558 -1.159 1.00 68.38 382 GLU A N 1
ATOM 3051 C CA . GLU A 1 382 ? 20.944 9.401 -2.027 1.00 68.38 382 GLU A CA 1
ATOM 3052 C C . GLU A 1 382 ? 21.729 10.717 -2.118 1.00 68.38 382 GLU A C 1
ATOM 3054 O O . GLU A 1 382 ? 21.158 11.775 -2.373 1.00 68.38 382 GLU A O 1
ATOM 3059 N N . GLU A 1 383 ? 23.051 10.649 -1.922 1.00 64.75 383 GLU A N 1
ATOM 3060 C CA . GLU A 1 383 ? 23.951 11.813 -2.015 1.00 64.75 383 GLU A CA 1
ATOM 3061 C C . GLU A 1 383 ? 24.007 12.397 -3.438 1.00 64.75 383 GLU A C 1
ATOM 3063 O O . GLU A 1 383 ? 24.212 13.598 -3.611 1.00 64.75 383 GLU A O 1
ATOM 3068 N N . ASP A 1 384 ? 23.783 11.553 -4.449 1.00 75.62 384 ASP A N 1
ATOM 3069 C CA . ASP A 1 384 ? 23.660 11.921 -5.856 1.00 75.62 384 ASP A CA 1
ATOM 3070 C C . ASP A 1 384 ? 22.475 11.152 -6.469 1.00 75.62 384 ASP A C 1
ATOM 3072 O O . ASP A 1 384 ? 22.592 9.946 -6.699 1.00 75.62 384 ASP A O 1
ATOM 3076 N N . PRO A 1 385 ? 21.328 11.809 -6.728 1.00 72.44 385 PRO A N 1
ATOM 3077 C CA . PRO A 1 385 ? 20.161 11.148 -7.296 1.00 72.44 385 PRO A CA 1
ATOM 3078 C C . PRO A 1 385 ? 20.324 10.877 -8.797 1.00 72.44 385 PRO A C 1
ATOM 3080 O O . PRO A 1 385 ? 19.392 10.389 -9.424 1.00 72.44 385 PRO A O 1
ATOM 3083 N N . THR A 1 386 ? 21.449 11.216 -9.431 1.00 80.56 386 THR A N 1
ATOM 3084 C CA . THR A 1 386 ? 21.594 11.006 -10.871 1.00 80.56 386 THR A CA 1
ATOM 3085 C C . THR A 1 386 ? 21.634 9.525 -11.244 1.00 80.56 386 THR A C 1
ATOM 3087 O O . THR A 1 386 ? 22.022 8.631 -10.488 1.00 80.56 386 THR A O 1
ATOM 3090 N N . PHE A 1 387 ? 21.188 9.250 -12.464 1.00 83.69 387 PHE A N 1
ATOM 3091 C CA . PHE A 1 387 ? 21.289 7.925 -13.044 1.00 83.69 387 PHE A CA 1
ATOM 3092 C C . PHE A 1 387 ? 22.724 7.593 -13.447 1.00 83.69 387 PHE A C 1
ATOM 3094 O O . PHE A 1 387 ? 23.418 8.408 -14.057 1.00 83.69 387 PHE A O 1
ATOM 3101 N N . ASN A 1 388 ? 23.136 6.347 -13.204 1.00 85.12 388 ASN A N 1
ATOM 3102 C CA . ASN A 1 388 ? 24.254 5.783 -13.953 1.00 85.12 388 ASN A CA 1
ATOM 3103 C C . ASN A 1 388 ? 23.843 5.532 -15.417 1.00 85.12 388 ASN A C 1
ATOM 3105 O O . ASN A 1 388 ? 22.664 5.515 -15.747 1.00 85.12 388 ASN A O 1
ATOM 3109 N N . LEU A 1 389 ? 24.803 5.282 -16.309 1.00 86.25 389 LEU A N 1
ATOM 3110 C CA . LEU A 1 389 ? 24.536 5.197 -17.753 1.00 86.25 389 LEU A CA 1
ATOM 3111 C C . LEU A 1 389 ? 23.492 4.139 -18.163 1.00 86.25 389 LEU A C 1
ATOM 3113 O O . LEU A 1 389 ? 22.719 4.379 -19.092 1.00 86.25 389 LEU A O 1
ATOM 3117 N N . LEU A 1 390 ? 23.464 2.979 -17.497 1.00 87.25 390 LEU A N 1
ATOM 3118 C CA . LEU A 1 390 ? 22.466 1.939 -17.766 1.00 87.25 390 LEU A CA 1
ATOM 3119 C C . LEU A 1 390 ? 21.081 2.394 -17.299 1.00 87.25 390 LEU A C 1
ATOM 3121 O O . LEU A 1 390 ? 20.095 2.213 -18.010 1.00 87.25 390 LEU A O 1
ATOM 3125 N N . GLU A 1 391 ? 21.016 3.003 -16.118 1.00 88.75 391 GLU A N 1
ATOM 3126 C CA . GLU A 1 391 ? 19.786 3.571 -15.576 1.00 88.75 391 GLU A CA 1
ATOM 3127 C C . GLU A 1 391 ? 19.265 4.716 -16.454 1.00 88.75 391 GLU A C 1
ATOM 3129 O O . GLU A 1 391 ? 18.071 4.768 -16.729 1.00 88.75 391 GLU A O 1
ATOM 3134 N N . THR A 1 392 ? 20.149 5.575 -16.978 1.00 90.75 392 THR A N 1
ATOM 3135 C CA . THR A 1 392 ? 19.788 6.647 -17.915 1.00 90.75 392 THR A CA 1
ATOM 3136 C C . THR A 1 392 ? 19.145 6.059 -19.163 1.00 90.75 392 THR A C 1
ATOM 3138 O O . THR A 1 392 ? 18.086 6.519 -19.583 1.00 90.75 392 THR A O 1
ATOM 3141 N N . LEU A 1 393 ? 19.752 5.016 -19.742 1.00 92.88 393 LEU A N 1
ATOM 3142 C CA . LEU A 1 393 ? 19.198 4.340 -20.912 1.00 92.88 393 LEU A CA 1
ATOM 3143 C C . LEU A 1 393 ? 17.838 3.695 -20.602 1.00 92.88 393 LEU A C 1
ATOM 3145 O O . LEU A 1 393 ? 16.898 3.843 -21.382 1.00 92.88 393 LEU A O 1
ATOM 3149 N N . ALA A 1 394 ? 17.709 3.015 -19.461 1.00 93.19 394 ALA A N 1
ATOM 3150 C CA . ALA A 1 394 ? 16.456 2.391 -19.047 1.00 93.19 394 ALA A CA 1
ATOM 3151 C C . ALA A 1 394 ? 15.344 3.425 -18.835 1.00 93.19 394 ALA A C 1
ATOM 3153 O O . ALA A 1 394 ? 14.237 3.249 -19.344 1.00 93.19 394 ALA A O 1
ATOM 3154 N N . ALA A 1 395 ? 15.637 4.515 -18.125 1.00 92.94 395 ALA A N 1
ATOM 3155 C CA . ALA A 1 395 ? 14.704 5.605 -17.867 1.00 92.94 395 ALA A CA 1
ATOM 3156 C C . ALA A 1 395 ? 14.281 6.304 -19.164 1.00 92.94 395 ALA A C 1
ATOM 3158 O O . ALA A 1 395 ? 13.100 6.582 -19.359 1.00 92.94 395 ALA A O 1
ATOM 3159 N N . PHE A 1 396 ? 15.223 6.512 -20.085 1.00 94.50 396 PHE A N 1
ATOM 3160 C CA . PHE A 1 396 ? 14.937 7.048 -21.410 1.00 94.50 396 PHE A CA 1
ATOM 3161 C C . PHE A 1 396 ? 13.959 6.153 -22.184 1.00 94.50 396 PHE A C 1
ATOM 3163 O O . PHE A 1 396 ? 12.907 6.622 -22.608 1.00 94.50 396 PHE A O 1
ATOM 3170 N N . ILE A 1 397 ? 14.254 4.853 -22.318 1.00 95.12 397 ILE A N 1
ATOM 3171 C CA . ILE A 1 397 ? 13.393 3.910 -23.060 1.00 95.12 397 ILE A CA 1
ATOM 3172 C C . ILE A 1 397 ? 12.025 3.750 -22.381 1.00 95.12 397 ILE A C 1
ATOM 3174 O O . ILE A 1 397 ? 11.004 3.618 -23.051 1.00 95.12 397 ILE A O 1
ATOM 3178 N N . THR A 1 398 ? 11.981 3.821 -21.051 1.00 94.00 398 THR A N 1
ATOM 3179 C CA . THR A 1 398 ? 10.736 3.783 -20.268 1.00 94.00 398 THR A CA 1
ATOM 3180 C C . THR A 1 398 ? 9.768 4.896 -20.681 1.00 94.00 398 THR A C 1
ATOM 3182 O O . THR A 1 398 ? 8.557 4.677 -20.698 1.00 94.00 398 THR A O 1
ATOM 3185 N N . CYS A 1 399 ? 10.283 6.063 -21.066 1.00 94.44 399 CYS A N 1
ATOM 3186 C CA . CYS A 1 399 ? 9.496 7.216 -21.506 1.00 94.44 399 CYS A CA 1
ATOM 3187 C C . CYS A 1 399 ? 9.365 7.328 -23.037 1.00 94.44 399 CYS A C 1
ATOM 3189 O O . CYS A 1 399 ? 8.808 8.312 -23.523 1.00 94.44 399 CYS A O 1
ATOM 3191 N N . LEU A 1 400 ? 9.896 6.364 -23.796 1.00 91.62 400 LEU A N 1
ATOM 3192 C CA . LEU A 1 400 ? 10.053 6.451 -25.246 1.00 91.62 400 LEU A CA 1
ATOM 3193 C C . LEU A 1 400 ? 8.823 5.957 -26.018 1.00 91.62 400 LEU A C 1
ATOM 3195 O O . LEU A 1 400 ? 8.306 4.872 -25.757 1.00 91.62 400 LEU A O 1
ATOM 3199 N N . GLY A 1 401 ? 8.445 6.723 -27.045 1.00 82.75 401 GLY A N 1
ATOM 3200 C CA . GLY A 1 401 ? 7.400 6.391 -28.016 1.00 82.75 401 GLY A CA 1
ATOM 3201 C C . GLY A 1 401 ? 6.143 7.245 -27.858 1.00 82.75 401 GLY A C 1
ATOM 3202 O O . GLY A 1 401 ? 5.694 7.519 -26.747 1.00 82.75 401 GLY A O 1
ATOM 3203 N N . LYS A 1 402 ? 5.542 7.645 -28.983 1.00 80.25 402 LYS A N 1
ATOM 3204 C CA . LYS A 1 402 ? 4.309 8.458 -29.009 1.00 80.25 402 LYS A CA 1
ATOM 3205 C C . LYS A 1 402 ? 3.115 7.796 -28.302 1.00 80.25 402 LYS A C 1
ATOM 3207 O O . LYS A 1 402 ? 2.262 8.483 -27.750 1.00 80.25 402 LYS A O 1
ATOM 3212 N N . ASP A 1 403 ? 3.065 6.464 -28.294 1.00 83.25 403 ASP A N 1
ATOM 3213 C CA . ASP A 1 403 ? 1.941 5.700 -27.740 1.00 83.25 403 ASP A CA 1
ATOM 3214 C C . ASP A 1 403 ? 1.992 5.625 -26.198 1.00 83.25 403 ASP A C 1
ATOM 3216 O O . ASP A 1 403 ? 1.012 5.264 -25.542 1.00 83.25 403 ASP A O 1
ATOM 3220 N N . VAL A 1 404 ? 3.095 6.063 -25.573 1.00 84.62 404 VAL A N 1
ATOM 3221 C CA . VAL A 1 404 ? 3.153 6.270 -24.114 1.00 84.62 404 VAL A CA 1
ATOM 3222 C C . VAL A 1 404 ? 2.096 7.288 -23.674 1.00 84.62 404 VAL A C 1
ATOM 3224 O O . VAL A 1 404 ? 1.456 7.108 -22.637 1.00 84.62 404 VAL A O 1
ATOM 3227 N N . ASP A 1 405 ? 1.830 8.305 -24.498 1.00 82.88 405 ASP A N 1
ATOM 3228 C CA . ASP A 1 405 ? 0.827 9.339 -24.228 1.00 82.88 405 ASP A CA 1
ATOM 3229 C C . ASP A 1 405 ? -0.612 8.774 -24.230 1.00 82.88 405 ASP A C 1
ATOM 3231 O O . ASP A 1 405 ? -1.540 9.384 -23.674 1.00 82.88 405 ASP A O 1
ATOM 3235 N N . THR A 1 406 ? -0.821 7.593 -24.829 1.00 86.50 406 THR A N 1
ATOM 3236 C CA . THR A 1 406 ? -2.124 6.920 -24.916 1.00 86.50 406 THR A CA 1
ATOM 3237 C C . THR A 1 406 ? -2.365 5.887 -23.822 1.00 86.50 406 THR A C 1
ATOM 3239 O O . THR A 1 406 ? -3.518 5.509 -23.625 1.00 86.50 406 THR A O 1
ATOM 3242 N N . VAL A 1 407 ? -1.345 5.502 -23.046 1.00 87.75 407 VAL A N 1
ATOM 3243 C CA . VAL A 1 407 ? -1.499 4.530 -21.951 1.00 87.75 407 VAL A CA 1
ATOM 3244 C C . VAL A 1 407 ? -2.521 5.037 -20.933 1.00 87.75 407 VAL A C 1
ATOM 3246 O O . VAL A 1 407 ? -2.482 6.190 -20.485 1.00 87.75 407 VAL A O 1
ATOM 3249 N N . ARG A 1 408 ? -3.468 4.174 -20.560 1.00 86.12 408 ARG A N 1
ATOM 3250 C CA . ARG A 1 408 ? -4.468 4.462 -19.529 1.00 86.12 408 ARG A CA 1
ATOM 3251 C C . ARG A 1 408 ? -4.435 3.386 -18.461 1.00 86.12 408 ARG A C 1
ATOM 3253 O O . ARG A 1 408 ? -4.551 2.204 -18.750 1.00 86.12 408 ARG A O 1
ATOM 3260 N N . THR A 1 409 ? -4.335 3.814 -17.212 1.00 83.50 409 THR A N 1
ATOM 3261 C CA . THR A 1 409 ? -4.529 2.960 -16.041 1.00 83.50 409 THR A CA 1
ATOM 3262 C C . THR A 1 409 ? -5.176 3.789 -14.946 1.00 83.50 409 THR A C 1
ATOM 3264 O O . THR A 1 409 ? -4.928 4.989 -14.833 1.00 83.50 409 THR A O 1
ATOM 3267 N N . LYS A 1 410 ? -6.079 3.180 -14.184 1.00 75.31 410 LYS A N 1
ATOM 3268 C CA . LYS A 1 410 ? -6.926 3.895 -13.237 1.00 75.31 410 LYS A CA 1
ATOM 3269 C C . LYS A 1 410 ? -6.729 3.330 -11.842 1.00 75.31 410 LYS A C 1
ATOM 3271 O O . LYS A 1 410 ? -7.060 2.175 -11.607 1.00 75.31 410 LYS A O 1
ATOM 3276 N N . ALA A 1 411 ? -6.318 4.184 -10.909 1.00 70.25 411 ALA A N 1
ATOM 3277 C CA . ALA A 1 411 ? -6.512 3.913 -9.491 1.00 70.25 411 ALA A CA 1
ATOM 3278 C C . ALA A 1 411 ? -8.024 3.903 -9.206 1.00 70.25 411 ALA A C 1
ATOM 3280 O O . ALA A 1 411 ? -8.709 4.921 -9.385 1.00 70.25 411 ALA A O 1
ATOM 3281 N N . TYR A 1 412 ? -8.583 2.756 -8.823 1.00 61.59 412 TYR A N 1
ATOM 3282 C CA . TYR A 1 412 ? -10.004 2.669 -8.516 1.00 61.59 412 TYR A CA 1
ATOM 3283 C C . TYR A 1 412 ? -10.305 3.342 -7.176 1.00 61.59 412 TYR A C 1
ATOM 3285 O O . TYR A 1 412 ? -9.801 2.950 -6.131 1.00 61.59 412 TYR A O 1
ATOM 3293 N N . TRP A 1 413 ? -11.208 4.319 -7.210 1.00 63.19 413 TRP A N 1
ATOM 3294 C CA . TRP A 1 413 ? -11.782 4.951 -6.031 1.00 63.19 413 TRP A CA 1
ATOM 3295 C C . TRP A 1 413 ? -13.291 5.001 -6.178 1.00 63.19 413 TRP A C 1
ATOM 3297 O O . TRP A 1 413 ? -13.814 5.505 -7.179 1.00 63.19 413 TRP A O 1
ATOM 3307 N N . TYR A 1 414 ? -14.004 4.503 -5.172 1.00 51.62 414 TYR A N 1
ATOM 3308 C CA . TYR A 1 414 ? -15.454 4.598 -5.161 1.00 51.62 414 TYR A CA 1
ATOM 3309 C C . TYR A 1 414 ? -15.884 6.075 -5.090 1.00 51.62 414 TYR A C 1
ATOM 3311 O O . TYR A 1 414 ? -15.604 6.755 -4.106 1.00 51.62 414 TYR A O 1
ATOM 3319 N N . GLY A 1 415 ? -16.582 6.559 -6.126 1.00 48.09 415 GLY A N 1
ATOM 3320 C CA . GLY A 1 415 ? -17.175 7.905 -6.167 1.00 48.09 415 GLY A CA 1
ATOM 3321 C C . GLY A 1 415 ? -16.339 9.008 -6.830 1.00 48.09 415 GLY A C 1
ATOM 3322 O O . GLY A 1 415 ? -16.768 10.156 -6.816 1.00 48.09 415 GLY A O 1
ATOM 3323 N N . LYS A 1 416 ? -15.188 8.687 -7.431 1.00 57.75 416 LYS A N 1
ATOM 3324 C CA . LYS A 1 416 ? -14.302 9.680 -8.058 1.00 57.75 416 LYS A CA 1
ATOM 3325 C C . LYS A 1 416 ? -14.734 10.077 -9.475 1.00 57.75 416 LYS A C 1
ATOM 3327 O O . LYS A 1 416 ? -15.021 9.195 -10.290 1.00 57.75 416 LYS A O 1
ATOM 3332 N N . THR A 1 417 ? -14.704 11.375 -9.793 1.00 52.16 417 THR A N 1
ATOM 3333 C CA . THR A 1 417 ? -15.177 11.923 -11.084 1.00 52.16 417 THR A CA 1
ATOM 3334 C C . THR A 1 417 ? -14.133 12.703 -11.902 1.00 52.16 417 THR A C 1
ATOM 3336 O O . THR A 1 417 ? -14.345 12.843 -13.103 1.00 52.16 417 THR A O 1
ATOM 3339 N N . THR A 1 418 ? -13.009 13.169 -11.330 1.00 56.25 418 THR A N 1
ATOM 3340 C CA . THR A 1 418 ? -12.157 14.208 -11.971 1.00 56.25 418 THR A CA 1
ATOM 3341 C C . THR A 1 418 ? -10.662 13.891 -12.156 1.00 56.25 418 THR A C 1
ATOM 3343 O O . THR A 1 418 ? -9.939 14.733 -12.685 1.00 56.25 418 THR A O 1
ATOM 3346 N N . SER A 1 419 ? -10.143 12.709 -11.792 1.00 66.38 419 SER A N 1
ATOM 3347 C CA . SER A 1 419 ? -8.710 12.413 -12.004 1.00 66.38 419 SER A CA 1
ATOM 3348 C C . SER A 1 419 ? -8.362 11.923 -13.403 1.00 66.38 419 SER A C 1
ATOM 3350 O O . SER A 1 419 ? -9.062 11.073 -13.956 1.00 66.38 419 SER A O 1
ATOM 3352 N N . SER A 1 420 ? -7.204 12.359 -13.906 1.00 76.00 420 SER A N 1
ATOM 3353 C CA . SER A 1 420 ? -6.569 11.764 -15.082 1.00 76.00 420 SER A CA 1
ATOM 3354 C C . SER A 1 420 ? -6.284 10.276 -14.849 1.00 76.00 420 SER A C 1
ATOM 3356 O O . SER A 1 420 ? -5.780 9.901 -13.793 1.00 76.00 420 SER A O 1
ATOM 3358 N N . ASN A 1 421 ? -6.580 9.445 -15.852 1.00 83.56 421 ASN A N 1
ATOM 3359 C CA . ASN A 1 421 ? -6.152 8.039 -15.919 1.00 83.56 421 ASN A CA 1
ATOM 3360 C C . ASN A 1 421 ? -4.860 7.878 -16.739 1.00 83.56 421 ASN A C 1
ATOM 3362 O O . ASN A 1 421 ? -4.492 6.766 -17.107 1.00 83.56 421 ASN A O 1
ATOM 3366 N N . ASN A 1 422 ? -4.225 8.984 -17.134 1.00 87.12 422 ASN A N 1
ATOM 3367 C CA . ASN A 1 422 ? -2.982 8.967 -17.891 1.00 87.12 422 ASN A CA 1
ATOM 3368 C C . ASN A 1 422 ? -1.798 9.082 -16.913 1.00 87.12 422 ASN A C 1
ATOM 3370 O O . ASN A 1 422 ? -1.644 10.152 -16.317 1.00 87.12 422 ASN A O 1
ATOM 3374 N N . PRO A 1 423 ? -0.949 8.048 -16.750 1.00 89.44 423 PRO A N 1
ATOM 3375 C CA . PRO A 1 423 ? 0.224 8.111 -15.871 1.00 89.44 423 PRO A CA 1
ATOM 3376 C C . PRO A 1 423 ? 1.186 9.247 -16.200 1.00 89.44 423 PRO A C 1
ATOM 3378 O O . PRO A 1 423 ? 1.852 9.780 -15.313 1.00 89.44 423 PRO A O 1
ATOM 3381 N N . LEU A 1 424 ? 1.250 9.636 -17.469 1.00 91.19 424 LEU A N 1
ATOM 3382 C CA . LEU A 1 424 ? 2.147 10.676 -17.939 1.00 91.19 424 LEU A CA 1
ATOM 3383 C C . LEU A 1 424 ? 1.783 12.063 -17.409 1.00 91.19 424 LEU A C 1
ATOM 3385 O O . LEU A 1 424 ? 2.671 12.833 -17.061 1.00 91.19 424 LEU A O 1
ATOM 3389 N N . PHE A 1 425 ? 0.484 12.338 -17.244 1.00 89.31 425 PHE A N 1
ATOM 3390 C CA . PHE A 1 425 ? 0.010 13.571 -16.608 1.00 89.31 425 PHE A CA 1
ATOM 3391 C C . PHE A 1 425 ? 0.674 13.793 -15.245 1.00 89.31 425 PHE A C 1
ATOM 3393 O O . PHE A 1 425 ? 0.942 14.931 -14.871 1.00 89.31 425 PHE A O 1
ATOM 3400 N N . TYR A 1 426 ? 0.932 12.711 -14.508 1.00 88.50 426 TYR A N 1
ATOM 3401 C CA . TYR A 1 426 ? 1.570 12.765 -13.201 1.00 88.50 426 TYR A CA 1
ATOM 3402 C C . TYR A 1 426 ? 3.093 12.870 -13.292 1.00 88.50 426 TYR A C 1
ATOM 3404 O O . TYR A 1 426 ? 3.676 13.634 -12.531 1.00 88.50 426 TYR A O 1
ATOM 3412 N N . LEU A 1 42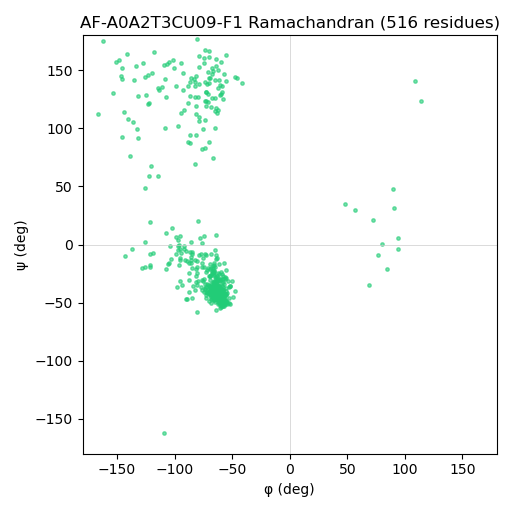7 ? 3.735 12.170 -14.236 1.00 92.50 427 LEU A N 1
ATOM 3413 C CA . LEU A 1 427 ? 5.186 12.264 -14.442 1.00 92.50 427 LEU A CA 1
ATOM 3414 C C . LEU A 1 427 ? 5.624 13.682 -14.826 1.00 92.50 427 LEU A C 1
ATOM 3416 O O . LEU A 1 427 ? 6.620 14.178 -14.309 1.00 92.50 427 LEU A O 1
ATOM 3420 N N . ASP A 1 428 ? 4.860 14.359 -15.684 1.00 91.94 428 ASP A N 1
ATOM 3421 C CA . ASP A 1 428 ? 5.163 15.725 -16.134 1.00 91.94 428 ASP A CA 1
ATOM 3422 C C . ASP A 1 428 ? 5.070 16.766 -14.995 1.00 91.94 428 ASP A C 1
ATOM 3424 O O . ASP A 1 428 ? 5.581 17.882 -15.112 1.00 91.94 428 ASP A O 1
ATOM 3428 N N . GLN A 1 429 ? 4.441 16.409 -13.870 1.00 89.44 429 GLN A N 1
ATOM 3429 C CA . GLN A 1 429 ? 4.350 17.253 -12.675 1.00 89.44 429 GLN A CA 1
ATOM 3430 C C . GLN A 1 429 ? 5.491 17.024 -11.680 1.00 89.44 429 GLN A C 1
ATOM 3432 O O . GLN A 1 429 ? 5.669 17.842 -10.772 1.00 89.44 429 GLN A O 1
ATOM 3437 N N . VAL A 1 430 ? 6.261 15.944 -11.836 1.00 90.56 430 VAL A N 1
ATOM 3438 C CA . VAL A 1 430 ? 7.365 15.616 -10.935 1.00 90.56 430 VAL A CA 1
ATOM 3439 C C . VAL A 1 430 ? 8.596 16.432 -11.309 1.00 90.56 430 VAL A C 1
ATOM 3441 O O . VAL A 1 430 ? 9.119 16.314 -12.410 1.00 90.56 430 VAL A O 1
ATOM 3444 N N . LYS A 1 431 ? 9.067 17.260 -10.376 1.00 90.50 431 LYS A N 1
ATOM 3445 C CA . LYS A 1 431 ? 10.242 18.134 -10.550 1.00 90.50 431 LYS A CA 1
ATOM 3446 C C . LYS A 1 431 ? 11.309 17.946 -9.473 1.00 90.50 431 LYS A C 1
ATOM 3448 O O . LYS A 1 431 ? 12.446 18.355 -9.676 1.00 90.50 431 LYS A O 1
ATOM 3453 N N . ASP A 1 432 ? 10.924 17.370 -8.337 1.00 88.38 432 ASP A N 1
ATOM 3454 C CA . ASP A 1 432 ? 11.763 17.093 -7.170 1.00 88.38 432 ASP A CA 1
ATOM 3455 C C . ASP A 1 432 ? 11.094 16.043 -6.255 1.00 88.38 432 ASP A C 1
ATOM 3457 O O . ASP A 1 432 ? 9.936 15.664 -6.460 1.00 88.38 432 ASP A O 1
ATOM 3461 N N . PHE A 1 433 ? 11.776 15.603 -5.196 1.00 83.62 433 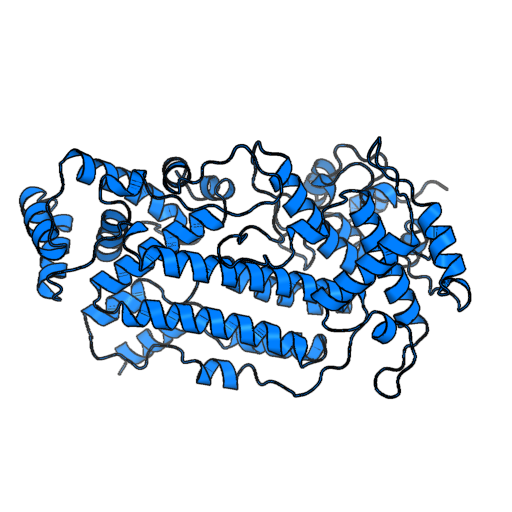PHE A N 1
ATOM 3462 C CA . PHE A 1 433 ? 11.201 14.665 -4.221 1.00 83.62 433 PHE A CA 1
ATOM 3463 C C . PHE A 1 433 ? 9.957 15.191 -3.485 1.00 83.62 433 PHE A C 1
ATOM 3465 O O . PHE A 1 433 ? 9.137 14.394 -3.054 1.00 83.62 433 PHE A O 1
ATOM 3472 N N . LYS A 1 434 ? 9.766 16.509 -3.337 1.00 83.62 434 LYS A N 1
ATOM 3473 C CA . LYS A 1 434 ? 8.564 17.054 -2.675 1.00 83.62 434 LYS A CA 1
ATOM 3474 C C . LYS A 1 434 ? 7.343 16.979 -3.585 1.00 83.62 434 LYS A C 1
ATOM 3476 O O . LYS A 1 434 ? 6.214 16.865 -3.115 1.00 83.62 434 LYS A O 1
ATOM 3481 N N . SER A 1 435 ? 7.546 17.062 -4.895 1.00 83.81 435 SER A N 1
ATOM 3482 C CA . SER A 1 435 ? 6.474 16.970 -5.881 1.00 83.81 435 SER A CA 1
ATOM 3483 C C . SER A 1 435 ? 5.861 15.567 -5.961 1.00 83.81 435 SER A C 1
ATOM 3485 O O . SER A 1 435 ? 4.670 15.455 -6.254 1.00 83.81 435 SER A O 1
ATOM 3487 N N . THR A 1 436 ? 6.610 14.513 -5.611 1.00 79.44 436 THR A N 1
ATOM 3488 C CA . THR A 1 436 ? 6.088 13.134 -5.578 1.00 79.44 436 THR A CA 1
ATOM 3489 C C . THR A 1 436 ? 5.036 12.937 -4.486 1.00 79.44 436 THR A C 1
ATOM 3491 O O . THR A 1 436 ? 4.127 12.135 -4.666 1.00 79.44 436 THR A O 1
ATOM 3494 N N . GLU A 1 437 ? 5.046 13.746 -3.417 1.00 75.56 437 GLU A N 1
ATOM 3495 C CA . GLU A 1 437 ? 4.004 13.743 -2.374 1.00 75.56 437 GLU A CA 1
ATOM 3496 C C . GLU A 1 437 ? 2.606 14.107 -2.906 1.00 75.56 437 GLU A C 1
ATOM 3498 O O . GLU A 1 437 ? 1.603 13.895 -2.222 1.00 75.56 437 GLU A O 1
ATOM 3503 N N . ARG A 1 438 ? 2.527 14.703 -4.103 1.00 74.56 438 ARG A N 1
ATOM 3504 C CA . ARG A 1 438 ? 1.269 15.065 -4.778 1.00 74.56 438 ARG A CA 1
ATOM 3505 C C . ARG A 1 438 ? 0.853 14.046 -5.832 1.00 74.56 438 ARG A C 1
ATOM 3507 O O . ARG A 1 438 ? -0.245 14.147 -6.376 1.00 74.56 438 ARG A O 1
ATOM 3514 N N . VAL A 1 439 ? 1.716 13.079 -6.126 1.00 79.06 439 VAL A N 1
ATOM 3515 C CA . VAL A 1 439 ? 1.450 12.036 -7.107 1.00 79.06 439 VAL A CA 1
ATOM 3516 C C . VAL A 1 439 ? 0.846 10.825 -6.399 1.00 79.06 439 VAL A C 1
ATOM 3518 O O . VAL A 1 439 ? 1.374 10.394 -5.374 1.00 79.06 439 VAL A O 1
ATOM 3521 N N . PRO A 1 440 ? -0.249 10.256 -6.928 1.00 79.44 440 PRO A N 1
ATOM 3522 C CA . PRO A 1 440 ? -0.810 9.035 -6.373 1.00 79.44 440 PRO A CA 1
ATOM 3523 C C . PRO A 1 440 ? 0.182 7.866 -6.422 1.00 79.44 440 PRO A C 1
ATOM 3525 O O . PRO A 1 440 ? 0.863 7.675 -7.435 1.00 79.44 440 PRO A O 1
ATOM 3528 N N . GLU A 1 441 ? 0.239 7.091 -5.335 1.00 80.50 441 GLU A N 1
ATOM 3529 C CA . GLU A 1 441 ? 1.067 5.885 -5.174 1.00 80.50 441 GLU A CA 1
ATOM 3530 C C . GLU A 1 441 ? 0.946 4.954 -6.384 1.00 80.50 441 GLU A C 1
ATOM 3532 O O . GLU A 1 441 ? 1.952 4.470 -6.892 1.00 80.50 441 GLU A O 1
ATOM 3537 N N . HIS A 1 442 ? -0.258 4.804 -6.941 1.00 84.12 442 HIS A N 1
ATOM 3538 C CA . HIS A 1 442 ? -0.508 4.037 -8.160 1.00 84.12 442 HIS A CA 1
ATOM 3539 C C . HIS A 1 442 ? 0.383 4.441 -9.330 1.00 84.12 442 HIS A C 1
ATOM 3541 O O . HIS A 1 442 ? 0.908 3.589 -10.046 1.00 84.12 442 HIS A O 1
ATOM 3547 N N . TYR A 1 443 ? 0.517 5.744 -9.566 1.00 86.19 443 TYR A N 1
ATOM 3548 C CA . TYR A 1 443 ? 1.263 6.255 -10.710 1.00 86.19 443 TYR A CA 1
ATOM 3549 C C . TYR A 1 443 ? 2.763 6.283 -10.435 1.00 86.19 443 TYR A C 1
ATOM 3551 O O . TYR A 1 443 ? 3.534 6.032 -11.359 1.00 86.19 443 TYR A O 1
ATOM 3559 N N . LEU A 1 444 ? 3.178 6.511 -9.183 1.00 86.25 444 LEU A N 1
ATOM 3560 C CA . LEU A 1 444 ? 4.570 6.304 -8.769 1.00 86.25 444 LEU A CA 1
ATOM 3561 C C . LEU A 1 444 ? 4.985 4.847 -9.019 1.00 86.25 444 LEU A C 1
ATOM 3563 O O . LEU A 1 444 ? 5.997 4.587 -9.667 1.00 86.25 444 LEU A O 1
ATOM 3567 N N . GLU A 1 445 ? 4.147 3.906 -8.592 1.00 87.00 445 GLU A N 1
ATOM 3568 C CA . GLU A 1 445 ? 4.369 2.470 -8.731 1.00 87.00 445 GLU A CA 1
ATOM 3569 C C . GLU A 1 445 ? 4.355 2.019 -10.200 1.00 87.00 445 GLU A C 1
ATOM 3571 O O . GLU A 1 445 ? 5.204 1.227 -10.610 1.00 87.00 445 GLU A O 1
ATOM 3576 N N . PHE A 1 446 ? 3.450 2.560 -11.027 1.00 89.69 446 PHE A N 1
ATOM 3577 C CA . PHE A 1 446 ? 3.449 2.325 -12.477 1.00 89.69 446 PHE A CA 1
ATOM 3578 C C . PHE A 1 446 ? 4.804 2.679 -13.096 1.00 89.69 446 PHE A C 1
ATOM 3580 O O . PHE A 1 446 ? 5.393 1.858 -13.800 1.00 89.69 446 PHE A O 1
ATOM 3587 N N . TRP A 1 447 ? 5.312 3.884 -12.822 1.00 91.62 447 TRP A N 1
ATOM 3588 C CA . TRP A 1 447 ? 6.570 4.361 -13.394 1.00 91.62 447 TRP A CA 1
ATOM 3589 C C . TRP A 1 447 ? 7.777 3.594 -12.861 1.00 91.62 447 TRP A C 1
ATOM 3591 O O . TRP A 1 447 ? 8.648 3.213 -13.645 1.00 91.62 447 TRP A O 1
ATOM 3601 N N . PHE A 1 448 ? 7.791 3.289 -11.562 1.00 89.94 448 PHE A N 1
ATOM 3602 C CA . PHE A 1 448 ? 8.823 2.461 -10.948 1.00 89.94 448 PHE A CA 1
ATOM 3603 C C . PHE A 1 448 ? 8.894 1.068 -11.588 1.00 89.94 448 PHE A C 1
ATOM 3605 O O . PHE A 1 448 ? 9.963 0.635 -12.018 1.00 89.94 448 PHE A O 1
ATOM 3612 N N . ARG A 1 449 ? 7.760 0.368 -11.719 1.00 89.38 449 ARG A N 1
ATOM 3613 C CA . ARG A 1 449 ? 7.713 -0.983 -12.308 1.00 89.38 449 ARG A CA 1
ATOM 3614 C C . ARG A 1 449 ? 8.046 -0.999 -13.789 1.00 89.38 449 ARG A C 1
ATOM 3616 O O . ARG A 1 449 ? 8.728 -1.909 -14.256 1.00 89.38 449 ARG A O 1
ATOM 3623 N N . ARG A 1 450 ? 7.580 0.009 -14.528 1.00 92.31 450 ARG A N 1
ATOM 3624 C CA . ARG A 1 450 ? 7.901 0.177 -15.948 1.00 92.31 450 ARG A CA 1
ATOM 3625 C C . ARG A 1 450 ? 9.409 0.342 -16.145 1.00 92.31 450 ARG A C 1
ATOM 3627 O O . ARG A 1 450 ? 9.990 -0.316 -17.005 1.00 92.31 450 ARG A O 1
ATOM 3634 N N . TYR A 1 451 ? 10.037 1.158 -15.299 1.00 92.50 451 TYR A N 1
ATOM 3635 C CA . TYR A 1 451 ? 11.482 1.353 -15.273 1.00 92.50 451 TYR A CA 1
ATOM 3636 C C . TYR A 1 451 ? 12.242 0.068 -14.928 1.00 92.50 451 TYR A C 1
ATOM 3638 O O . TYR A 1 451 ? 13.142 -0.326 -15.669 1.00 92.50 451 TYR A O 1
ATOM 3646 N N . THR A 1 452 ? 11.873 -0.624 -13.847 1.00 89.31 452 THR A N 1
ATOM 3647 C CA . THR A 1 452 ? 12.579 -1.846 -13.423 1.00 89.31 452 THR A CA 1
ATOM 3648 C C . THR A 1 452 ? 12.439 -2.989 -14.425 1.00 89.31 452 THR A C 1
ATOM 3650 O O . THR A 1 452 ? 13.401 -3.737 -14.624 1.00 89.31 452 THR A O 1
ATOM 3653 N N . LEU A 1 453 ? 11.302 -3.094 -15.121 1.00 91.50 453 LEU A N 1
ATOM 3654 C CA . LEU A 1 453 ? 11.136 -4.017 -16.246 1.00 91.50 453 LEU A CA 1
ATOM 3655 C C . LEU A 1 453 ? 12.121 -3.689 -17.374 1.00 91.50 453 LEU A C 1
ATOM 3657 O O . LEU A 1 453 ? 12.795 -4.582 -17.889 1.00 91.50 453 LEU A O 1
ATOM 3661 N N . MET A 1 454 ? 12.268 -2.408 -17.723 1.00 93.25 454 MET A N 1
ATOM 3662 C CA . MET A 1 454 ? 13.208 -1.996 -18.764 1.00 93.25 454 MET A CA 1
ATOM 3663 C C . MET A 1 454 ? 14.668 -2.239 -18.363 1.00 93.25 454 MET A C 1
ATOM 3665 O O . MET A 1 454 ? 15.442 -2.760 -19.163 1.00 93.25 454 MET A O 1
ATOM 3669 N N . VAL A 1 455 ? 15.051 -1.945 -17.117 1.00 90.94 455 VAL A N 1
ATOM 3670 C CA . VAL A 1 455 ? 16.387 -2.298 -16.602 1.00 90.94 455 VAL A CA 1
ATOM 3671 C C . VAL A 1 455 ? 16.624 -3.804 -16.750 1.00 90.94 455 VAL A C 1
ATOM 3673 O O . VAL A 1 455 ? 17.654 -4.217 -17.278 1.00 90.94 455 VAL A O 1
ATOM 3676 N N . SER A 1 456 ? 15.649 -4.623 -16.355 1.00 89.44 456 SER A N 1
ATOM 3677 C CA . SER A 1 456 ? 15.735 -6.087 -16.422 1.00 89.44 456 SER A CA 1
ATOM 3678 C C . SER A 1 456 ? 15.881 -6.600 -17.859 1.00 89.44 456 SER A C 1
ATOM 3680 O O . SER A 1 456 ? 16.709 -7.470 -18.125 1.00 89.44 456 SER A O 1
ATOM 3682 N N . ARG A 1 457 ? 15.157 -6.007 -18.814 1.00 91.38 457 ARG A N 1
ATOM 3683 C CA . ARG A 1 457 ? 15.300 -6.284 -20.252 1.00 91.38 457 ARG A CA 1
ATOM 3684 C C . ARG A 1 457 ? 16.680 -5.912 -20.788 1.00 91.38 457 ARG A C 1
ATOM 3686 O O . ARG A 1 457 ? 17.283 -6.706 -21.504 1.00 91.38 457 ARG A O 1
ATOM 3693 N N . LEU A 1 458 ? 17.213 -4.747 -20.413 1.00 91.50 458 LEU A N 1
ATOM 3694 C CA . LEU A 1 458 ? 18.543 -4.312 -20.852 1.00 91.50 458 LEU A CA 1
ATOM 3695 C C . LEU A 1 458 ? 19.654 -5.229 -20.334 1.00 91.50 458 LEU A C 1
ATOM 3697 O O . LEU A 1 458 ? 20.624 -5.459 -21.050 1.00 91.50 458 LEU A O 1
ATOM 3701 N N . VAL A 1 459 ? 19.507 -5.807 -19.141 1.00 88.38 459 VAL A N 1
ATOM 3702 C CA . VAL A 1 459 ? 20.475 -6.785 -18.612 1.00 88.38 459 VAL A CA 1
ATOM 3703 C C . VAL A 1 459 ? 20.208 -8.227 -19.062 1.00 88.38 459 VAL A C 1
ATOM 3705 O O . VAL A 1 459 ? 20.939 -9.130 -18.663 1.00 88.38 459 VAL A O 1
ATOM 3708 N N . GLY A 1 460 ? 19.188 -8.459 -19.897 1.00 87.75 460 GLY A N 1
ATOM 3709 C CA . GLY A 1 460 ? 18.827 -9.785 -20.410 1.00 87.75 460 GLY A CA 1
ATOM 3710 C C . GLY A 1 460 ? 18.191 -10.706 -19.373 1.00 87.75 460 GLY A C 1
ATOM 3711 O O . GLY A 1 460 ? 18.228 -11.922 -19.536 1.00 87.75 460 GLY A O 1
ATOM 3712 N N . ARG A 1 461 ? 17.639 -10.138 -18.296 1.00 87.19 461 ARG A N 1
ATOM 3713 C CA . ARG A 1 461 ? 17.058 -10.864 -17.162 1.00 87.19 461 ARG A CA 1
ATOM 3714 C C . ARG A 1 461 ? 15.618 -10.445 -16.868 1.00 87.19 461 ARG A C 1
ATOM 3716 O O . ARG A 1 461 ? 15.260 -10.167 -15.727 1.00 87.19 461 ARG A O 1
ATOM 3723 N N . GLU A 1 462 ? 14.773 -10.389 -17.899 1.00 89.75 462 GLU A N 1
ATOM 3724 C CA . GLU A 1 462 ? 13.324 -10.177 -17.717 1.00 89.75 462 GLU A CA 1
ATOM 3725 C C . GLU A 1 462 ? 12.701 -11.275 -16.828 1.00 89.75 462 GLU A C 1
ATOM 3727 O O . GLU A 1 462 ? 11.801 -10.990 -16.040 1.00 89.75 462 GLU A O 1
ATOM 3732 N N . ASP A 1 463 ? 13.256 -12.495 -16.844 1.00 87.69 463 ASP A N 1
ATOM 3733 C CA . ASP A 1 463 ? 12.906 -13.588 -15.925 1.00 87.69 463 ASP A CA 1
ATOM 3734 C C . ASP A 1 463 ? 13.039 -13.192 -14.445 1.00 87.69 463 ASP A C 1
ATOM 3736 O O . ASP A 1 463 ? 12.197 -13.564 -13.629 1.00 87.69 463 ASP A O 1
ATOM 3740 N N . LEU A 1 464 ? 14.054 -12.395 -14.092 1.00 83.75 464 LEU A N 1
ATOM 3741 C CA . LEU A 1 464 ? 14.246 -11.927 -12.719 1.00 83.75 464 LEU A CA 1
ATOM 3742 C C . LEU A 1 464 ? 13.182 -10.925 -12.297 1.00 83.75 464 LEU A C 1
ATOM 3744 O O . LEU A 1 464 ? 12.773 -10.948 -11.141 1.00 83.75 464 LEU A O 1
ATOM 3748 N N . TRP A 1 465 ? 12.717 -10.073 -13.209 1.00 88.06 465 TRP A N 1
ATOM 3749 C CA . TRP A 1 465 ? 11.621 -9.154 -12.913 1.00 88.06 465 TRP A CA 1
ATOM 3750 C C . TRP A 1 465 ? 10.328 -9.923 -12.614 1.00 88.06 465 TRP A C 1
ATOM 3752 O O . TRP A 1 465 ? 9.648 -9.633 -11.630 1.00 88.06 465 TRP A O 1
ATOM 3762 N N . HIS A 1 466 ? 10.026 -10.963 -13.401 1.00 89.25 466 HIS A N 1
ATOM 3763 C CA . HIS A 1 466 ? 8.899 -11.859 -13.126 1.00 89.25 466 HIS A CA 1
ATOM 3764 C C . HIS A 1 466 ? 9.050 -12.574 -11.779 1.00 89.25 466 HIS A C 1
ATOM 3766 O O . HIS A 1 466 ? 8.146 -12.497 -10.949 1.00 89.25 466 HIS A O 1
ATOM 3772 N N . HIS A 1 467 ? 10.211 -13.185 -11.524 1.00 86.25 467 HIS A N 1
ATOM 3773 C CA . HIS A 1 467 ? 10.499 -13.869 -10.259 1.00 86.25 467 HIS A CA 1
ATOM 3774 C C . HIS A 1 467 ? 10.375 -12.935 -9.048 1.00 86.25 467 HIS A C 1
ATOM 3776 O O . HIS A 1 467 ? 9.815 -13.317 -8.027 1.00 86.25 467 HIS A O 1
ATOM 3782 N N . GLN A 1 468 ? 10.859 -11.695 -9.147 1.00 84.81 468 GLN A N 1
ATOM 3783 C CA . GLN A 1 468 ? 10.752 -10.700 -8.073 1.00 84.81 468 GLN A CA 1
ATOM 3784 C C . GLN A 1 468 ? 9.303 -10.306 -7.793 1.00 84.81 468 GLN A C 1
ATOM 3786 O O . GLN A 1 468 ? 8.914 -10.187 -6.634 1.00 84.81 468 GLN A O 1
ATOM 3791 N N . ASN A 1 469 ? 8.495 -10.142 -8.841 1.00 87.50 469 ASN A N 1
ATOM 3792 C CA . ASN A 1 469 ? 7.073 -9.860 -8.689 1.00 87.50 469 ASN A CA 1
ATOM 3793 C C . ASN A 1 469 ? 6.335 -11.030 -8.030 1.00 87.50 469 ASN A C 1
ATOM 3795 O O . ASN A 1 469 ? 5.523 -10.809 -7.137 1.00 87.50 469 ASN A O 1
ATOM 3799 N N . GLU A 1 470 ? 6.627 -12.268 -8.427 1.00 88.38 470 GLU A N 1
ATOM 3800 C CA . GLU A 1 470 ? 6.071 -13.467 -7.788 1.00 88.38 470 GLU A CA 1
ATOM 3801 C C . GLU A 1 470 ? 6.517 -13.599 -6.328 1.00 88.38 470 GLU A C 1
ATOM 3803 O O . GLU A 1 470 ? 5.723 -13.969 -5.463 1.00 88.38 470 GLU A O 1
ATOM 3808 N N . LEU A 1 471 ? 7.777 -13.271 -6.039 1.00 87.19 471 LEU A N 1
ATOM 3809 C CA . LEU A 1 471 ? 8.324 -13.292 -4.689 1.00 87.19 471 LEU A CA 1
ATOM 3810 C C . LEU A 1 471 ? 7.658 -12.246 -3.789 1.00 87.19 471 LEU A C 1
ATOM 3812 O O . LEU A 1 471 ? 7.352 -12.562 -2.645 1.00 87.19 471 LEU A O 1
ATOM 3816 N N . GLU A 1 472 ? 7.392 -11.040 -4.294 1.00 87.50 472 GLU A N 1
ATOM 3817 C CA . GLU A 1 472 ? 6.670 -9.996 -3.557 1.00 87.50 472 GLU A CA 1
ATOM 3818 C C . GLU A 1 472 ? 5.234 -10.418 -3.226 1.00 87.50 472 GLU A C 1
ATOM 3820 O O . GLU A 1 472 ? 4.782 -10.238 -2.094 1.00 87.50 472 GLU A O 1
ATOM 3825 N N . GLN A 1 473 ? 4.523 -11.016 -4.190 1.00 89.62 473 GLN A N 1
ATOM 3826 C CA . GLN A 1 473 ? 3.180 -11.557 -3.952 1.00 89.62 473 GLN A CA 1
ATOM 3827 C C . GLN A 1 473 ? 3.222 -12.646 -2.878 1.00 89.62 473 GLN A C 1
ATOM 3829 O O . GLN A 1 473 ? 2.470 -12.587 -1.906 1.00 89.62 473 GLN A O 1
ATOM 3834 N N . PHE A 1 474 ? 4.160 -13.587 -3.010 1.00 91.69 474 PHE A N 1
ATOM 3835 C CA . PHE A 1 474 ? 4.348 -14.659 -2.041 1.00 91.69 474 PHE A CA 1
ATOM 3836 C C . PHE A 1 474 ? 4.700 -14.125 -0.647 1.00 91.69 474 PHE A C 1
ATOM 3838 O O . PHE A 1 474 ? 4.121 -14.575 0.338 1.00 91.69 474 PHE A O 1
ATOM 3845 N N . GLU A 1 475 ? 5.621 -13.162 -0.540 1.00 89.94 475 GLU A N 1
ATOM 3846 C CA . GLU A 1 475 ? 6.000 -12.532 0.729 1.00 89.94 475 GLU A CA 1
ATOM 3847 C C . GLU A 1 475 ? 4.780 -11.915 1.413 1.00 89.94 475 GLU A C 1
ATOM 3849 O O . GLU A 1 475 ? 4.528 -12.169 2.592 1.00 89.94 475 GLU A O 1
ATOM 3854 N N . GLY A 1 476 ? 4.002 -11.124 0.675 1.00 90.38 476 GLY A N 1
ATOM 3855 C CA . GLY A 1 476 ? 2.840 -10.441 1.220 1.00 90.38 476 GLY A CA 1
ATOM 3856 C C . GLY A 1 476 ? 1.726 -11.394 1.651 1.00 90.38 476 GLY A C 1
ATOM 3857 O O . GLY A 1 476 ? 1.173 -11.241 2.744 1.00 90.38 476 GLY A O 1
ATOM 3858 N N . GLU A 1 477 ? 1.450 -12.432 0.857 1.00 90.88 477 GLU A N 1
ATOM 3859 C CA . GLU A 1 477 ? 0.547 -13.521 1.244 1.00 90.88 477 GLU A CA 1
ATOM 3860 C C . GLU A 1 477 ? 1.051 -14.259 2.488 1.00 90.88 477 GLU A C 1
ATOM 3862 O O . GLU A 1 477 ? 0.269 -14.587 3.384 1.00 90.88 477 GLU A O 1
ATOM 3867 N N . ARG A 1 478 ? 2.366 -14.478 2.588 1.00 91.81 478 ARG A N 1
ATOM 3868 C CA . ARG A 1 478 ? 2.981 -15.175 3.715 1.00 91.81 478 ARG A CA 1
ATOM 3869 C C . ARG A 1 478 ? 2.921 -14.360 5.002 1.00 91.81 478 ARG A C 1
ATOM 3871 O O . ARG A 1 478 ? 2.567 -14.913 6.040 1.00 91.81 478 ARG A O 1
ATOM 3878 N N . ILE A 1 479 ? 3.205 -13.060 4.946 1.00 91.94 479 ILE A N 1
ATOM 3879 C CA . ILE A 1 479 ? 3.078 -12.145 6.090 1.00 91.94 479 ILE A CA 1
ATOM 3880 C C . ILE A 1 479 ? 1.620 -12.077 6.561 1.00 91.94 479 ILE A C 1
ATOM 3882 O O . ILE A 1 479 ? 1.355 -12.183 7.762 1.00 91.94 479 ILE A O 1
ATOM 3886 N N . ALA A 1 480 ? 0.664 -11.968 5.632 1.00 90.06 480 ALA A N 1
ATOM 3887 C CA . ALA A 1 480 ? -0.757 -12.011 5.969 1.00 90.06 480 ALA A CA 1
ATOM 3888 C C . ALA A 1 480 ? -1.136 -13.339 6.649 1.00 90.06 480 ALA A C 1
ATOM 3890 O O . ALA A 1 480 ? -1.797 -13.326 7.688 1.00 90.06 480 ALA A O 1
ATOM 3891 N N . ALA A 1 481 ? -0.640 -14.465 6.129 1.00 90.06 481 ALA A N 1
ATOM 3892 C CA . ALA A 1 481 ? -0.873 -15.787 6.698 1.00 90.06 481 ALA A CA 1
ATOM 3893 C C . ALA A 1 481 ? -0.231 -15.973 8.087 1.00 90.06 481 ALA A C 1
ATOM 3895 O O . ALA A 1 481 ? -0.819 -16.627 8.947 1.00 90.06 481 ALA A O 1
ATOM 3896 N N . VAL A 1 482 ? 0.935 -15.379 8.364 1.00 91.81 482 VAL A N 1
ATOM 3897 C CA . VAL A 1 482 ? 1.516 -15.365 9.722 1.00 91.81 482 VAL A CA 1
ATOM 3898 C C . VAL A 1 482 ? 0.573 -14.653 10.693 1.00 91.81 482 VAL A C 1
ATOM 3900 O O . VAL A 1 482 ? 0.265 -15.185 11.758 1.00 91.81 482 VAL A O 1
ATOM 3903 N N . LEU A 1 483 ? 0.024 -13.504 10.297 1.00 89.75 483 LEU A N 1
ATOM 3904 C CA . LEU A 1 483 ? -0.974 -12.791 11.097 1.00 89.75 483 LEU A CA 1
ATOM 3905 C C . LEU A 1 483 ? -2.296 -13.568 11.241 1.00 89.75 483 LEU A C 1
ATOM 3907 O O . LEU A 1 483 ? -3.036 -13.329 12.189 1.00 89.75 483 LEU A O 1
ATOM 3911 N N . ASP A 1 484 ? -2.616 -14.497 10.336 1.00 86.19 484 ASP A N 1
ATOM 3912 C CA . ASP A 1 484 ? -3.792 -15.379 10.430 1.00 86.19 484 ASP A CA 1
ATOM 3913 C C . ASP A 1 484 ? -3.565 -16.647 11.256 1.00 86.19 484 ASP A C 1
ATOM 3915 O O . ASP A 1 484 ? -4.535 -17.296 11.637 1.00 86.19 484 ASP A O 1
ATOM 3919 N N . THR A 1 485 ? -2.316 -17.019 11.541 1.00 87.75 485 THR A N 1
ATOM 3920 C CA . THR A 1 485 ? -1.989 -18.335 12.122 1.00 87.75 485 THR A CA 1
ATOM 3921 C C . THR A 1 485 ? -1.322 -18.265 13.496 1.00 87.75 485 THR A C 1
ATOM 3923 O O . THR A 1 485 ? -1.189 -19.292 14.161 1.00 87.75 485 THR A O 1
ATOM 3926 N N . TYR A 1 486 ? -0.974 -17.066 13.966 1.00 88.88 486 TYR A N 1
ATOM 3927 C CA . TYR A 1 486 ? -0.372 -16.823 15.279 1.00 88.88 486 TYR A CA 1
ATOM 3928 C C . TYR A 1 486 ? -1.147 -15.761 16.068 1.00 88.88 486 TYR A C 1
ATOM 3930 O O . TYR A 1 486 ? -1.826 -14.916 15.487 1.00 88.88 486 TYR A O 1
ATOM 3938 N N . ASP A 1 487 ? -1.036 -15.782 17.400 1.00 87.25 487 ASP A N 1
ATOM 3939 C CA . ASP A 1 487 ? -1.435 -14.632 18.218 1.00 87.25 487 ASP A CA 1
ATOM 3940 C C . ASP A 1 487 ? -0.616 -13.388 17.826 1.00 87.25 487 ASP A C 1
ATOM 3942 O O . ASP A 1 487 ? 0.478 -13.502 17.259 1.00 87.25 487 ASP A O 1
ATOM 3946 N N . ILE A 1 488 ? -1.146 -12.193 18.109 1.00 89.94 488 ILE A N 1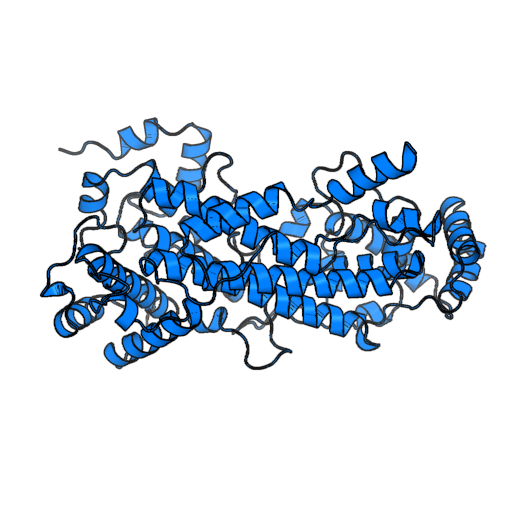
ATOM 3947 C CA . ILE A 1 488 ? -0.558 -10.956 17.569 1.00 89.94 488 ILE A CA 1
ATOM 3948 C C . ILE A 1 488 ? 0.877 -10.733 18.052 1.00 89.94 488 ILE A C 1
ATOM 3950 O O . ILE A 1 488 ? 1.715 -10.308 17.264 1.00 89.94 488 ILE A O 1
ATOM 3954 N N . PHE A 1 489 ? 1.193 -11.061 19.306 1.00 90.50 489 PHE A N 1
ATOM 3955 C CA . PHE A 1 489 ? 2.517 -10.818 19.876 1.00 90.50 489 PHE A CA 1
ATOM 3956 C C . PHE A 1 489 ? 3.559 -11.776 19.304 1.00 90.50 489 PHE A C 1
ATOM 3958 O O . PHE A 1 489 ? 4.669 -11.359 18.960 1.00 90.50 489 PHE A O 1
ATOM 3965 N N . THR A 1 490 ? 3.199 -13.050 19.134 1.00 91.31 490 THR A N 1
ATOM 3966 C CA . THR A 1 490 ? 4.066 -14.013 18.450 1.00 91.31 490 THR A CA 1
ATOM 3967 C C . THR A 1 490 ? 4.282 -13.613 16.992 1.00 91.31 490 THR A C 1
ATOM 3969 O O . THR A 1 490 ? 5.428 -13.599 16.536 1.00 91.31 490 THR A O 1
ATOM 3972 N N . ALA A 1 491 ? 3.219 -13.227 16.276 1.00 92.12 491 ALA A N 1
ATOM 3973 C CA . ALA A 1 491 ? 3.322 -12.756 14.897 1.00 92.12 491 ALA A CA 1
ATOM 3974 C C . ALA A 1 491 ? 4.234 -11.524 14.790 1.00 92.12 491 ALA A C 1
ATOM 3976 O O . ALA A 1 491 ? 5.134 -11.496 13.956 1.00 92.12 491 ALA A O 1
ATOM 3977 N N . VAL A 1 492 ? 4.064 -10.541 15.678 1.00 93.31 492 VAL A N 1
ATOM 3978 C CA . VAL A 1 492 ? 4.897 -9.332 15.762 1.00 93.31 492 VAL A CA 1
ATOM 3979 C C . VAL A 1 492 ? 6.372 -9.682 15.955 1.00 93.31 492 VAL A C 1
ATOM 3981 O O . VAL A 1 492 ? 7.228 -9.195 15.217 1.00 93.31 492 VAL A O 1
ATOM 3984 N N . LYS A 1 493 ? 6.689 -10.572 16.902 1.00 92.69 493 LYS A N 1
ATOM 3985 C CA . LYS A 1 493 ? 8.070 -11.007 17.151 1.00 92.69 493 LYS A CA 1
ATOM 3986 C C . LYS A 1 493 ? 8.688 -11.678 15.923 1.00 92.69 493 LYS A C 1
ATOM 3988 O O . LYS A 1 493 ? 9.833 -11.382 15.574 1.00 92.69 493 LYS A O 1
ATOM 3993 N N . MET A 1 494 ? 7.935 -12.567 15.276 1.00 91.50 494 MET A N 1
ATOM 3994 C CA . MET A 1 494 ? 8.371 -13.261 14.064 1.00 91.50 494 MET A CA 1
ATOM 3995 C C . MET A 1 494 ? 8.604 -12.290 12.911 1.00 91.50 494 MET A C 1
ATOM 3997 O O . MET A 1 494 ? 9.637 -12.374 12.260 1.00 91.50 494 MET A O 1
ATOM 4001 N N . LEU A 1 495 ? 7.689 -11.347 12.690 1.00 92.12 495 LEU A N 1
ATOM 4002 C CA . LEU A 1 495 ? 7.804 -10.350 11.628 1.00 92.12 495 LEU A CA 1
ATOM 4003 C C . LEU A 1 495 ? 8.969 -9.388 11.864 1.00 92.12 495 LEU A C 1
ATOM 4005 O O . LEU A 1 495 ? 9.687 -9.078 10.923 1.00 92.12 495 LEU A O 1
ATOM 4009 N N . ASN A 1 496 ? 9.213 -8.958 13.105 1.00 90.19 496 ASN A N 1
ATOM 4010 C CA . ASN A 1 496 ? 10.397 -8.153 13.415 1.00 90.19 496 ASN A CA 1
ATOM 4011 C C . ASN A 1 496 ? 11.683 -8.918 13.117 1.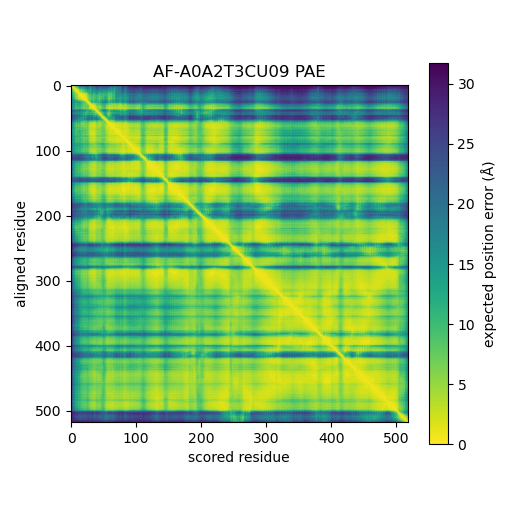00 90.19 496 ASN A C 1
ATOM 4013 O O . ASN A 1 496 ? 12.541 -8.400 12.417 1.00 90.19 496 ASN A O 1
ATOM 4017 N N . THR A 1 497 ? 11.762 -10.173 13.568 1.00 88.06 497 THR A N 1
ATOM 4018 C CA . THR A 1 497 ? 12.897 -11.052 13.257 1.00 88.06 497 THR A CA 1
ATOM 4019 C C . THR A 1 497 ? 13.061 -11.165 11.741 1.00 88.06 497 THR A C 1
ATOM 4021 O O . THR A 1 497 ? 14.126 -10.885 11.208 1.00 88.06 497 THR A O 1
ATOM 4024 N N . TYR A 1 498 ? 11.987 -11.488 11.024 1.00 86.94 498 TYR A N 1
ATOM 4025 C CA . TYR A 1 498 ? 11.976 -11.572 9.570 1.00 86.94 498 TYR A CA 1
ATOM 4026 C C . TYR A 1 498 ? 12.511 -10.301 8.898 1.00 86.94 498 TYR A C 1
ATOM 4028 O O . TYR A 1 498 ? 13.411 -10.397 8.075 1.00 86.94 498 TYR A O 1
ATOM 40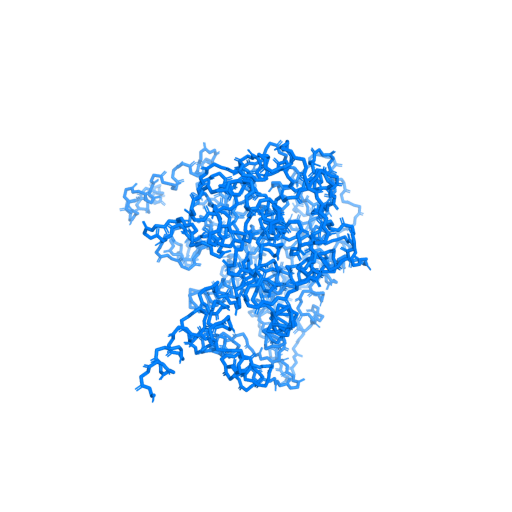36 N N . PHE A 1 499 ? 12.015 -9.120 9.266 1.00 83.12 499 PHE A N 1
ATOM 4037 C CA . PHE A 1 499 ? 12.450 -7.862 8.659 1.00 83.12 499 PHE A CA 1
ATOM 4038 C C . PHE A 1 499 ? 13.872 -7.440 9.054 1.00 83.12 499 PHE A C 1
ATOM 4040 O O . PHE A 1 499 ? 14.459 -6.611 8.365 1.00 83.12 499 PHE A O 1
ATOM 4047 N N . ASP A 1 500 ? 14.417 -7.962 10.153 1.00 79.25 500 ASP A N 1
ATOM 4048 C CA . ASP A 1 500 ? 15.813 -7.737 10.543 1.00 79.25 500 ASP A CA 1
ATOM 4049 C C . ASP A 1 500 ? 16.768 -8.684 9.786 1.00 79.25 500 ASP A C 1
ATOM 4051 O O . ASP A 1 500 ? 17.929 -8.344 9.569 1.00 79.25 500 ASP A O 1
ATOM 4055 N N . TYR A 1 501 ? 16.280 -9.860 9.363 1.00 70.50 501 TYR A N 1
ATOM 4056 C CA . TYR A 1 501 ? 17.065 -10.889 8.668 1.00 70.50 501 TYR A CA 1
ATOM 4057 C C . TYR A 1 501 ? 16.930 -10.873 7.144 1.00 70.50 501 TYR A C 1
ATOM 4059 O O . TYR A 1 501 ? 17.908 -11.167 6.455 1.00 70.50 501 TYR A O 1
ATOM 4067 N N . VAL A 1 502 ? 15.744 -10.584 6.599 1.00 66.94 502 VAL A N 1
ATOM 4068 C CA . VAL A 1 502 ? 15.527 -10.544 5.151 1.00 66.94 502 VAL A CA 1
ATOM 4069 C C . VAL A 1 502 ? 16.073 -9.232 4.622 1.00 66.94 502 VAL A C 1
ATOM 4071 O O . VAL A 1 502 ? 15.514 -8.172 4.908 1.00 66.94 502 VAL A O 1
ATOM 4074 N N . PRO A 1 503 ? 17.180 -9.268 3.868 1.00 55.56 503 PRO A N 1
ATOM 4075 C CA . PRO A 1 503 ? 17.897 -8.049 3.598 1.00 55.56 503 PRO A CA 1
ATOM 4076 C C . PRO A 1 503 ? 17.190 -7.275 2.495 1.00 55.56 503 PRO A C 1
ATOM 4078 O O . PRO A 1 503 ? 17.270 -7.611 1.310 1.00 55.56 503 PRO A O 1
ATOM 4081 N N . ASP A 1 504 ? 16.532 -6.203 2.894 1.00 55.78 504 ASP A N 1
ATOM 4082 C CA . ASP A 1 504 ? 16.002 -5.229 1.967 1.00 55.78 504 ASP A CA 1
ATOM 4083 C C . ASP A 1 504 ? 17.182 -4.417 1.423 1.00 55.78 504 ASP A C 1
ATOM 4085 O O . ASP A 1 504 ? 17.817 -3.659 2.154 1.00 55.78 504 ASP A O 1
ATOM 4089 N N . ILE A 1 505 ? 17.562 -4.646 0.161 1.00 43.00 505 ILE A N 1
ATOM 4090 C CA . ILE A 1 505 ? 18.640 -3.937 -0.564 1.00 43.00 505 ILE A CA 1
ATOM 4091 C C . ILE A 1 505 ? 20.077 -4.223 -0.055 1.00 43.00 505 ILE A C 1
ATOM 4093 O O . ILE A 1 505 ? 21.007 -4.302 -0.866 1.00 43.00 505 ILE A O 1
ATOM 4097 N N . ALA A 1 506 ? 20.289 -4.426 1.249 1.00 38.56 506 ALA A N 1
ATOM 4098 C CA . ALA A 1 506 ? 21.602 -4.621 1.867 1.00 38.56 506 ALA A CA 1
ATOM 4099 C C . ALA A 1 506 ? 22.198 -6.006 1.596 1.00 38.56 506 ALA A C 1
ATOM 4101 O O . ALA A 1 506 ? 23.371 -6.107 1.272 1.00 38.56 506 ALA A O 1
ATOM 4102 N N . GLY A 1 507 ? 21.407 -7.074 1.643 1.00 48.56 507 GLY A N 1
ATOM 4103 C CA . GLY A 1 507 ? 21.925 -8.443 1.509 1.00 48.56 507 GLY A CA 1
ATOM 4104 C C . GLY A 1 507 ? 22.363 -8.801 0.106 1.00 48.56 507 GLY A C 1
ATOM 4105 O O . GLY A 1 507 ? 23.387 -9.459 -0.018 1.00 48.56 507 GLY A O 1
ATOM 4106 N N . PRO A 1 508 ? 21.697 -8.337 -0.965 1.00 48.84 508 PRO A N 1
ATOM 4107 C CA . PRO A 1 508 ? 22.303 -8.379 -2.282 1.00 48.84 508 PRO A CA 1
ATOM 4108 C C . PRO A 1 508 ? 23.635 -7.616 -2.302 1.00 48.84 508 PRO A C 1
ATOM 4110 O O . PRO A 1 508 ? 24.623 -8.190 -2.731 1.00 48.84 508 PRO A O 1
ATOM 4113 N N . ARG A 1 509 ? 23.732 -6.390 -1.756 1.00 49.03 509 ARG A N 1
ATOM 4114 C CA . ARG A 1 509 ? 25.007 -5.635 -1.676 1.00 49.03 509 ARG A CA 1
ATOM 4115 C C . ARG A 1 509 ? 26.092 -6.341 -0.843 1.00 49.03 509 ARG A C 1
ATOM 4117 O O . ARG A 1 509 ? 27.263 -6.286 -1.207 1.00 49.03 509 ARG A O 1
ATOM 4124 N N . GLU A 1 510 ? 25.735 -7.004 0.250 1.00 52.16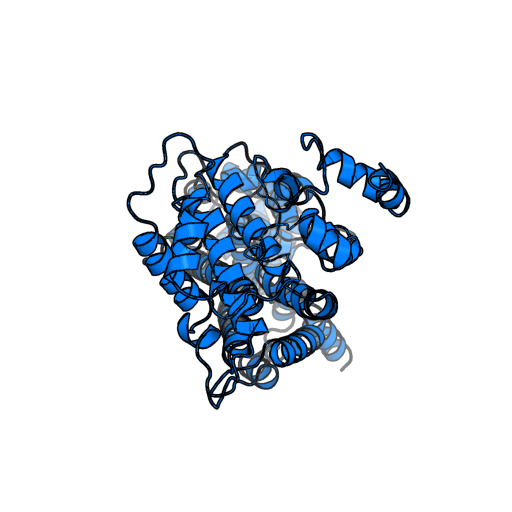 510 GLU A N 1
ATOM 4125 C CA . GLU A 1 510 ? 26.647 -7.776 1.103 1.00 52.16 510 GLU A CA 1
ATOM 4126 C C . GLU A 1 510 ? 27.081 -9.078 0.428 1.00 52.16 510 GLU A C 1
ATOM 4128 O O . GLU A 1 510 ? 28.271 -9.369 0.390 1.00 52.16 510 GLU A O 1
ATOM 4133 N N . ARG A 1 511 ? 26.156 -9.812 -0.204 1.00 51.97 511 ARG A N 1
ATOM 4134 C CA . ARG A 1 511 ? 26.472 -10.984 -1.039 1.00 51.97 511 ARG A CA 1
ATOM 4135 C C . ARG A 1 511 ? 27.358 -10.605 -2.222 1.00 51.97 511 ARG A C 1
ATOM 4137 O O . ARG A 1 511 ? 28.271 -11.346 -2.561 1.00 51.97 511 ARG A O 1
ATOM 4144 N N . ILE A 1 512 ? 27.147 -9.429 -2.804 1.00 50.91 512 ILE A N 1
ATOM 4145 C CA . ILE A 1 512 ? 28.006 -8.859 -3.843 1.00 50.91 512 ILE A CA 1
ATOM 4146 C C . ILE A 1 512 ? 29.412 -8.588 -3.298 1.00 50.91 512 ILE A C 1
ATOM 4148 O O . ILE A 1 512 ? 30.382 -8.998 -3.927 1.00 50.91 512 ILE A O 1
ATOM 4152 N N . LYS A 1 513 ? 29.543 -7.964 -2.117 1.00 50.69 513 LYS A N 1
ATOM 4153 C CA . LYS A 1 513 ? 30.850 -7.785 -1.456 1.00 50.6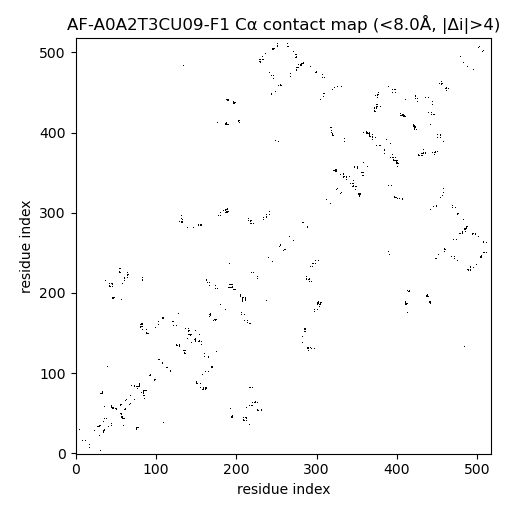9 513 LYS A CA 1
ATOM 4154 C C . LYS A 1 513 ? 31.556 -9.119 -1.200 1.00 50.69 513 LYS A C 1
ATOM 4156 O O . LYS A 1 513 ? 32.758 -9.182 -1.412 1.00 50.69 513 LYS A O 1
ATOM 4161 N N . LEU A 1 514 ? 30.820 -10.156 -0.793 1.00 45.31 514 LEU A N 1
ATOM 4162 C CA . LEU A 1 514 ? 31.355 -11.511 -0.620 1.00 45.31 514 LEU A CA 1
ATOM 4163 C C . LEU A 1 514 ? 31.828 -12.105 -1.959 1.00 45.31 514 LEU A C 1
ATOM 4165 O O . LEU A 1 514 ? 32.923 -12.637 -2.033 1.00 45.31 514 LEU A O 1
ATOM 4169 N N . THR A 1 515 ? 31.060 -11.925 -3.038 1.00 49.09 515 THR A N 1
ATOM 4170 C CA . THR A 1 515 ? 31.401 -12.459 -4.374 1.00 49.09 515 THR A CA 1
ATOM 4171 C C . THR A 1 515 ? 32.602 -11.749 -5.016 1.00 49.09 515 THR A C 1
ATOM 4173 O O . THR A 1 515 ? 33.285 -12.338 -5.839 1.00 49.09 515 THR A O 1
ATOM 4176 N N . PHE A 1 516 ? 32.861 -10.482 -4.675 1.00 46.84 516 PHE A N 1
ATOM 4177 C CA . PHE A 1 516 ? 34.038 -9.742 -5.152 1.00 46.84 516 PHE A CA 1
ATOM 4178 C C . PHE A 1 516 ? 35.305 -9.974 -4.305 1.00 46.84 516 PHE A C 1
ATOM 4180 O O . PHE A 1 516 ? 36.365 -9.467 -4.675 1.00 46.84 516 PHE A O 1
ATOM 4187 N N . GLN A 1 517 ? 35.200 -10.655 -3.157 1.00 42.00 517 GLN A N 1
ATOM 4188 C CA . GLN A 1 517 ? 36.328 -10.941 -2.257 1.00 42.00 517 GLN A CA 1
ATOM 4189 C C . GLN A 1 517 ? 36.859 -12.381 -2.350 1.00 42.00 517 GLN A C 1
ATOM 4191 O O . GLN A 1 517 ? 37.959 -12.623 -1.849 1.00 42.00 517 GLN A O 1
ATOM 4196 N N . ASP A 1 518 ? 36.132 -13.280 -3.014 1.00 36.41 518 ASP A N 1
ATOM 4197 C CA . ASP A 1 518 ? 36.577 -14.626 -3.408 1.00 36.41 518 ASP A CA 1
ATOM 4198 C C . ASP A 1 518 ? 37.049 -14.644 -4.875 1.00 36.41 518 ASP A C 1
ATOM 4200 O O . ASP A 1 518 ? 37.888 -15.514 -5.218 1.00 36.41 518 ASP A O 1
#

Foldseek 3Di:
DPDPPVVLLVVDDPVRSVQLCVLCVDDPRCLALCNLLPPPDLSSFQGPDDPPPDLDRGPSLCCLAPPDDQVSLCVRVVDLLALLHPDQDDPVCLDPVVLLVVLVPLDQSDPPDDDPDSVVVLVVVQVLLCLLQVDGLCLQQPADPLDGNDSLLSSNSSSLSSSVSNLCRHPVCLSVQLDDDPDLQFFALFQDLHQQFPDPDVQSRVNNSSLNSSLSSLCSNPHSVCSRQFSVLLNVLLVCLLAQFFDDLVLLVVCLVPVPPPPLHDDLVNLCVLQPFADAERGDRSSSSNSSSSSLSSLVRSLSLLVVLVVCLVDCLQVQFFQPDDDSVLLVQLLVCVVVVVVVSNQVSVCNRRVHHADPVQQVQLLVLLQLLLLLQADPPDPDSDDDSLLSVLSSSLSGDPSLQVRFGDNRGPPDDDDGRRLVVLSVQRDHNVSCSNPRSSSSNSSNLSSVCSSCSNSVRNVVSVSSSVSSSSSSVSLVSLSRGYDSSVSSVSSVVVPVPVDRHVSSVVVVVVVVVD

Secondary structure (DSSP, 8-state):
---SSHHHHTTS-HHHHHHHHHHTTT-S-TTSHHHHHTSS-STTTB-SS--TTSS-SBHHHHIIIII--HHHHHHHS-STTSTT--PPPPTTTTSHHHHHHHHHHS--SSTT---S-HHHHHHHHHHHHHHHHSS-GGGGTS--SSS---HHHHHHHHHHHHHHHHHHHH-TTHHHHTSPPSSTT---S---SS---S-S-HHHHHHHHHHHHHHHHHHTTS-HHHHHHHHHHHHHHHHHTTS--S--HHHHHHHHH-TT--SSS--HHHHHHHS---S------HHHHHHHHHHHHHHHHHHHHHHHHHHHHHSGGG-PPP-TT--HHHHHHHHHHHHHT-HHHHHHHHHHHHSS---HHHHHHHHHHHHHHHHHHS-TT-S--PPPHHHHHHHHHHT-SGGGGG-------TT--S----HHHHHTT--STTGGGGS-HHHHHHHHHHHHHHHHHHTT-HHHHHHHHHHHHHHHHHHHHHHHHS-HHHHHHHHHHHHHHS-SSHHHHHHHHHHTT-

pLDDT: mean 78.29, std 15.78, range [29.3, 95.94]

Solvent-accessible surface area (backbone atoms only — not comparable to full-atom values): 29062 Å² total; per-residue (Å²): 130,100,75,74,75,66,65,65,60,67,75,46,55,73,68,56,43,48,53,50,54,63,46,46,77,80,55,95,48,78,77,35,44,51,52,59,74,38,67,93,42,71,68,46,39,45,37,94,64,81,61,94,83,57,66,53,71,25,51,39,44,37,42,58,60,76,70,42,53,67,68,51,27,41,67,34,32,66,48,62,56,38,39,50,17,74,55,69,43,50,90,62,56,74,34,68,69,53,42,51,60,52,57,70,68,61,71,56,81,44,90,87,66,77,82,89,51,69,69,62,51,52,57,52,50,40,50,51,46,23,72,40,55,76,42,57,59,58,73,39,62,42,74,37,99,86,45,78,46,47,63,57,41,29,29,44,32,53,11,40,51,46,52,55,46,52,50,44,45,64,36,81,55,53,71,67,67,70,45,83,56,96,47,89,85,51,37,36,45,63,65,44,81,54,58,39,51,82,55,100,49,65,70,62,31,51,51,22,38,54,51,35,46,50,46,46,58,36,47,44,60,50,52,61,70,52,44,67,56,45,42,52,46,50,48,50,57,42,54,59,60,72,48,93,80,82,74,51,70,72,64,51,53,47,34,61,81,38,79,80,73,74,80,72,66,89,50,68,67,60,52,44,69,59,52,63,76,54,96,64,45,60,81,69,51,46,32,60,36,46,38,54,18,50,46,45,47,37,43,52,32,31,48,52,31,51,54,44,50,52,55,42,58,75,36,77,76,44,49,62,81,57,63,71,49,74,44,73,64,49,49,47,52,26,46,51,22,56,74,68,67,37,62,68,58,20,49,57,39,43,22,54,29,45,68,51,83,78,54,71,68,34,53,52,52,6,58,61,47,24,62,28,48,38,50,67,70,44,58,94,83,47,96,66,60,71,67,54,69,67,53,44,51,19,34,28,54,59,47,36,47,77,60,48,80,67,33,72,60,63,73,43,58,85,88,73,87,82,78,80,38,38,55,58,72,52,49,78,61,28,83,44,67,73,41,48,60,59,46,57,54,48,48,52,48,47,53,42,52,49,29,52,45,38,44,22,47,72,42,72,36,49,68,54,49,53,51,45,53,52,45,52,50,50,49,52,54,46,54,46,45,28,61,60,17,32,45,69,66,61,29,37,55,43,50,50,51,35,64,75,66,53,54,76,70,50,43,52,54,50,52,47,54,53,64,76,74,112